Protein AF-A0A3B9LWH2-F1 (afdb_monomer)

Radius of gyration: 33.5 Å; Cα contacts (8 Å, |Δi|>4): 627; chains: 1; bounding box: 85×90×92 Å

pLDDT: mean 72.63, std 21.01, range [27.62, 97.88]

Structure (mmCIF, N/CA/C/O backbone):
data_AF-A0A3B9LWH2-F1
#
_entry.id   AF-A0A3B9LWH2-F1
#
loop_
_atom_site.group_PDB
_atom_site.id
_atom_site.type_symbol
_atom_site.label_atom_id
_atom_site.label_alt_id
_atom_site.label_comp_id
_atom_site.label_asym_id
_atom_site.label_entity_id
_atom_site.label_seq_id
_atom_site.pdbx_PDB_ins_code
_atom_site.Cartn_x
_atom_site.Cartn_y
_atom_site.Cartn_z
_atom_site.occupancy
_atom_site.B_iso_or_equiv
_atom_site.auth_seq_id
_atom_site.auth_comp_id
_atom_site.auth_asym_id
_atom_site.auth_atom_id
_atom_site.pdbx_PDB_model_num
ATOM 1 N N . MET A 1 1 ? 19.614 -30.291 -39.403 1.00 37.16 1 MET A N 1
ATOM 2 C CA . MET A 1 1 ? 19.627 -30.746 -37.996 1.00 37.16 1 MET A CA 1
ATOM 3 C C . MET A 1 1 ? 21.071 -30.720 -37.526 1.00 37.16 1 MET A C 1
ATOM 5 O O . MET A 1 1 ? 21.801 -31.650 -37.833 1.00 37.16 1 MET A O 1
ATOM 9 N N . SER A 1 2 ? 21.523 -29.615 -36.926 1.00 29.53 2 SER A N 1
ATOM 10 C CA . SER A 1 2 ? 22.905 -29.495 -36.449 1.00 29.53 2 SER A CA 1
ATOM 11 C C . SER A 1 2 ? 22.961 -29.692 -34.939 1.00 29.53 2 SER A C 1
ATOM 13 O O . SER A 1 2 ? 22.124 -29.209 -34.177 1.00 29.53 2 SER A O 1
ATOM 15 N N . THR A 1 3 ? 23.980 -30.428 -34.528 1.00 34.34 3 THR A N 1
ATOM 16 C CA . THR A 1 3 ? 24.285 -30.949 -33.192 1.00 34.34 3 THR A CA 1
ATOM 17 C C . THR A 1 3 ? 24.645 -29.859 -32.162 1.00 34.34 3 THR A C 1
ATOM 19 O O . THR A 1 3 ? 25.220 -30.153 -31.122 1.00 34.34 3 THR A O 1
ATOM 22 N N . PHE A 1 4 ? 24.281 -28.597 -32.424 1.00 30.56 4 PHE A N 1
ATOM 23 C CA . PHE A 1 4 ? 24.486 -27.438 -31.544 1.00 30.56 4 PHE A CA 1
ATOM 24 C C . PHE A 1 4 ? 23.255 -27.090 -30.683 1.00 30.56 4 PHE A C 1
ATOM 26 O O . PHE A 1 4 ? 23.332 -26.218 -29.822 1.00 30.56 4 PHE A O 1
ATOM 33 N N . GLY A 1 5 ? 22.120 -27.773 -30.878 1.00 33.31 5 GLY A N 1
ATOM 34 C CA . GLY A 1 5 ? 20.886 -27.517 -30.122 1.00 33.31 5 GLY A CA 1
ATOM 35 C C . GLY A 1 5 ? 20.869 -28.085 -28.697 1.00 33.31 5 GLY A C 1
ATOM 36 O O . GLY A 1 5 ? 20.148 -27.577 -27.847 1.00 33.31 5 GLY A O 1
ATOM 37 N N . THR A 1 6 ? 21.662 -29.115 -28.402 1.00 41.06 6 THR A N 1
ATOM 38 C CA . THR A 1 6 ? 21.512 -29.895 -27.158 1.00 41.06 6 THR A CA 1
ATOM 39 C C . THR A 1 6 ? 22.380 -29.390 -26.003 1.00 41.06 6 THR A C 1
ATOM 41 O O . THR A 1 6 ? 21.984 -29.517 -24.848 1.00 41.06 6 THR A O 1
ATOM 44 N N . PHE A 1 7 ? 23.530 -28.769 -26.288 1.00 33.81 7 PHE A N 1
ATOM 45 C CA . PHE A 1 7 ? 24.451 -28.280 -25.249 1.00 33.81 7 PHE A CA 1
ATOM 46 C C . PHE A 1 7 ? 23.973 -26.968 -24.598 1.00 33.81 7 PHE A C 1
ATOM 48 O O . PHE A 1 7 ? 24.204 -26.735 -23.414 1.00 33.81 7 PHE A O 1
ATOM 55 N N . ASN A 1 8 ? 23.222 -26.148 -25.340 1.00 44.62 8 ASN A N 1
ATOM 56 C CA . ASN A 1 8 ? 22.684 -24.878 -24.843 1.00 44.62 8 ASN A CA 1
ATOM 57 C C . ASN A 1 8 ? 21.467 -25.057 -23.920 1.00 44.62 8 ASN A C 1
ATOM 59 O O . ASN A 1 8 ? 21.278 -24.270 -22.996 1.00 44.62 8 ASN A O 1
ATOM 63 N N . VAL A 1 9 ? 20.681 -26.126 -24.094 1.00 41.97 9 VAL A N 1
ATOM 64 C CA . VAL A 1 9 ? 19.521 -26.429 -23.231 1.00 41.97 9 VAL A CA 1
ATOM 65 C C . VAL A 1 9 ? 19.955 -26.836 -21.818 1.00 41.97 9 VAL A C 1
ATOM 67 O O . VAL A 1 9 ? 19.269 -26.513 -20.852 1.00 41.97 9 VAL A O 1
ATOM 70 N N . ALA A 1 10 ? 21.117 -27.479 -21.667 1.00 41.09 10 ALA A N 1
ATOM 71 C CA . ALA A 1 10 ? 21.633 -27.886 -20.359 1.00 41.09 10 ALA A CA 1
ATOM 72 C C . ALA A 1 10 ? 22.087 -26.688 -19.502 1.00 41.09 10 ALA A C 1
ATOM 74 O O . ALA A 1 10 ? 21.821 -26.652 -18.303 1.00 41.09 10 ALA A O 1
ATOM 75 N N . MET A 1 11 ? 22.704 -25.673 -20.120 1.00 43.03 11 MET A N 1
ATOM 76 C CA . MET A 1 11 ? 23.138 -24.454 -19.424 1.00 43.03 11 MET A CA 1
ATOM 77 C C . MET A 1 11 ? 21.952 -23.537 -19.068 1.00 43.03 11 MET A C 1
ATOM 79 O O . MET A 1 11 ? 21.918 -22.943 -17.995 1.00 43.03 11 MET A O 1
ATOM 83 N N . LEU A 1 12 ? 20.936 -23.475 -19.936 1.00 43.25 12 LEU A N 1
ATOM 84 C CA . LEU A 1 12 ? 19.680 -22.749 -19.692 1.00 43.25 12 LEU A CA 1
ATOM 85 C C . LEU A 1 12 ? 18.803 -23.451 -18.637 1.00 43.25 12 LEU A C 1
ATOM 87 O O . LEU A 1 12 ? 18.150 -22.791 -17.828 1.00 43.25 12 LEU A O 1
ATOM 91 N N . GLY A 1 13 ? 18.862 -24.785 -18.582 1.00 45.34 13 GLY A N 1
ATOM 92 C CA . GLY A 1 13 ? 18.272 -25.601 -17.522 1.00 45.34 13 GLY A CA 1
ATOM 93 C C . GLY A 1 13 ? 18.944 -25.412 -16.158 1.00 45.34 13 GLY A C 1
ATOM 94 O O . GLY A 1 13 ? 18.245 -25.426 -15.147 1.00 45.34 13 GLY A O 1
ATOM 95 N N . ALA A 1 14 ? 20.256 -25.146 -16.113 1.00 44.44 14 ALA A N 1
ATOM 96 C CA . ALA A 1 14 ? 20.978 -24.850 -14.869 1.00 44.44 14 ALA A CA 1
ATOM 97 C C . ALA A 1 14 ? 20.517 -23.538 -14.196 1.00 44.44 14 ALA A C 1
ATOM 99 O O . ALA A 1 14 ? 20.626 -23.403 -12.980 1.00 44.44 14 ALA A O 1
ATOM 100 N N . HIS A 1 15 ? 19.937 -22.612 -14.970 1.00 44.38 15 HIS A N 1
ATOM 101 C CA . HIS A 1 15 ? 19.285 -21.390 -14.480 1.00 44.38 15 HIS A CA 1
ATOM 102 C C . HIS A 1 15 ? 17.743 -21.464 -14.493 1.00 44.38 15 HIS A C 1
ATOM 104 O O . HIS A 1 15 ? 17.078 -20.468 -14.217 1.00 44.38 15 HIS A O 1
ATOM 110 N N . GLY A 1 16 ? 17.155 -22.628 -14.804 1.00 42.03 16 GLY A N 1
ATOM 111 C CA . GLY A 1 16 ? 15.707 -22.864 -14.743 1.00 42.03 16 GLY A CA 1
ATOM 112 C C . GLY A 1 16 ? 14.866 -22.201 -15.844 1.00 42.03 16 GLY A C 1
ATOM 113 O O . GLY A 1 16 ? 13.645 -22.116 -15.703 1.00 42.03 16 GLY A O 1
ATOM 114 N N . LEU A 1 17 ? 15.472 -21.733 -16.939 1.00 47.44 17 LEU A N 1
ATOM 115 C CA . LEU A 1 17 ? 14.773 -21.000 -17.999 1.00 47.44 17 LEU A CA 1
ATOM 116 C C . LEU A 1 17 ? 14.362 -21.944 -19.137 1.00 47.44 17 LEU A C 1
ATOM 118 O O . LEU A 1 17 ? 15.201 -22.509 -19.835 1.00 47.44 17 LEU A O 1
ATOM 122 N N . THR A 1 18 ? 13.052 -22.117 -19.336 1.00 48.69 18 THR A N 1
ATOM 123 C CA . THR A 1 18 ? 12.501 -22.941 -20.428 1.00 48.69 18 THR A CA 1
ATOM 124 C C . THR A 1 18 ? 12.281 -22.117 -21.703 1.00 48.69 18 THR A C 1
ATOM 126 O O . THR A 1 18 ? 12.095 -20.905 -21.630 1.00 48.69 18 THR A O 1
ATOM 129 N N . ASP A 1 19 ? 12.207 -22.762 -22.875 1.00 42.81 19 ASP A N 1
ATOM 130 C CA . ASP A 1 19 ? 11.840 -22.098 -24.147 1.00 42.81 19 ASP A CA 1
ATOM 131 C C . ASP A 1 19 ? 10.484 -21.368 -24.043 1.00 42.81 19 ASP A C 1
ATOM 133 O O . ASP A 1 19 ? 10.299 -20.283 -24.588 1.00 42.81 19 ASP A O 1
ATOM 137 N N . ARG A 1 20 ? 9.550 -21.907 -23.245 1.00 44.53 20 ARG A N 1
ATOM 138 C CA . ARG A 1 20 ? 8.275 -21.251 -22.918 1.00 44.53 20 ARG A CA 1
ATOM 139 C C . ARG A 1 20 ? 8.479 -19.968 -22.106 1.00 44.53 20 ARG A C 1
ATOM 141 O O . ARG A 1 20 ? 7.858 -18.965 -22.430 1.00 44.53 20 ARG A O 1
ATOM 148 N N . THR A 1 21 ? 9.363 -19.988 -21.105 1.00 51.03 21 THR A N 1
ATOM 149 C CA . THR A 1 21 ? 9.740 -18.812 -20.295 1.00 51.03 21 THR A CA 1
ATOM 150 C C . THR A 1 21 ? 10.372 -17.721 -21.160 1.00 51.03 21 THR A C 1
ATOM 152 O O . THR A 1 21 ? 10.048 -16.546 -21.018 1.00 51.03 21 THR A O 1
ATOM 155 N N . ILE A 1 22 ? 11.227 -18.114 -22.106 1.00 46.28 22 ILE A N 1
ATOM 156 C CA . ILE A 1 22 ? 11.900 -17.196 -23.032 1.00 46.28 22 ILE A CA 1
ATOM 157 C C . ILE A 1 22 ? 10.899 -16.579 -24.022 1.00 46.28 22 ILE A C 1
ATOM 159 O O . ILE A 1 22 ? 10.974 -15.385 -24.295 1.00 46.28 22 ILE A O 1
ATOM 163 N N . ARG A 1 23 ? 9.921 -17.353 -24.516 1.00 40.19 23 ARG A N 1
ATOM 164 C CA . ARG A 1 23 ? 8.866 -16.867 -25.428 1.00 40.19 23 ARG A CA 1
ATOM 165 C C . ARG A 1 23 ? 7.826 -15.966 -24.759 1.00 40.19 23 ARG A C 1
ATOM 167 O O . ARG A 1 23 ? 7.262 -15.117 -25.438 1.00 40.19 23 ARG A O 1
ATOM 174 N N . THR A 1 24 ? 7.573 -16.121 -23.458 1.00 47.06 24 THR A N 1
ATOM 175 C CA . THR A 1 24 ? 6.715 -15.197 -22.688 1.00 47.06 24 THR A CA 1
ATOM 176 C C . THR A 1 24 ? 7.400 -13.868 -22.368 1.00 47.06 24 THR A C 1
ATOM 178 O O . THR A 1 24 ? 6.744 -12.920 -21.947 1.00 47.06 24 THR A O 1
ATOM 181 N N . TRP A 1 25 ? 8.720 -13.771 -22.548 1.00 45.59 25 TRP A N 1
ATOM 182 C CA . TRP A 1 25 ? 9.483 -12.555 -22.287 1.00 45.59 25 TRP A CA 1
ATOM 183 C C . TRP A 1 25 ? 9.644 -11.767 -23.579 1.00 45.59 25 TRP A C 1
ATOM 185 O O . TRP A 1 25 ? 10.534 -12.021 -24.388 1.00 45.59 25 TRP A O 1
ATOM 195 N N . ASN A 1 26 ? 8.737 -10.813 -23.767 1.00 39.03 26 ASN A N 1
ATOM 196 C CA . ASN A 1 26 ? 8.703 -9.918 -24.912 1.00 39.03 26 ASN A CA 1
ATOM 197 C C . ASN A 1 26 ? 10.112 -9.329 -25.215 1.00 39.03 26 ASN A C 1
ATOM 199 O O . ASN A 1 26 ? 10.748 -8.770 -24.314 1.00 39.03 26 ASN A O 1
ATOM 203 N N . PRO A 1 27 ? 10.612 -9.434 -26.465 1.00 38.91 27 PRO A N 1
ATOM 204 C CA . PRO A 1 27 ? 11.928 -8.928 -26.865 1.00 38.91 27 PRO A CA 1
ATOM 205 C C . PRO A 1 27 ? 12.099 -7.408 -26.707 1.00 38.91 27 PRO A C 1
ATOM 207 O O . PRO A 1 27 ? 13.231 -6.932 -26.735 1.00 38.91 27 PRO A O 1
ATOM 210 N N . THR A 1 28 ? 11.015 -6.650 -26.510 1.00 37.50 28 THR A N 1
ATOM 211 C CA . THR A 1 28 ? 11.050 -5.198 -26.291 1.00 37.50 28 THR A CA 1
ATOM 212 C C . THR A 1 28 ? 11.163 -4.793 -24.821 1.00 37.50 28 THR A C 1
ATOM 214 O O . THR A 1 28 ? 11.242 -3.597 -24.552 1.00 37.50 28 THR A O 1
ATOM 217 N N . ILE A 1 29 ? 11.155 -5.733 -23.862 1.00 43.44 29 ILE A N 1
ATOM 218 C CA . ILE A 1 29 ? 11.251 -5.401 -22.430 1.00 43.44 29 ILE A CA 1
ATOM 219 C C . ILE A 1 29 ? 12.677 -4.922 -22.115 1.00 43.44 29 ILE A C 1
ATOM 221 O O . ILE A 1 29 ? 13.620 -5.713 -22.230 1.00 43.44 29 ILE A O 1
ATOM 225 N N . PRO A 1 30 ? 12.863 -3.662 -21.669 1.00 44.97 30 PRO A N 1
ATOM 226 C CA . PRO A 1 30 ? 14.157 -3.182 -21.209 1.00 44.97 30 PRO A CA 1
ATOM 227 C C . PRO A 1 30 ? 14.565 -3.953 -19.950 1.00 44.97 30 PRO A C 1
ATOM 229 O O . PRO A 1 30 ? 13.895 -3.891 -18.913 1.00 44.97 30 PRO A O 1
ATOM 232 N N . ARG A 1 31 ? 15.670 -4.695 -20.061 1.00 59.38 31 ARG A N 1
ATOM 233 C CA . ARG A 1 31 ? 16.285 -5.489 -18.980 1.00 59.38 31 ARG A CA 1
ATOM 234 C C . ARG A 1 31 ? 17.319 -4.684 -18.197 1.00 59.38 31 ARG A C 1
ATOM 236 O O . ARG A 1 31 ? 18.260 -5.239 -17.636 1.00 59.38 31 ARG A O 1
ATOM 243 N N . ASP A 1 32 ? 17.160 -3.370 -18.225 1.00 67.00 32 ASP A N 1
ATOM 244 C CA . ASP A 1 32 ? 18.023 -2.459 -17.504 1.00 67.00 32 ASP A CA 1
ATOM 245 C C . ASP A 1 32 ? 17.796 -2.670 -15.999 1.00 67.00 32 ASP A C 1
ATOM 247 O O . ASP A 1 32 ? 16.646 -2.875 -15.585 1.00 67.00 32 ASP A O 1
ATOM 251 N N . PRO A 1 33 ? 18.862 -2.657 -15.181 1.00 77.88 33 PRO A N 1
ATOM 252 C CA . PRO A 1 33 ? 18.718 -2.742 -13.739 1.00 77.88 33 PRO A CA 1
ATOM 253 C C . PRO A 1 33 ? 17.783 -1.666 -13.194 1.00 77.88 33 PRO A C 1
ATOM 255 O O . PRO A 1 33 ? 17.723 -0.545 -13.709 1.00 77.88 33 PRO A O 1
ATOM 258 N N . ARG A 1 34 ? 17.058 -2.022 -12.135 1.00 86.31 34 ARG A N 1
ATOM 259 C CA . ARG A 1 34 ? 16.031 -1.184 -11.515 1.00 86.31 34 ARG A CA 1
ATOM 260 C C . ARG A 1 34 ? 16.241 -1.151 -10.013 1.00 86.31 34 ARG A C 1
ATOM 262 O O . ARG A 1 34 ? 16.693 -2.140 -9.438 1.00 86.31 34 ARG A O 1
ATOM 269 N N . VAL A 1 35 ? 15.882 -0.037 -9.389 1.00 91.75 35 VAL A N 1
ATOM 270 C CA . VAL A 1 35 ? 15.841 0.054 -7.929 1.00 91.75 35 VAL A CA 1
ATOM 271 C C . VAL A 1 35 ? 14.597 -0.674 -7.432 1.00 91.75 35 VAL A C 1
ATOM 273 O O . VAL A 1 35 ? 13.479 -0.351 -7.830 1.00 91.75 35 VAL A O 1
ATOM 276 N N . MET A 1 36 ? 14.796 -1.669 -6.572 1.00 93.19 36 MET A N 1
ATOM 277 C CA . MET A 1 36 ? 13.715 -2.395 -5.910 1.00 93.19 36 MET A CA 1
ATOM 278 C C . MET A 1 36 ? 13.299 -1.626 -4.657 1.00 93.19 36 MET A C 1
ATOM 280 O O . MET A 1 36 ? 14.102 -1.438 -3.745 1.00 93.19 36 MET A O 1
ATOM 284 N N . VAL A 1 37 ? 12.052 -1.166 -4.624 1.00 95.62 37 VAL A N 1
ATOM 285 C CA . VAL A 1 37 ? 11.498 -0.360 -3.535 1.00 95.62 37 VAL A CA 1
ATOM 286 C C . VAL A 1 37 ? 10.471 -1.204 -2.782 1.00 95.62 37 VAL A C 1
ATOM 288 O O . VAL A 1 37 ? 9.418 -1.518 -3.342 1.00 95.62 37 VAL A O 1
ATOM 291 N N . PRO A 1 38 ? 10.735 -1.602 -1.529 1.00 95.38 38 PRO A N 1
ATOM 292 C CA . PRO A 1 38 ? 9.783 -2.397 -0.774 1.00 95.38 38 PRO A CA 1
ATOM 293 C C . PRO A 1 38 ? 8.540 -1.570 -0.415 1.00 95.38 38 PRO A C 1
ATOM 295 O O . PRO A 1 38 ? 8.644 -0.412 -0.010 1.00 95.38 38 PRO A O 1
ATOM 298 N N . VAL A 1 39 ? 7.368 -2.191 -0.521 1.00 95.56 39 VAL A N 1
ATOM 299 C CA . VAL A 1 39 ? 6.089 -1.670 -0.022 1.00 95.56 39 VAL A CA 1
ATOM 300 C C . VAL A 1 39 ? 5.475 -2.637 0.976 1.00 95.56 39 VAL A C 1
ATOM 302 O O . VAL A 1 39 ? 5.671 -3.853 0.890 1.00 95.56 39 VAL A O 1
ATOM 305 N N . VAL A 1 40 ? 4.710 -2.099 1.925 1.00 94.44 40 VAL A N 1
ATOM 306 C CA . VAL A 1 40 ? 3.925 -2.934 2.834 1.00 94.44 40 VAL A CA 1
ATOM 307 C C . VAL A 1 40 ? 2.662 -3.352 2.101 1.00 94.44 40 VAL A C 1
ATOM 309 O O . VAL A 1 40 ? 1.954 -2.514 1.548 1.00 94.44 40 VAL A O 1
ATOM 312 N N . VAL A 1 41 ? 2.402 -4.656 2.086 1.00 95.19 41 VAL A N 1
ATOM 313 C CA . VAL A 1 41 ? 1.170 -5.231 1.554 1.00 95.19 41 VAL A CA 1
ATOM 314 C C . VAL A 1 41 ? 0.454 -5.883 2.719 1.00 95.19 41 VAL A C 1
ATOM 316 O O . VAL A 1 41 ? 1.015 -6.754 3.380 1.00 95.19 41 VAL A O 1
ATOM 319 N N . ASP A 1 42 ? -0.784 -5.475 2.936 1.00 93.69 42 ASP A N 1
ATOM 320 C CA . ASP A 1 42 ? -1.674 -6.031 3.936 1.00 93.69 42 ASP A CA 1
ATOM 321 C C . ASP A 1 42 ? -2.734 -6.891 3.249 1.00 93.69 42 ASP A C 1
ATOM 323 O O . ASP A 1 42 ? -3.237 -6.568 2.170 1.00 93.69 42 ASP A O 1
ATOM 327 N N . ALA A 1 43 ? -3.075 -8.016 3.877 1.00 92.69 43 ALA A N 1
ATOM 328 C CA . ALA A 1 43 ? -4.101 -8.928 3.390 1.00 92.69 43 ALA A CA 1
ATOM 329 C C . ALA A 1 43 ? -5.170 -9.136 4.461 1.00 92.69 43 ALA A C 1
ATOM 331 O O . ALA A 1 43 ? -4.960 -9.839 5.451 1.00 92.69 43 ALA A O 1
ATOM 332 N N . LEU A 1 44 ? -6.352 -8.577 4.229 1.00 92.56 44 LEU A N 1
ATOM 333 C CA . LEU A 1 44 ? -7.535 -8.876 5.021 1.00 92.56 44 LEU A CA 1
ATOM 334 C C . LEU A 1 44 ? -8.211 -10.132 4.459 1.00 92.56 44 LEU A C 1
ATOM 336 O O . LEU A 1 44 ? -8.691 -10.148 3.326 1.00 92.56 44 LEU A O 1
ATOM 340 N N . VAL A 1 45 ? -8.275 -11.190 5.266 1.00 91.19 45 VAL A N 1
ATOM 341 C CA . VAL A 1 45 ? -8.825 -12.487 4.846 1.00 91.19 45 VAL A CA 1
ATOM 342 C C . VAL A 1 45 ? -10.215 -12.690 5.436 1.00 91.19 45 VAL A C 1
ATOM 344 O O . VAL A 1 45 ? -10.366 -12.987 6.623 1.00 91.19 45 VAL A O 1
ATOM 347 N N . VAL A 1 46 ? -11.237 -12.584 4.591 1.00 91.75 46 VAL A N 1
ATOM 348 C CA . VAL A 1 46 ? -12.641 -12.761 4.971 1.00 91.75 46 VAL A CA 1
ATOM 349 C C . VAL A 1 46 ? -13.049 -14.200 4.672 1.00 91.75 46 VAL A C 1
ATOM 351 O O . VAL A 1 46 ? -13.127 -14.605 3.520 1.00 91.75 46 VAL A O 1
ATOM 354 N N . ARG A 1 47 ? -13.301 -15.006 5.706 1.00 89.00 47 ARG A N 1
ATOM 355 C CA . ARG A 1 47 ? -13.693 -16.426 5.546 1.00 89.00 47 ARG A CA 1
ATOM 356 C C . ARG A 1 47 ? -15.198 -16.642 5.599 1.00 89.00 47 ARG A C 1
ATOM 358 O O . ARG A 1 47 ? -15.708 -17.588 5.012 1.00 89.00 47 ARG A O 1
ATOM 365 N N . GLN A 1 48 ? -15.899 -15.768 6.311 1.00 85.62 48 GLN A N 1
ATOM 366 C CA . GLN A 1 48 ? -17.344 -15.808 6.480 1.00 85.62 48 GLN A CA 1
ATOM 367 C C . GLN A 1 48 ? -17.913 -14.423 6.187 1.00 85.62 48 GLN A C 1
ATOM 369 O O . GLN A 1 48 ? -17.342 -13.412 6.598 1.00 85.62 48 GLN A O 1
ATOM 374 N N . ALA A 1 49 ? -19.025 -14.391 5.458 1.00 82.06 49 ALA A N 1
ATOM 375 C CA . ALA A 1 49 ? -19.791 -13.171 5.240 1.00 82.06 49 ALA A CA 1
ATOM 376 C C . ALA A 1 49 ? -20.592 -12.799 6.502 1.00 82.06 49 ALA A C 1
ATOM 378 O O . ALA A 1 49 ? -20.734 -13.606 7.420 1.00 82.06 49 ALA A O 1
ATOM 379 N N . GLY A 1 50 ? -21.150 -11.586 6.528 1.00 81.88 50 GLY A N 1
ATOM 380 C CA . GLY A 1 50 ? -22.084 -11.154 7.578 1.00 81.88 50 GLY A CA 1
ATOM 381 C C . GLY A 1 50 ? -21.495 -10.240 8.655 1.00 81.88 50 GLY A C 1
ATOM 382 O O . GLY A 1 50 ? -22.247 -9.685 9.452 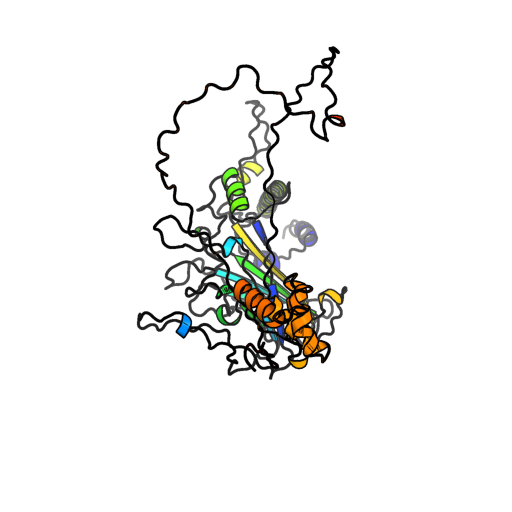1.00 81.88 50 GLY A O 1
ATOM 383 N N . ALA A 1 51 ? -20.177 -10.022 8.667 1.00 83.56 51 ALA A N 1
ATOM 384 C CA . ALA A 1 51 ? -19.579 -8.988 9.510 1.00 83.56 51 ALA A CA 1
ATOM 385 C C . ALA A 1 51 ? -20.013 -7.586 9.047 1.00 83.56 51 ALA A C 1
ATOM 387 O O . ALA A 1 51 ? -20.156 -7.334 7.846 1.00 83.56 51 ALA A O 1
ATOM 388 N N . LYS A 1 52 ? -20.194 -6.670 10.004 1.00 86.94 52 LYS A N 1
ATOM 389 C CA . LYS A 1 52 ? -20.441 -5.250 9.728 1.00 86.94 52 LYS A CA 1
ATOM 390 C C . LYS A 1 52 ? -19.109 -4.547 9.474 1.00 86.94 52 LYS A C 1
ATOM 392 O O . LYS A 1 52 ? -18.141 -4.791 10.188 1.00 86.94 52 LYS A O 1
ATOM 397 N N . TRP A 1 53 ? -19.078 -3.665 8.482 1.00 87.75 53 TRP A N 1
ATOM 398 C CA . TRP A 1 53 ? -17.874 -2.945 8.068 1.00 87.75 53 TRP A CA 1
ATOM 399 C C . TRP A 1 53 ? -18.140 -1.447 8.081 1.00 87.75 53 TRP A C 1
ATOM 401 O O . TRP A 1 53 ? -19.243 -1.029 7.735 1.00 87.75 53 TRP A O 1
ATOM 411 N N . ALA A 1 54 ? -17.145 -0.652 8.466 1.00 89.19 54 ALA A N 1
ATOM 412 C CA . ALA A 1 54 ? -17.230 0.799 8.364 1.00 89.19 54 ALA A CA 1
ATOM 413 C C . ALA A 1 54 ? -17.266 1.223 6.891 1.00 89.19 54 ALA A C 1
ATOM 415 O O . ALA A 1 54 ? -16.556 0.644 6.063 1.00 89.19 54 ALA A O 1
ATOM 416 N N . ASP A 1 55 ? -18.093 2.214 6.571 1.00 90.81 55 ASP A N 1
ATOM 417 C CA . ASP A 1 55 ? -18.075 2.852 5.262 1.00 90.81 55 ASP A CA 1
ATOM 418 C C . ASP A 1 55 ? -16.879 3.800 5.186 1.00 90.81 55 ASP A C 1
ATOM 420 O O . ASP A 1 55 ? -16.779 4.753 5.958 1.00 90.81 55 ASP A O 1
ATOM 424 N N . THR A 1 56 ? -15.943 3.488 4.291 1.00 90.38 56 THR A N 1
ATOM 425 C CA . THR A 1 56 ? -14.713 4.269 4.088 1.00 90.38 56 THR A CA 1
ATOM 426 C C . THR A 1 56 ? -14.628 4.868 2.690 1.00 90.38 56 THR A C 1
ATOM 428 O O . THR A 1 56 ? -13.617 5.476 2.348 1.00 90.38 56 THR A O 1
ATOM 431 N N . LEU A 1 57 ? -15.679 4.707 1.878 1.00 90.00 57 LEU A N 1
ATOM 432 C CA . LEU A 1 57 ? -15.670 5.143 0.491 1.00 90.00 57 LEU A CA 1
ATOM 433 C C . LEU A 1 57 ? -15.940 6.647 0.384 1.00 90.00 57 LEU A C 1
ATOM 435 O O . LEU A 1 57 ? -17.036 7.127 0.671 1.00 90.00 57 LEU A O 1
ATOM 439 N N . MET A 1 58 ? -14.961 7.380 -0.132 1.00 87.25 58 MET A N 1
ATOM 440 C CA . MET A 1 58 ? -15.131 8.744 -0.607 1.00 87.25 58 MET A CA 1
ATOM 441 C C . MET A 1 58 ? -15.856 8.729 -1.955 1.00 87.25 58 MET A C 1
ATOM 443 O O . MET A 1 58 ? -15.413 8.115 -2.930 1.00 87.25 58 MET A O 1
ATOM 447 N N . LYS A 1 59 ? -16.983 9.434 -2.027 1.00 84.81 59 LYS A N 1
ATOM 448 C CA . LYS A 1 59 ? -17.763 9.586 -3.256 1.00 84.81 59 LYS A CA 1
ATOM 449 C C . LYS A 1 59 ? -17.006 10.447 -4.264 1.00 84.81 59 LYS A C 1
ATOM 451 O O . LYS A 1 59 ? -16.321 11.403 -3.907 1.00 84.81 59 LYS A O 1
ATOM 456 N N . ARG A 1 60 ? -17.169 10.129 -5.548 1.00 77.81 60 ARG A N 1
ATOM 457 C CA . ARG A 1 60 ? -16.638 10.961 -6.634 1.00 77.81 60 ARG A CA 1
ATOM 458 C C . ARG A 1 60 ? -17.392 12.283 -6.712 1.00 77.81 60 ARG A C 1
ATOM 460 O O . ARG A 1 60 ? -18.585 12.345 -6.411 1.00 77.81 60 ARG A O 1
ATOM 467 N N . THR A 1 61 ? -16.703 13.319 -7.172 1.00 74.19 61 THR A N 1
ATOM 468 C CA . THR A 1 61 ? -17.341 14.589 -7.509 1.00 74.19 61 THR A CA 1
ATOM 469 C C . THR A 1 61 ? -18.341 14.402 -8.660 1.00 74.19 61 THR A C 1
ATOM 471 O O . THR A 1 61 ? -18.084 13.618 -9.581 1.00 74.19 61 THR A O 1
ATOM 474 N N . PRO A 1 62 ? -19.491 15.100 -8.637 1.00 72.62 62 PRO A N 1
ATOM 475 C CA . PRO A 1 62 ? -20.426 15.111 -9.755 1.00 72.62 62 PRO A CA 1
ATOM 476 C C . PRO A 1 62 ? -19.758 15.615 -11.039 1.00 72.62 62 PRO A C 1
ATOM 478 O O . PRO A 1 62 ? -18.954 16.546 -11.020 1.00 72.62 62 PRO A O 1
ATOM 481 N N . SER A 1 63 ? -20.140 15.048 -12.183 1.00 70.06 63 SER A N 1
ATOM 482 C CA . SER A 1 63 ? -19.626 15.457 -13.496 1.00 70.06 63 SER A CA 1
ATOM 483 C C . SER A 1 63 ? -20.131 16.830 -13.966 1.00 70.06 63 SER A C 1
ATOM 485 O O . SER A 1 63 ? -19.705 17.296 -15.019 1.00 70.06 63 SER A O 1
ATOM 487 N N . THR A 1 64 ? -21.040 17.474 -13.222 1.00 71.75 64 THR A N 1
ATOM 488 C CA . THR A 1 64 ? -21.651 18.773 -13.562 1.00 71.75 64 THR A CA 1
ATOM 489 C C . THR A 1 64 ? -20.700 19.961 -13.406 1.00 71.75 64 THR A C 1
ATOM 491 O O . THR A 1 64 ? -21.005 21.039 -13.905 1.00 71.75 64 THR A O 1
ATOM 494 N N . GLY A 1 65 ? -19.528 19.766 -12.786 1.00 67.19 65 GLY A N 1
ATOM 495 C CA . GLY A 1 65 ? -18.505 20.808 -12.626 1.00 67.19 65 GLY A CA 1
ATOM 496 C C . GLY A 1 65 ? -18.729 21.739 -11.432 1.00 67.19 65 GLY A C 1
ATOM 497 O O . GLY A 1 65 ? -17.942 22.663 -11.233 1.00 67.19 65 GLY A O 1
ATOM 498 N N . ASP A 1 66 ? -19.762 21.487 -10.629 1.00 76.81 66 ASP A N 1
ATOM 499 C CA . ASP A 1 66 ? -20.038 22.245 -9.413 1.00 76.81 66 ASP A CA 1
ATOM 500 C C . ASP A 1 66 ? -18.975 21.976 -8.339 1.00 76.81 66 ASP A C 1
ATOM 502 O O . ASP A 1 66 ? -18.526 20.843 -8.140 1.00 76.81 66 ASP A O 1
ATOM 506 N N . LEU A 1 67 ? -18.586 23.026 -7.613 1.00 78.12 67 LEU A N 1
ATOM 507 C CA . LEU A 1 67 ? -17.709 22.894 -6.453 1.00 78.12 67 LEU A CA 1
ATOM 508 C C . LEU A 1 67 ? -18.477 22.217 -5.314 1.00 78.12 67 LEU A C 1
ATOM 510 O O . LEU A 1 67 ? -19.430 22.782 -4.777 1.00 78.12 67 LEU A O 1
ATOM 514 N N . VAL A 1 68 ? -18.034 21.022 -4.924 1.00 81.69 68 VAL A N 1
ATOM 515 C CA . VAL A 1 68 ? -18.602 20.270 -3.799 1.00 81.69 68 VAL A CA 1
ATOM 516 C C . VAL A 1 68 ? -17.629 20.309 -2.619 1.00 81.69 68 VAL A C 1
ATOM 518 O O . VAL A 1 68 ? -16.453 19.982 -2.800 1.00 81.69 68 VAL A O 1
ATOM 521 N N . PRO A 1 69 ? -18.075 20.684 -1.405 1.00 83.50 69 PRO A N 1
ATOM 522 C CA . PRO A 1 69 ? -17.244 20.584 -0.212 1.00 83.50 69 PRO A CA 1
ATOM 523 C C . PRO A 1 69 ? -16.770 19.142 0.009 1.00 83.50 69 PRO A C 1
ATOM 525 O O . PRO A 1 69 ? -17.577 18.216 0.036 1.00 83.50 69 PRO A O 1
ATOM 528 N N . ALA A 1 70 ? -15.468 18.941 0.239 1.00 79.31 70 ALA A N 1
ATOM 529 C CA . ALA A 1 70 ? -14.886 17.603 0.402 1.00 79.31 70 ALA A CA 1
ATOM 530 C C . ALA A 1 70 ? -15.567 16.774 1.509 1.00 79.31 70 ALA A C 1
ATOM 532 O O . ALA A 1 70 ? -15.761 15.572 1.354 1.00 79.31 70 ALA A O 1
ATOM 533 N N . LYS A 1 71 ? -16.010 17.425 2.594 1.00 82.81 71 LYS A N 1
ATOM 534 C CA . LYS A 1 71 ? -16.750 16.781 3.692 1.00 82.81 71 LYS A CA 1
ATOM 535 C C . LYS A 1 71 ? -18.044 16.084 3.251 1.00 82.81 71 LYS A C 1
ATOM 537 O O . LYS A 1 71 ? -18.449 15.127 3.896 1.00 82.81 71 LYS A O 1
ATOM 542 N N . ASP A 1 72 ? -18.673 16.548 2.173 1.00 85.75 72 ASP A N 1
ATOM 543 C CA . ASP A 1 72 ? -19.939 16.000 1.678 1.00 85.75 72 ASP A CA 1
ATOM 544 C C . ASP A 1 72 ? -19.698 14.773 0.778 1.00 85.75 72 ASP A C 1
ATOM 546 O O . ASP A 1 72 ? -20.617 13.998 0.503 1.00 85.75 72 ASP A O 1
ATOM 550 N N . LEU A 1 73 ? -18.447 14.577 0.341 1.00 86.69 73 LEU A N 1
ATOM 551 C CA . LEU A 1 73 ? -17.989 13.390 -0.378 1.00 86.69 73 LEU A CA 1
ATOM 552 C C . LEU A 1 73 ? -17.572 12.264 0.573 1.00 86.69 73 LEU A C 1
ATOM 554 O O . LEU A 1 73 ? -17.548 11.104 0.164 1.00 86.69 73 LEU A O 1
ATOM 558 N N . LEU A 1 74 ? -17.246 12.591 1.823 1.00 87.75 74 LEU A N 1
ATOM 559 C CA . LEU A 1 74 ? -16.863 11.614 2.833 1.00 87.75 74 LEU A CA 1
ATOM 560 C C . LEU A 1 74 ? -18.102 10.936 3.445 1.00 87.75 74 LEU A C 1
ATOM 562 O O . LEU A 1 74 ? -19.161 11.560 3.579 1.00 87.75 74 LEU A O 1
ATOM 566 N N . PRO A 1 75 ? -17.992 9.658 3.840 1.00 88.38 75 PRO A N 1
ATOM 567 C CA . PRO A 1 75 ? -19.051 8.993 4.580 1.00 88.38 75 PRO A CA 1
ATOM 568 C C . PRO A 1 75 ? -19.234 9.652 5.954 1.00 88.38 75 PRO A C 1
ATOM 570 O O . PRO A 1 75 ? -18.317 10.264 6.509 1.00 88.38 75 PRO A O 1
ATOM 573 N N . LYS A 1 76 ? -20.436 9.524 6.531 1.00 88.88 76 LYS A N 1
ATOM 574 C CA . LYS A 1 76 ? -20.677 10.011 7.896 1.00 88.88 76 LYS A CA 1
ATOM 575 C C . LYS A 1 76 ? -19.752 9.267 8.868 1.00 88.88 76 LYS A C 1
ATOM 577 O O . LYS A 1 76 ? -19.558 8.061 8.693 1.00 88.88 76 LYS A O 1
ATOM 582 N N . PRO A 1 77 ? -19.236 9.931 9.919 1.00 85.62 77 PRO A N 1
ATOM 583 C CA . PRO A 1 77 ? -18.472 9.249 10.952 1.00 85.62 77 PRO A CA 1
ATOM 584 C C . PRO A 1 77 ? -19.231 8.027 11.459 1.00 85.62 77 PRO A C 1
ATOM 586 O O . PRO A 1 77 ? -20.430 8.110 11.731 1.00 85.62 77 PRO A O 1
ATOM 589 N N . PHE A 1 78 ? -18.528 6.897 11.557 1.00 82.56 78 PHE A N 1
ATOM 590 C CA . PHE A 1 78 ? -19.070 5.642 12.087 1.00 82.56 78 PHE A CA 1
ATOM 591 C C . PHE A 1 78 ? -20.218 5.033 11.275 1.00 82.56 78 PHE A C 1
ATOM 593 O O . PHE A 1 78 ? -20.884 4.108 11.747 1.00 82.56 78 PHE A O 1
ATOM 600 N N . ALA A 1 79 ? -20.437 5.516 10.050 1.00 89.75 79 ALA A N 1
ATOM 601 C CA . ALA A 1 79 ? -21.345 4.878 9.119 1.00 89.75 79 ALA A CA 1
ATOM 602 C C . ALA A 1 79 ? -20.887 3.446 8.841 1.00 89.75 79 ALA A C 1
ATOM 604 O O . ALA A 1 79 ? -19.695 3.150 8.729 1.00 89.75 79 ALA A O 1
ATOM 605 N N . LEU A 1 80 ? -21.863 2.554 8.732 1.00 90.38 80 LEU A N 1
ATOM 606 C CA . LEU A 1 80 ? -21.638 1.191 8.291 1.00 90.38 80 LEU A CA 1
ATOM 607 C C . LEU A 1 80 ? -21.917 1.100 6.799 1.00 90.38 80 LEU A C 1
ATOM 609 O O . LEU A 1 80 ? -22.833 1.749 6.295 1.00 90.38 80 LEU A O 1
ATOM 613 N N . ARG A 1 81 ? -21.162 0.246 6.117 1.00 89.75 81 ARG A N 1
ATOM 614 C CA . ARG A 1 81 ? -21.462 -0.146 4.743 1.00 89.75 81 ARG A CA 1
ATOM 615 C C . ARG A 1 81 ? -22.812 -0.848 4.696 1.00 89.75 81 ARG A C 1
ATOM 617 O O . ARG A 1 81 ? -23.123 -1.660 5.568 1.00 89.75 81 ARG A O 1
ATOM 624 N N . GLU A 1 82 ? -23.565 -0.574 3.638 1.00 85.88 82 GLU A N 1
ATOM 625 C CA . GLU A 1 82 ? -24.815 -1.280 3.347 1.00 85.88 82 GLU A CA 1
ATOM 626 C C . GLU A 1 82 ? -24.544 -2.753 3.006 1.00 85.88 82 GLU A C 1
ATOM 628 O O . GLU A 1 82 ? -25.233 -3.650 3.491 1.00 85.88 82 GLU A O 1
ATOM 633 N N . GLU A 1 83 ? -23.487 -3.009 2.229 1.00 86.44 83 GLU A N 1
ATOM 634 C CA . GLU A 1 83 ? -23.088 -4.349 1.804 1.00 86.44 83 GLU A CA 1
ATOM 635 C C . GLU A 1 83 ? -21.933 -4.905 2.646 1.00 86.44 83 GLU A C 1
ATOM 637 O O . GLU A 1 83 ? -20.899 -4.258 2.861 1.00 86.44 83 GLU A O 1
ATOM 642 N N . THR A 1 84 ? -22.081 -6.157 3.082 1.00 89.12 84 THR A N 1
ATOM 643 C CA . THR A 1 84 ? -21.015 -6.899 3.766 1.00 89.12 84 THR A CA 1
ATOM 644 C C . THR A 1 84 ? -19.942 -7.356 2.781 1.00 89.12 84 THR A C 1
ATOM 646 O O . THR A 1 84 ? -20.253 -7.698 1.642 1.00 89.12 84 THR A O 1
ATOM 649 N N . ARG A 1 85 ? -18.687 -7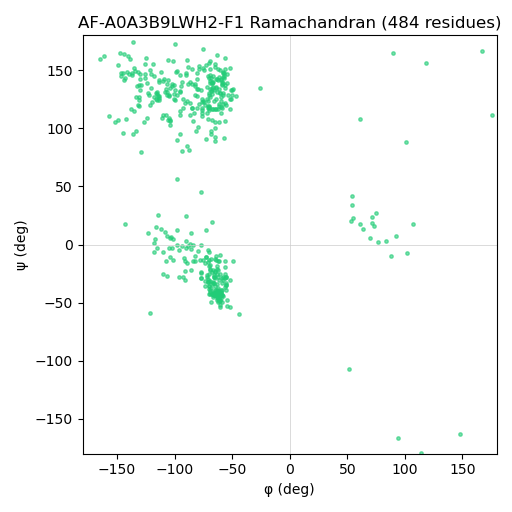.470 3.232 1.00 91.06 85 ARG A N 1
ATOM 650 C CA . ARG A 1 85 ? -17.616 -8.056 2.412 1.00 91.06 85 ARG A CA 1
ATOM 651 C C . ARG A 1 85 ? -17.871 -9.541 2.135 1.00 91.06 85 ARG A C 1
ATOM 653 O O . ARG A 1 85 ? -18.182 -10.306 3.051 1.00 91.06 85 ARG A O 1
ATOM 660 N N . ALA A 1 86 ? -17.719 -9.933 0.873 1.00 93.75 86 ALA A N 1
ATOM 661 C CA . ALA A 1 86 ? -17.776 -11.323 0.446 1.00 93.75 86 ALA A CA 1
ATOM 662 C C . ALA A 1 86 ? -16.541 -12.100 0.945 1.00 93.75 86 ALA A C 1
ATOM 664 O O . ALA A 1 86 ? -15.493 -11.500 1.193 1.00 93.75 86 ALA A O 1
ATOM 665 N N . PRO A 1 87 ? -16.624 -13.435 1.084 1.00 93.62 87 PRO A N 1
ATOM 666 C CA . PRO A 1 87 ? -15.453 -14.238 1.401 1.00 93.62 87 PRO A CA 1
ATOM 667 C C . PRO A 1 87 ? -14.362 -14.097 0.330 1.00 93.62 87 PRO A C 1
ATOM 669 O O . PRO A 1 87 ? -14.663 -13.996 -0.859 1.00 93.62 87 PRO A O 1
ATOM 672 N N . GLY A 1 88 ? -13.103 -14.082 0.753 1.00 94.75 88 GLY A N 1
ATOM 673 C CA . GLY A 1 88 ? -11.935 -13.945 -0.110 1.00 94.75 88 GLY A CA 1
ATOM 674 C C . GLY A 1 88 ? -10.796 -13.198 0.580 1.00 94.75 88 GLY A C 1
ATOM 675 O O . GLY A 1 88 ? -10.769 -13.056 1.807 1.00 94.75 88 GLY A O 1
ATOM 676 N N . VAL A 1 89 ? -9.846 -12.714 -0.217 1.00 95.38 89 VAL A N 1
ATOM 677 C CA . VAL A 1 89 ? -8.699 -11.928 0.247 1.00 95.38 89 VAL A CA 1
ATOM 678 C C . VAL A 1 89 ? -8.767 -10.526 -0.339 1.00 95.38 89 VAL A C 1
ATOM 680 O O . VAL A 1 89 ? -8.833 -10.345 -1.551 1.00 95.38 89 VAL A O 1
ATOM 683 N N . TYR A 1 90 ? -8.720 -9.536 0.543 1.00 96.06 90 TYR A N 1
ATOM 684 C CA . TYR A 1 90 ? -8.654 -8.120 0.218 1.00 96.06 90 TYR A CA 1
ATOM 685 C C . TYR A 1 90 ? -7.219 -7.654 0.460 1.00 96.06 90 TYR A C 1
ATOM 687 O O . TYR A 1 90 ? -6.784 -7.552 1.606 1.00 96.06 90 TYR A O 1
ATOM 695 N N . LEU A 1 91 ? -6.478 -7.424 -0.618 1.00 97.38 91 LEU A N 1
ATOM 696 C CA . LEU A 1 91 ? -5.131 -6.870 -0.583 1.00 97.38 91 LEU A CA 1
ATOM 697 C C . LEU A 1 91 ? -5.193 -5.349 -0.629 1.00 97.38 91 LEU A C 1
ATOM 699 O O . LEU A 1 91 ? -5.928 -4.781 -1.435 1.00 97.38 91 LEU A O 1
ATOM 703 N N . HIS A 1 92 ? -4.369 -4.702 0.175 1.00 97.06 92 HIS A N 1
ATOM 704 C CA . HIS A 1 92 ? -4.079 -3.275 0.087 1.00 97.06 92 HIS A CA 1
ATOM 705 C C . HIS A 1 92 ? -2.582 -3.090 0.268 1.00 97.06 92 HIS A C 1
ATOM 707 O O . HIS A 1 92 ? -1.946 -3.869 0.976 1.00 97.06 92 HIS A O 1
ATOM 713 N N . TRP A 1 93 ? -1.998 -2.109 -0.403 1.00 96.94 93 TRP A N 1
ATOM 714 C CA . TRP A 1 93 ? -0.587 -1.808 -0.221 1.00 96.94 93 TRP A CA 1
ATOM 715 C C . TRP A 1 93 ? -0.366 -0.323 -0.025 1.00 96.94 93 TRP A C 1
ATOM 717 O O . TRP A 1 93 ? -0.945 0.519 -0.715 1.00 96.94 93 TRP A O 1
ATOM 727 N N . SER A 1 94 ? 0.494 -0.008 0.937 1.00 94.19 94 SER A N 1
ATOM 728 C CA . SER A 1 94 ? 0.847 1.365 1.245 1.00 94.19 94 SER A CA 1
ATOM 729 C C . SER A 1 94 ? 1.964 1.842 0.327 1.00 94.19 94 SER A C 1
ATOM 731 O O . SER A 1 94 ? 2.924 1.132 0.017 1.00 94.19 94 SER A O 1
ATOM 733 N N . LEU A 1 95 ? 1.820 3.078 -0.135 1.00 93.81 95 LEU A N 1
ATOM 734 C CA . LEU A 1 95 ? 2.866 3.744 -0.891 1.00 93.81 95 LEU A CA 1
ATOM 735 C C . LEU A 1 95 ? 4.034 4.089 0.046 1.00 93.81 95 LEU A C 1
ATOM 737 O O . LEU A 1 95 ? 3.789 4.450 1.199 1.00 93.81 95 LEU A O 1
ATOM 741 N N . PRO A 1 96 ? 5.290 4.039 -0.431 1.00 93.62 96 PRO A N 1
ATOM 742 C CA . PRO A 1 96 ? 6.426 4.532 0.334 1.00 93.62 96 PRO A CA 1
ATOM 743 C C . PRO A 1 96 ? 6.238 6.006 0.698 1.00 93.62 96 PRO A C 1
ATOM 745 O O . PRO A 1 96 ? 5.728 6.775 -0.119 1.00 93.62 96 PRO A O 1
ATOM 748 N N . ASP A 1 97 ? 6.758 6.425 1.853 1.00 90.75 97 ASP A N 1
ATOM 749 C CA . ASP A 1 97 ? 6.716 7.825 2.312 1.00 90.75 97 ASP A CA 1
ATOM 750 C C . ASP A 1 97 ? 7.252 8.810 1.257 1.00 90.75 97 ASP A C 1
ATOM 752 O O . ASP A 1 97 ? 6.810 9.951 1.131 1.00 90.75 97 ASP A O 1
ATOM 756 N N . ALA A 1 98 ? 8.199 8.357 0.435 1.00 90.94 98 ALA A N 1
ATOM 757 C CA . ALA A 1 98 ? 8.725 9.113 -0.693 1.00 90.94 98 ALA A CA 1
ATOM 758 C C . ALA A 1 98 ? 7.643 9.592 -1.676 1.00 90.94 98 ALA A C 1
ATOM 760 O O . ALA A 1 98 ? 7.766 10.684 -2.223 1.00 90.94 98 ALA A O 1
ATOM 761 N N . LEU A 1 99 ? 6.593 8.794 -1.880 1.00 91.94 99 LEU A N 1
ATOM 762 C CA . LEU A 1 99 ? 5.516 9.046 -2.837 1.00 91.94 99 LEU A CA 1
ATOM 763 C C . LEU A 1 99 ? 4.265 9.672 -2.199 1.00 91.94 99 LEU A C 1
ATOM 765 O O . LEU A 1 99 ? 3.291 9.951 -2.896 1.00 91.94 99 LEU A O 1
ATOM 769 N N . THR A 1 100 ? 4.275 9.905 -0.887 1.00 90.75 100 THR A N 1
ATOM 770 C CA . THR A 1 100 ? 3.174 10.557 -0.156 1.00 90.75 100 THR A CA 1
ATOM 771 C C . THR A 1 100 ? 3.544 11.956 0.344 1.00 90.75 100 THR A C 1
ATOM 773 O O . THR A 1 100 ? 2.680 12.695 0.815 1.00 90.75 100 THR A O 1
ATOM 776 N N . ARG A 1 101 ? 4.808 12.372 0.190 1.00 87.12 101 ARG A N 1
ATOM 777 C CA . ARG A 1 101 ? 5.284 13.718 0.538 1.00 87.12 101 ARG A CA 1
ATOM 778 C C . ARG A 1 101 ? 4.999 14.723 -0.577 1.00 87.12 101 ARG A C 1
ATOM 780 O O . ARG A 1 101 ? 5.590 14.655 -1.651 1.00 87.12 101 ARG A O 1
ATOM 787 N N . GLY A 1 102 ? 4.113 15.679 -0.299 1.00 83.06 102 GLY A N 1
ATOM 788 C CA . GLY A 1 102 ? 3.891 16.839 -1.162 1.00 83.06 102 GLY A CA 1
ATOM 789 C C . GLY A 1 102 ? 4.968 17.912 -0.984 1.00 83.06 102 GLY A C 1
ATOM 790 O O . GLY A 1 102 ? 5.531 18.068 0.100 1.00 83.06 102 GLY A O 1
ATOM 791 N N . THR A 1 103 ? 5.239 18.674 -2.040 1.00 82.31 103 THR A N 1
ATOM 792 C CA . THR A 1 103 ? 6.117 19.849 -2.009 1.00 82.31 103 THR A CA 1
ATOM 793 C C . THR A 1 103 ? 5.326 21.099 -2.367 1.00 82.31 103 THR A C 1
ATOM 795 O O . THR A 1 103 ? 4.415 21.064 -3.192 1.00 82.31 103 THR A O 1
ATOM 798 N N . GLN A 1 104 ? 5.659 22.226 -1.744 1.00 83.25 104 GLN A N 1
ATOM 799 C CA . GLN A 1 104 ? 5.041 23.509 -2.052 1.00 83.25 104 GLN A CA 1
ATOM 800 C C . GLN A 1 104 ? 6.115 24.594 -2.074 1.00 83.25 104 GLN A C 1
ATOM 802 O O . GLN A 1 104 ? 6.757 24.863 -1.061 1.00 83.25 104 GLN A O 1
ATOM 807 N N . ALA A 1 105 ? 6.317 25.212 -3.237 1.00 80.50 105 ALA A N 1
ATOM 808 C CA . ALA A 1 105 ? 7.134 26.416 -3.341 1.00 80.50 105 ALA A CA 1
ATOM 809 C C . ALA A 1 105 ? 6.329 27.643 -2.876 1.00 80.50 105 ALA A C 1
ATOM 811 O O . ALA A 1 105 ? 5.099 27.658 -2.962 1.00 80.50 105 ALA A O 1
ATOM 812 N N . ALA A 1 106 ? 7.015 28.685 -2.400 1.00 78.44 106 ALA A N 1
ATOM 813 C CA . ALA A 1 106 ? 6.366 29.917 -1.954 1.00 78.44 106 ALA A CA 1
ATOM 814 C C . ALA A 1 106 ? 5.490 30.517 -3.072 1.00 78.44 106 ALA A C 1
ATOM 816 O O . ALA A 1 106 ? 5.975 30.792 -4.168 1.00 78.44 106 ALA A O 1
ATOM 817 N N . GLY A 1 107 ? 4.194 30.695 -2.800 1.00 75.69 107 GLY A N 1
ATOM 818 C CA . GLY A 1 107 ? 3.219 31.216 -3.768 1.00 75.69 107 GLY A CA 1
ATOM 819 C C . GLY A 1 107 ? 2.744 30.218 -4.835 1.00 75.69 107 GLY A C 1
ATOM 820 O O . GLY A 1 107 ? 1.936 30.596 -5.680 1.00 75.69 107 GLY A O 1
ATOM 821 N N . ALA A 1 108 ? 3.199 28.961 -4.802 1.00 78.50 108 ALA A N 1
ATOM 822 C CA . ALA A 1 108 ? 2.756 27.905 -5.711 1.00 78.50 108 ALA A CA 1
ATOM 823 C C . ALA A 1 108 ? 1.744 26.960 -5.044 1.00 78.50 108 ALA A C 1
ATOM 825 O O . ALA A 1 108 ? 1.681 26.830 -3.817 1.00 78.50 108 ALA A O 1
ATOM 826 N N . GLN A 1 109 ? 0.955 26.269 -5.867 1.00 77.56 109 GLN A N 1
ATOM 827 C CA . GLN A 1 109 ? 0.097 25.182 -5.406 1.00 77.56 109 GLN A CA 1
ATOM 828 C C . GLN A 1 109 ? 0.956 23.987 -4.969 1.00 77.56 109 GLN A C 1
ATOM 830 O O . GLN A 1 109 ? 1.992 23.706 -5.575 1.00 77.56 109 GLN A O 1
ATOM 835 N N . ALA A 1 110 ? 0.531 23.293 -3.913 1.00 82.00 110 ALA A N 1
ATOM 836 C CA . ALA A 1 110 ? 1.187 22.067 -3.480 1.00 82.00 110 ALA A CA 1
ATOM 837 C C . ALA A 1 110 ? 1.121 21.004 -4.591 1.00 82.00 110 ALA A C 1
ATOM 839 O O . ALA A 1 110 ? 0.067 20.789 -5.192 1.00 82.00 110 ALA A O 1
ATOM 840 N N . SER A 1 111 ? 2.249 20.350 -4.852 1.00 84.00 111 SER A N 1
ATOM 841 C CA . SER A 1 111 ? 2.394 19.276 -5.831 1.00 84.00 111 SER A CA 1
ATOM 842 C C . SER A 1 111 ? 2.693 17.961 -5.121 1.00 84.00 111 SER A C 1
ATOM 844 O O . SER A 1 111 ? 3.465 17.927 -4.161 1.00 84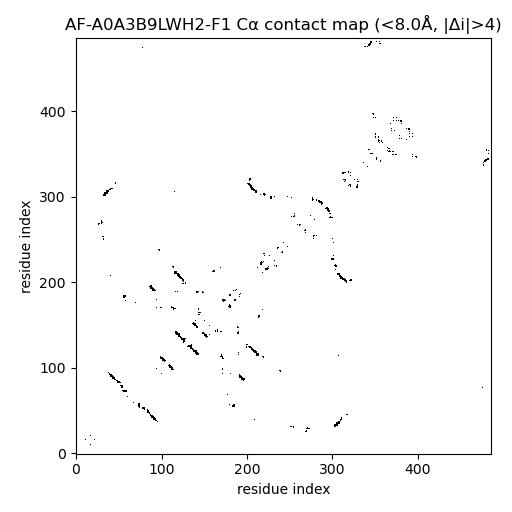.00 111 SER A O 1
ATOM 846 N N . SER A 1 112 ? 2.094 16.873 -5.596 1.00 88.00 112 SER A N 1
ATOM 847 C CA . SER A 1 112 ? 2.342 15.520 -5.097 1.00 88.00 112 SER A CA 1
ATOM 848 C C . SER A 1 112 ? 3.025 14.682 -6.175 1.00 88.00 112 SER A C 1
ATOM 850 O O . SER A 1 112 ? 2.673 14.807 -7.352 1.00 88.00 112 SER A O 1
ATOM 852 N N . PRO A 1 113 ? 3.983 13.818 -5.801 1.00 90.81 113 PRO A N 1
ATOM 853 C CA . PRO A 1 113 ? 4.662 12.953 -6.753 1.00 90.81 113 PRO A CA 1
ATOM 854 C C . PRO A 1 113 ? 3.694 11.941 -7.374 1.00 90.81 113 PRO A C 1
ATOM 856 O O . PRO A 1 113 ? 2.694 11.543 -6.768 1.00 90.81 113 PRO A O 1
ATOM 859 N N . ALA A 1 114 ? 4.018 11.518 -8.595 1.00 91.69 114 ALA A N 1
ATOM 860 C CA . ALA A 1 114 ? 3.285 10.468 -9.279 1.00 91.69 114 ALA A CA 1
ATOM 861 C C . ALA A 1 114 ? 3.528 9.108 -8.605 1.00 91.69 114 ALA A C 1
ATOM 863 O O . ALA A 1 114 ? 4.642 8.787 -8.181 1.00 91.69 114 ALA A O 1
ATOM 864 N N . VAL A 1 115 ? 2.488 8.284 -8.553 1.00 93.62 115 VAL A N 1
ATOM 865 C CA . VAL A 1 115 ? 2.556 6.897 -8.076 1.00 93.62 115 VAL A CA 1
ATOM 866 C C . VAL A 1 115 ? 2.479 5.938 -9.267 1.00 93.62 115 VAL A C 1
ATOM 868 O O . VAL A 1 115 ? 1.980 6.339 -10.322 1.00 93.62 115 VAL A O 1
ATOM 871 N N . PRO A 1 116 ? 2.936 4.680 -9.127 1.00 92.62 116 PRO A N 1
ATOM 872 C CA . PRO A 1 116 ? 2.855 3.711 -10.214 1.00 92.62 116 PRO A CA 1
ATOM 873 C C . PRO A 1 116 ? 1.427 3.521 -10.730 1.00 92.62 116 PRO A C 1
ATOM 875 O O . PRO A 1 116 ? 0.480 3.346 -9.955 1.00 92.62 116 PRO A O 1
ATOM 878 N N . ASP A 1 117 ? 1.287 3.505 -12.052 1.00 90.69 117 ASP A N 1
ATOM 879 C CA . ASP A 1 117 ? 0.022 3.329 -12.761 1.00 90.69 117 ASP A CA 1
ATOM 880 C C . ASP A 1 117 ? -0.175 1.911 -13.316 1.00 90.69 117 ASP A C 1
ATOM 882 O O . ASP A 1 117 ? -1.224 1.596 -13.888 1.00 90.69 117 ASP A O 1
ATOM 886 N N . ARG A 1 118 ? 0.821 1.039 -13.143 1.00 91.31 118 ARG A N 1
ATOM 887 C CA . ARG A 1 118 ? 0.737 -0.385 -13.453 1.00 91.31 118 ARG A CA 1
ATOM 888 C C . ARG A 1 118 ? 1.053 -1.201 -12.220 1.00 91.31 118 ARG A C 1
ATOM 890 O O . ARG A 1 118 ? 2.079 -0.978 -11.584 1.00 91.31 118 ARG A O 1
ATOM 897 N N . TRP A 1 119 ? 0.193 -2.169 -11.924 1.00 95.12 119 TRP A N 1
ATOM 898 C CA . TRP A 1 119 ? 0.408 -3.117 -10.836 1.00 95.12 119 TRP A CA 1
ATOM 899 C C . TRP A 1 119 ? 0.195 -4.545 -11.317 1.00 95.12 119 TRP A C 1
ATOM 901 O O . TRP A 1 119 ? -0.864 -4.884 -11.833 1.00 95.12 119 TRP A O 1
ATOM 911 N N . LEU A 1 120 ? 1.200 -5.388 -11.122 1.00 95.75 120 LEU A N 1
ATOM 912 C CA . LEU A 1 120 ? 1.135 -6.831 -11.279 1.00 95.75 120 LEU A CA 1
ATOM 913 C C . LEU A 1 120 ? 0.792 -7.440 -9.926 1.00 95.75 120 LEU A C 1
ATOM 915 O O . LEU A 1 120 ? 1.520 -7.242 -8.956 1.00 95.75 120 LEU A O 1
ATOM 919 N N . ILE A 1 121 ? -0.266 -8.237 -9.883 1.00 97.88 121 ILE A N 1
ATOM 920 C CA . ILE A 1 121 ? -0.606 -9.074 -8.739 1.00 97.88 121 ILE A CA 1
ATOM 921 C C . ILE A 1 121 ? -0.449 -10.514 -9.182 1.00 97.88 121 ILE A C 1
ATOM 923 O O . ILE A 1 121 ? -1.035 -10.932 -10.174 1.00 97.88 121 ILE A O 1
ATOM 927 N N . THR A 1 122 ? 0.328 -11.294 -8.444 1.00 96.81 122 THR A N 1
ATOM 928 C CA . THR A 1 122 ? 0.438 -12.733 -8.675 1.00 96.81 122 THR A CA 1
ATOM 929 C C . THR A 1 122 ? 0.053 -13.480 -7.418 1.00 96.81 122 THR A C 1
ATOM 931 O O . THR A 1 122 ? 0.571 -13.206 -6.338 1.00 96.81 122 THR A O 1
ATOM 934 N N . ARG A 1 123 ? -0.859 -14.437 -7.561 1.00 96.25 123 ARG A N 1
ATOM 935 C CA . ARG A 1 123 ? -1.230 -15.374 -6.512 1.00 96.25 123 ARG A CA 1
ATOM 936 C C . ARG A 1 123 ? -0.533 -16.699 -6.743 1.00 96.25 123 ARG A C 1
ATOM 938 O O . ARG A 1 123 ? -0.665 -17.307 -7.804 1.00 96.25 123 ARG A O 1
ATOM 945 N N . LEU A 1 124 ? 0.119 -17.193 -5.702 1.00 93.88 124 LEU A N 1
ATOM 946 C CA . LEU A 1 124 ? 0.639 -18.547 -5.603 1.00 93.88 124 LEU A CA 1
ATOM 947 C C . LEU A 1 124 ? -0.259 -19.354 -4.666 1.00 93.88 124 LEU A C 1
ATOM 949 O O . LEU A 1 124 ? -0.511 -18.959 -3.531 1.00 93.88 124 LEU A O 1
ATOM 953 N N . SER A 1 125 ? -0.717 -20.509 -5.129 1.00 92.56 125 SER A N 1
ATOM 954 C CA . SER A 1 125 ? -1.579 -21.419 -4.365 1.00 92.56 125 SER A CA 1
ATOM 955 C C . SER A 1 125 ? -1.166 -22.870 -4.614 1.00 92.56 125 SER A C 1
ATOM 957 O O . SER A 1 125 ? -0.438 -23.136 -5.573 1.00 92.56 125 SER A O 1
ATOM 959 N N . PRO A 1 126 ? -1.556 -23.839 -3.772 1.00 90.06 126 PRO A N 1
ATOM 960 C CA . PRO A 1 126 ? -1.341 -25.249 -4.085 1.00 90.06 126 PRO A CA 1
ATOM 961 C C . PRO A 1 126 ? -2.030 -25.632 -5.399 1.00 90.06 126 PRO A C 1
ATOM 963 O O . PRO A 1 126 ? -3.165 -25.235 -5.655 1.00 90.06 126 PRO A O 1
ATOM 966 N N . SER A 1 127 ? -1.351 -26.403 -6.249 1.00 87.25 127 SER A N 1
ATOM 967 C CA . SER A 1 127 ? -1.957 -26.880 -7.492 1.00 87.25 127 SER A CA 1
ATOM 968 C C . SER A 1 127 ? -3.084 -27.873 -7.201 1.00 87.25 127 SER A C 1
ATOM 970 O O . SER A 1 127 ? -2.905 -28.835 -6.455 1.00 87.25 127 SER A O 1
ATOM 972 N N . ALA A 1 128 ? -4.231 -27.677 -7.855 1.00 82.69 128 ALA A N 1
ATOM 973 C CA . ALA A 1 128 ? -5.375 -28.580 -7.750 1.00 82.69 128 ALA A CA 1
ATOM 974 C C . ALA A 1 128 ? -5.114 -29.971 -8.361 1.00 82.69 128 ALA A C 1
ATOM 976 O O . ALA A 1 128 ? -5.801 -30.927 -8.008 1.00 82.69 128 ALA A O 1
ATOM 977 N N . THR A 1 129 ? -4.147 -30.085 -9.280 1.00 83.31 129 THR A N 1
ATOM 978 C CA . THR A 1 129 ? -3.859 -31.313 -10.043 1.00 83.31 129 THR A CA 1
ATOM 979 C C . THR A 1 129 ? -2.547 -31.979 -9.646 1.00 83.31 129 THR A C 1
ATOM 981 O O . THR A 1 129 ? -2.382 -33.177 -9.857 1.00 83.31 129 THR A O 1
ATOM 984 N N . THR A 1 130 ? -1.580 -31.228 -9.112 1.00 84.38 130 THR A N 1
ATOM 985 C CA . THR A 1 130 ? -0.239 -31.749 -8.812 1.00 84.38 130 THR A CA 1
ATOM 986 C C . THR A 1 130 ? 0.202 -31.314 -7.413 1.00 84.38 130 THR A C 1
ATOM 988 O O . THR A 1 130 ? 0.738 -30.218 -7.268 1.00 84.38 130 THR A O 1
ATOM 991 N N . PRO A 1 131 ? 0.045 -32.167 -6.383 1.00 75.31 131 PRO A N 1
ATOM 992 C CA . PRO A 1 131 ? 0.245 -31.784 -4.980 1.00 75.31 131 PRO A CA 1
ATOM 993 C C . PRO A 1 131 ? 1.623 -31.198 -4.631 1.00 75.31 131 PRO A C 1
ATOM 995 O O . PRO A 1 131 ? 1.741 -30.431 -3.683 1.00 75.31 131 PRO A O 1
ATOM 998 N N . SER A 1 132 ? 2.670 -31.532 -5.394 1.00 80.62 132 SER A N 1
ATOM 999 C CA . SER A 1 132 ? 4.036 -31.024 -5.197 1.00 80.62 132 SER A CA 1
ATOM 1000 C C . SER A 1 132 ? 4.326 -29.693 -5.903 1.00 80.62 132 SER A C 1
ATOM 1002 O O . SER A 1 132 ? 5.448 -29.193 -5.831 1.00 80.62 132 SER A O 1
ATOM 1004 N N . ARG A 1 133 ? 3.350 -29.114 -6.611 1.00 83.81 133 ARG A N 1
ATOM 1005 C CA . ARG A 1 133 ? 3.514 -27.874 -7.380 1.00 83.81 133 ARG A CA 1
ATOM 1006 C C . ARG A 1 133 ? 2.601 -26.771 -6.867 1.00 83.81 133 ARG A C 1
ATOM 1008 O O . ARG A 1 133 ? 1.533 -27.018 -6.309 1.00 83.81 133 ARG A O 1
ATOM 1015 N N . ARG A 1 134 ? 3.012 -25.530 -7.124 1.00 86.88 134 ARG A N 1
ATOM 1016 C CA . ARG A 1 134 ? 2.167 -24.349 -6.938 1.00 86.88 134 ARG A CA 1
ATOM 1017 C C . ARG A 1 134 ? 1.485 -23.997 -8.258 1.00 86.88 134 ARG A C 1
ATOM 1019 O O . ARG A 1 134 ? 2.124 -24.033 -9.306 1.00 86.88 134 ARG A O 1
ATOM 1026 N N . ALA A 1 135 ? 0.199 -23.682 -8.197 1.00 89.81 135 ALA A N 1
ATOM 1027 C CA . ALA A 1 135 ? -0.497 -22.957 -9.246 1.00 89.81 135 ALA A CA 1
ATOM 1028 C C . ALA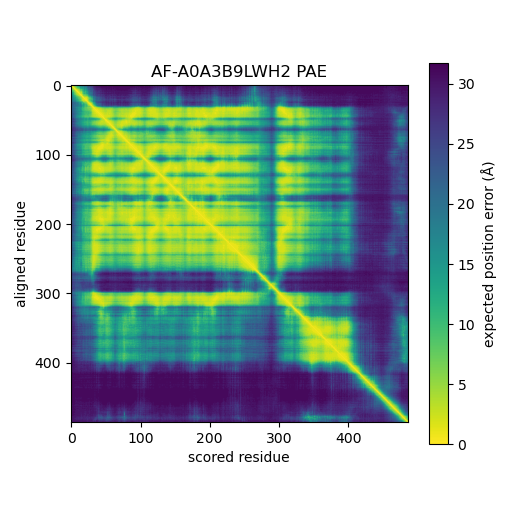 A 1 135 ? -0.210 -21.458 -9.092 1.00 89.81 135 ALA A C 1
ATOM 1030 O O . ALA A 1 135 ? -0.129 -20.947 -7.970 1.00 89.81 135 ALA A O 1
ATOM 1031 N N . MET A 1 136 ? -0.063 -20.774 -10.222 1.00 90.94 136 MET A N 1
ATOM 1032 C CA . MET A 1 136 ? 0.134 -19.332 -10.299 1.00 90.94 136 MET A CA 1
ATOM 1033 C C . MET A 1 136 ? -1.004 -18.728 -11.115 1.00 90.94 136 MET A C 1
ATOM 1035 O O . MET A 1 136 ? -1.367 -19.275 -12.154 1.00 90.94 136 MET A O 1
ATOM 1039 N N . ARG A 1 137 ? -1.571 -17.630 -10.617 1.00 93.06 137 ARG A N 1
ATOM 1040 C CA . ARG A 1 137 ? -2.526 -16.789 -11.340 1.00 93.06 137 ARG A CA 1
ATOM 1041 C C . ARG A 1 137 ? -2.058 -15.345 -11.255 1.00 93.06 137 ARG A C 1
ATOM 1043 O O . ARG A 1 137 ? -1.590 -14.935 -10.194 1.00 93.06 137 ARG A O 1
ATOM 1050 N N . GLY A 1 138 ? -2.124 -14.609 -12.358 1.00 94.44 138 GLY A N 1
ATOM 1051 C CA . GLY A 1 138 ? -1.627 -13.241 -12.444 1.00 94.44 138 GLY A CA 1
ATOM 1052 C C . GLY A 1 138 ? -2.692 -12.275 -12.939 1.00 94.44 138 GLY A C 1
ATOM 1053 O O . GLY A 1 138 ? -3.510 -12.632 -13.782 1.00 94.44 138 GLY A O 1
ATOM 1054 N N . TRP A 1 139 ? -2.637 -11.042 -12.449 1.00 96.31 139 TRP A N 1
ATOM 1055 C CA . TRP A 1 139 ? -3.469 -9.938 -12.899 1.00 96.31 139 TRP A CA 1
ATOM 1056 C C . TRP A 1 139 ? -2.643 -8.677 -13.085 1.00 96.31 139 TRP A C 1
ATOM 1058 O O . TRP A 1 139 ? -1.650 -8.464 -12.389 1.00 96.31 139 TRP A O 1
ATOM 1068 N N . ILE A 1 140 ? -3.104 -7.824 -13.989 1.00 94.44 140 ILE A N 1
ATOM 1069 C CA . ILE A 1 140 ? -2.579 -6.486 -14.211 1.00 94.44 140 ILE A CA 1
ATOM 1070 C C . ILE A 1 140 ? -3.672 -5.476 -13.880 1.00 94.44 140 ILE A C 1
ATOM 1072 O O . ILE A 1 140 ? -4.799 -5.586 -14.366 1.00 94.44 140 ILE A O 1
ATOM 1076 N N . LEU A 1 141 ? -3.330 -4.475 -13.074 1.00 93.56 141 LEU A N 1
ATOM 1077 C CA . LEU A 1 141 ? -4.153 -3.295 -12.846 1.00 93.56 141 LEU A CA 1
ATOM 1078 C C . LEU A 1 141 ? -3.555 -2.118 -13.602 1.00 93.56 141 LEU A C 1
ATOM 1080 O O . LEU A 1 141 ? -2.375 -1.795 -13.443 1.00 93.56 141 LEU A O 1
ATOM 1084 N N . GLN A 1 142 ? -4.398 -1.452 -14.379 1.00 91.25 142 GLN A N 1
ATOM 1085 C CA . GLN A 1 142 ? -4.106 -0.145 -14.953 1.00 91.25 142 GLN A CA 1
ATOM 1086 C C . GLN A 1 142 ? -4.673 0.909 -14.009 1.00 91.25 142 GLN A C 1
ATOM 1088 O O . GLN A 1 142 ? -5.775 1.415 -14.190 1.00 91.25 142 GLN A O 1
ATOM 1093 N N . ALA A 1 143 ? -3.929 1.197 -12.942 1.00 89.50 143 ALA A N 1
ATOM 1094 C CA . ALA A 1 143 ? -4.404 1.977 -11.806 1.00 89.50 143 ALA A CA 1
ATOM 1095 C C . ALA A 1 143 ? -4.758 3.427 -12.150 1.00 89.50 143 ALA A C 1
ATOM 1097 O O . ALA A 1 143 ? -5.324 4.110 -11.302 1.00 89.50 143 ALA A O 1
ATOM 1098 N N . HIS A 1 144 ? -4.430 3.916 -13.346 1.00 84.69 144 HIS A N 1
ATOM 1099 C CA . HIS A 1 144 ? -4.747 5.274 -13.774 1.00 84.69 144 HIS A CA 1
ATOM 1100 C C . HIS A 1 144 ? -6.096 5.398 -14.491 1.00 84.69 144 HIS A C 1
ATOM 1102 O O . HIS A 1 144 ? -6.693 6.469 -14.423 1.00 84.69 144 HIS A O 1
ATOM 1108 N N . ASP A 1 145 ? -6.628 4.316 -15.069 1.00 84.56 145 ASP A N 1
ATOM 1109 C CA . ASP A 1 145 ? -7.913 4.306 -15.784 1.00 84.56 145 ASP A CA 1
ATOM 1110 C C . ASP A 1 145 ? -9.045 4.899 -14.937 1.00 84.56 145 ASP A C 1
ATOM 1112 O O . ASP A 1 145 ? -9.016 4.824 -13.710 1.00 84.56 145 ASP A O 1
ATOM 1116 N N . ASP A 1 146 ? -10.076 5.479 -15.554 1.00 79.50 146 ASP A N 1
ATOM 1117 C CA . ASP A 1 146 ? -11.177 6.077 -14.786 1.00 79.50 146 ASP A CA 1
ATOM 1118 C C . ASP A 1 146 ? -11.928 5.024 -13.948 1.00 79.50 146 ASP A C 1
ATOM 1120 O O . ASP A 1 146 ? -12.219 5.244 -12.771 1.00 79.50 146 ASP A O 1
ATOM 1124 N N . ASN A 1 147 ? -12.153 3.831 -14.502 1.00 83.88 147 ASN A N 1
ATOM 1125 C CA . ASN A 1 147 ? -12.734 2.693 -13.790 1.00 83.88 147 ASN A CA 1
ATOM 1126 C C . ASN A 1 147 ? -11.870 1.432 -13.971 1.00 83.88 147 ASN A C 1
ATOM 1128 O O . ASN A 1 147 ? -12.194 0.585 -14.808 1.00 83.88 147 ASN A O 1
ATOM 1132 N N . PRO A 1 148 ? -10.767 1.306 -13.218 1.00 88.12 148 PRO A N 1
ATOM 1133 C CA . PRO A 1 148 ? -9.810 0.234 -13.423 1.00 88.12 148 PRO A CA 1
ATOM 1134 C C . PRO A 1 148 ? -10.427 -1.114 -13.054 1.00 88.12 148 PRO A C 1
ATOM 1136 O O . PRO A 1 148 ? -11.072 -1.260 -12.013 1.00 88.12 148 PRO A O 1
ATOM 1139 N N . GLN A 1 149 ? -10.222 -2.107 -13.916 1.00 92.12 149 GLN A N 1
ATOM 1140 C CA . GLN A 1 149 ? -10.652 -3.487 -13.701 1.00 92.12 149 GLN A CA 1
ATOM 1141 C C . GLN A 1 149 ? -9.436 -4.415 -13.727 1.00 92.12 149 GLN A C 1
ATOM 1143 O O . GLN A 1 149 ? -8.494 -4.145 -14.476 1.00 92.12 149 GLN A O 1
ATOM 1148 N N . PRO A 1 150 ? -9.431 -5.511 -12.948 1.00 94.25 150 PRO A N 1
ATOM 1149 C CA . PRO A 1 150 ? -8.362 -6.490 -13.029 1.00 94.25 150 PRO A CA 1
ATOM 1150 C C . PRO A 1 150 ? -8.348 -7.190 -14.386 1.00 94.25 150 PRO A C 1
ATOM 1152 O O . PRO A 1 150 ? -9.338 -7.801 -14.788 1.00 94.25 150 PRO A O 1
ATOM 1155 N N . LEU A 1 151 ? -7.214 -7.121 -15.076 1.00 92.81 151 LEU A N 1
ATOM 1156 C CA . LEU A 1 151 ? -6.993 -7.783 -16.359 1.00 92.81 151 LEU A CA 1
ATOM 1157 C C . LEU A 1 151 ? -6.194 -9.060 -16.131 1.00 92.81 151 LEU A C 1
ATOM 1159 O O . LEU A 1 151 ? -5.237 -9.052 -15.362 1.00 92.81 151 LEU A O 1
ATOM 1163 N N . ASP A 1 152 ? -6.571 -10.156 -16.786 1.00 91.56 152 ASP A N 1
ATOM 1164 C CA . ASP A 1 152 ? -5.828 -11.412 -16.676 1.00 91.56 152 ASP A CA 1
ATOM 1165 C C . ASP A 1 152 ? -4.459 -11.277 -17.357 1.00 91.56 152 ASP A C 1
ATOM 1167 O O . ASP A 1 152 ? -4.381 -10.884 -18.528 1.00 91.56 152 ASP A O 1
ATOM 1171 N N . LEU A 1 153 ? -3.393 -11.611 -16.624 1.00 88.00 153 LEU A N 1
ATOM 1172 C CA . LEU A 1 153 ? -2.013 -11.507 -17.096 1.00 88.00 153 LEU A CA 1
ATOM 1173 C C . LEU A 1 153 ? -1.784 -12.285 -18.397 1.00 88.00 153 LEU A C 1
ATOM 1175 O O . LEU A 1 153 ? -1.048 -11.804 -19.255 1.00 88.00 153 LEU A O 1
ATOM 1179 N N . ASP A 1 154 ? -2.421 -13.447 -18.565 1.00 82.75 154 ASP A N 1
ATOM 1180 C CA . ASP A 1 154 ? -2.213 -14.307 -19.738 1.00 82.75 154 ASP A CA 1
ATOM 1181 C C . ASP A 1 154 ? -2.749 -13.678 -21.033 1.00 82.75 154 ASP A C 1
ATOM 1183 O O . ASP A 1 154 ? -2.312 -14.020 -22.134 1.00 82.75 154 ASP A O 1
ATOM 1187 N N . THR A 1 155 ? -3.706 -12.758 -20.905 1.00 86.00 155 THR A N 1
ATOM 1188 C CA . THR A 1 155 ? -4.367 -12.089 -22.036 1.00 86.00 155 THR A CA 1
ATOM 1189 C C . THR A 1 155 ? -3.890 -10.660 -22.251 1.00 86.00 155 THR A C 1
ATOM 1191 O O . THR A 1 155 ? -4.233 -10.036 -23.255 1.00 86.00 155 THR A O 1
ATOM 1194 N N . TRP A 1 156 ? -3.126 -10.122 -21.304 1.00 85.44 156 TRP A N 1
ATOM 1195 C CA . TRP A 1 156 ? -2.777 -8.716 -21.291 1.00 85.44 156 TRP A CA 1
ATOM 1196 C C . TRP A 1 156 ? -1.529 -8.424 -22.127 1.00 85.44 156 TRP A C 1
ATOM 1198 O O . TRP A 1 156 ? -0.525 -9.134 -22.087 1.00 85.44 156 TRP A O 1
ATOM 1208 N N . THR A 1 157 ? -1.583 -7.309 -22.848 1.00 82.44 157 THR A N 1
ATOM 1209 C CA . THR A 1 157 ? -0.454 -6.726 -23.574 1.00 82.44 157 THR A CA 1
ATOM 1210 C C . THR A 1 157 ? -0.355 -5.251 -23.224 1.00 82.44 157 THR A C 1
ATOM 1212 O O . THR A 1 157 ? -1.368 -4.553 -23.263 1.00 82.44 157 THR A O 1
ATOM 1215 N N . GLU A 1 158 ? 0.850 -4.770 -22.914 1.00 80.81 158 GLU A N 1
ATOM 1216 C CA . GLU A 1 158 ? 1.069 -3.362 -22.567 1.00 80.81 158 GLU A CA 1
ATOM 1217 C C . GLU A 1 158 ? 0.676 -2.449 -23.744 1.00 80.81 158 GLU A C 1
ATOM 1219 O O . GLU A 1 158 ? 1.257 -2.581 -24.826 1.00 80.81 158 GLU A O 1
ATOM 1224 N N . PRO A 1 159 ? -0.277 -1.515 -23.555 1.00 75.75 159 PRO A N 1
ATOM 1225 C CA . PRO A 1 159 ? -0.703 -0.597 -24.612 1.00 75.75 159 PRO A CA 1
ATOM 1226 C C . PRO A 1 159 ? 0.369 0.438 -24.985 1.00 75.75 159 PRO A C 1
ATOM 1228 O O . PRO A 1 159 ? 0.325 0.987 -26.083 1.00 75.75 159 PRO A O 1
ATOM 1231 N N . GLY A 1 160 ? 1.328 0.719 -24.093 1.00 64.50 160 GLY A N 1
ATOM 1232 C CA . GLY A 1 160 ? 2.451 1.630 -24.351 1.00 64.50 160 GLY A CA 1
ATOM 1233 C C . GLY A 1 160 ? 2.075 3.112 -24.456 1.00 64.50 160 GLY A C 1
ATOM 1234 O O . GLY A 1 160 ? 2.932 3.932 -24.771 1.00 64.50 160 GLY A O 1
ATOM 1235 N N . VAL A 1 161 ? 0.814 3.462 -24.193 1.00 63.75 161 VAL A N 1
ATOM 1236 C CA . VAL A 1 161 ? 0.309 4.838 -24.160 1.00 63.75 161 VAL A CA 1
ATOM 1237 C C . VAL A 1 161 ? -0.471 5.086 -22.865 1.00 63.75 161 VAL A C 1
ATOM 1239 O O . VAL A 1 161 ? -1.127 4.160 -22.372 1.00 63.75 161 VAL A O 1
ATOM 1242 N N . PRO A 1 162 ? -0.429 6.310 -22.306 1.00 62.94 162 PRO A N 1
ATOM 1243 C CA . PRO A 1 162 ? -1.292 6.685 -21.193 1.00 62.94 162 PRO A CA 1
ATOM 1244 C C . PRO A 1 162 ? -2.778 6.530 -21.562 1.00 62.94 162 PRO A C 1
ATOM 1246 O O . PRO A 1 162 ? -3.141 6.747 -22.725 1.00 62.94 162 PRO A O 1
ATOM 1249 N N . PRO A 1 163 ? -3.659 6.196 -20.604 1.00 65.25 163 PRO A N 1
ATOM 1250 C CA . PRO A 1 163 ? -5.082 6.063 -20.887 1.00 65.25 163 PRO A CA 1
ATOM 1251 C C . PRO A 1 163 ? -5.700 7.400 -21.326 1.00 65.25 163 PRO A C 1
ATOM 1253 O O . PRO A 1 163 ? -5.358 8.472 -20.818 1.00 65.25 163 PRO A O 1
ATOM 1256 N N . ALA A 1 164 ? -6.630 7.347 -22.282 1.00 59.09 164 ALA A N 1
ATOM 1257 C CA . ALA A 1 164 ? -7.281 8.538 -22.819 1.00 59.09 164 ALA A CA 1
ATOM 1258 C C . ALA A 1 164 ? -8.181 9.223 -21.770 1.00 59.09 164 ALA A C 1
ATOM 1260 O O . ALA A 1 164 ? -8.932 8.563 -21.058 1.00 59.09 164 ALA A O 1
ATOM 1261 N N . GLY A 1 165 ? -8.155 10.561 -21.722 1.00 61.59 165 GLY A N 1
ATOM 1262 C CA . GLY A 1 165 ? -9.082 11.363 -20.909 1.00 61.59 165 GLY A CA 1
ATOM 1263 C C . GLY A 1 165 ? -8.606 11.729 -19.499 1.00 61.59 165 GLY A C 1
ATOM 1264 O O . GLY A 1 165 ? -9.380 12.315 -18.742 1.00 61.59 165 GLY A O 1
ATOM 1265 N N . ILE A 1 166 ? -7.350 11.442 -19.141 1.00 64.75 166 ILE A N 1
ATOM 1266 C CA . ILE A 1 166 ? -6.828 11.713 -17.797 1.00 64.75 166 ILE A CA 1
ATOM 1267 C C . ILE A 1 166 ? -6.090 13.062 -17.728 1.00 64.75 166 ILE A C 1
ATOM 1269 O O . ILE A 1 166 ? -5.264 13.379 -18.579 1.00 64.75 166 ILE A O 1
ATOM 1273 N N . LYS A 1 167 ? -6.414 13.879 -16.712 1.00 62.31 167 LYS A N 1
ATOM 1274 C CA . LYS A 1 167 ? -5.993 15.293 -16.589 1.00 62.31 167 LYS A CA 1
ATOM 1275 C C . LYS A 1 167 ? -4.662 15.524 -15.845 1.00 62.31 167 LYS A C 1
ATOM 1277 O O . LYS A 1 167 ? -4.272 16.672 -15.665 1.00 62.31 167 LYS A O 1
ATOM 1282 N N . GLY A 1 168 ? -3.963 14.471 -15.424 1.00 76.56 168 GLY A N 1
ATOM 1283 C CA . GLY A 1 168 ? -2.682 14.545 -14.707 1.00 76.56 168 GLY A CA 1
ATOM 1284 C C . GLY A 1 168 ? -2.305 13.190 -14.100 1.00 76.56 168 GLY A C 1
ATOM 1285 O O . GLY A 1 168 ? -3.171 12.324 -14.064 1.00 76.56 168 GLY A O 1
ATOM 1286 N N . PRO A 1 169 ? -1.059 12.981 -13.639 1.00 84.12 169 PRO A N 1
ATOM 1287 C CA . PRO A 1 169 ? -0.610 11.694 -13.105 1.00 84.12 169 PRO A CA 1
ATOM 1288 C C . PRO A 1 169 ? -1.398 11.265 -11.861 1.00 84.12 169 PRO A C 1
ATOM 1290 O O . PRO A 1 169 ? -1.854 12.103 -11.080 1.00 84.12 169 PRO A O 1
ATOM 1293 N N . LEU A 1 170 ? -1.520 9.951 -11.645 1.00 88.44 170 LEU A N 1
ATOM 1294 C CA . LEU A 1 170 ? -2.061 9.411 -10.397 1.00 88.44 170 LEU A CA 1
ATOM 1295 C C . LEU A 1 170 ? -1.120 9.782 -9.249 1.00 88.44 170 LEU A C 1
ATOM 1297 O O . LEU A 1 170 ? 0.091 9.613 -9.372 1.00 88.44 170 LEU A O 1
ATOM 1301 N N . ASN A 1 171 ? -1.662 10.240 -8.125 1.00 91.06 171 ASN A N 1
ATOM 1302 C CA . ASN A 1 171 ? -0.893 10.539 -6.919 1.00 91.06 171 ASN A CA 1
ATOM 1303 C C . ASN A 1 171 ? -1.610 10.005 -5.668 1.00 91.06 171 ASN A C 1
ATOM 1305 O O . ASN A 1 171 ? -2.741 9.520 -5.744 1.00 91.06 171 ASN A O 1
ATOM 1309 N N . ALA A 1 172 ? -0.956 10.105 -4.510 1.00 90.44 172 ALA A N 1
ATOM 1310 C CA . ALA A 1 172 ? -1.477 9.599 -3.239 1.00 90.44 172 ALA A CA 1
ATOM 1311 C C . ALA A 1 172 ? -2.757 10.302 -2.735 1.00 90.44 172 ALA A C 1
ATOM 1313 O O . ALA A 1 172 ? -3.398 9.797 -1.816 1.00 90.44 172 ALA A O 1
ATOM 1314 N N . LEU A 1 173 ? -3.137 11.444 -3.321 1.00 87.44 173 LEU A N 1
ATOM 1315 C CA . LEU A 1 173 ? -4.314 12.217 -2.915 1.00 87.44 173 LEU A CA 1
ATOM 1316 C C . LEU A 1 173 ? -5.582 11.826 -3.678 1.00 87.44 173 LEU A C 1
ATOM 1318 O O . LEU A 1 173 ? -6.677 12.229 -3.286 1.00 87.44 173 LEU A O 1
ATOM 1322 N N . GLY A 1 174 ? -5.455 11.084 -4.783 1.00 83.62 174 GLY A N 1
ATOM 1323 C CA . GLY A 1 174 ? -6.580 10.697 -5.634 1.00 83.62 174 GLY A CA 1
ATOM 1324 C C . GLY A 1 174 ? -7.443 11.894 -6.038 1.00 83.62 174 GLY A C 1
ATOM 1325 O O . GLY A 1 174 ? -7.031 12.724 -6.845 1.00 83.62 174 GLY A O 1
ATOM 1326 N N . TYR A 1 175 ? -8.642 11.988 -5.457 1.00 75.25 175 TYR A N 1
ATOM 1327 C CA . TYR A 1 175 ? -9.603 13.074 -5.697 1.00 75.25 175 TYR A CA 1
ATOM 1328 C C . TYR A 1 175 ? -9.387 14.329 -4.827 1.00 75.25 175 TYR A C 1
ATOM 1330 O O . TYR A 1 175 ? -10.235 15.219 -4.826 1.00 75.25 175 TYR A O 1
ATOM 1338 N N . GLY A 1 176 ? -8.266 14.418 -4.107 1.00 77.75 176 GLY A N 1
ATOM 1339 C CA . GLY A 1 176 ? -7.891 15.571 -3.283 1.00 77.75 176 GLY A CA 1
ATOM 1340 C C . GLY A 1 176 ? -8.007 15.351 -1.773 1.00 77.75 176 GLY A C 1
ATOM 1341 O O . GLY A 1 176 ? -8.028 16.330 -1.032 1.00 77.75 176 GLY A O 1
ATOM 1342 N N . ASP A 1 177 ? -8.074 14.100 -1.313 1.00 81.56 177 ASP A N 1
ATOM 1343 C CA . ASP A 1 177 ? -8.092 13.761 0.112 1.00 81.56 177 ASP A CA 1
ATOM 1344 C C . ASP A 1 177 ? -6.756 13.146 0.558 1.00 81.56 177 ASP A C 1
ATOM 1346 O O . ASP A 1 177 ? -6.225 12.244 -0.088 1.00 81.56 177 ASP A O 1
ATOM 1350 N N . LEU A 1 178 ? -6.224 13.608 1.694 1.00 82.94 178 LEU A N 1
ATOM 1351 C CA . LEU A 1 178 ? -4.942 13.139 2.240 1.00 82.94 178 LEU A CA 1
ATOM 1352 C C . LEU A 1 178 ? -4.992 11.668 2.672 1.00 82.94 178 LEU A C 1
ATOM 1354 O O . LEU A 1 178 ? -3.959 11.001 2.699 1.00 82.94 178 LEU A O 1
ATOM 1358 N N . SER A 1 179 ? -6.177 11.162 3.020 1.00 86.44 179 SER A N 1
ATOM 1359 C CA . SER A 1 179 ? -6.361 9.779 3.460 1.00 86.44 179 SER A CA 1
ATOM 1360 C C . SER A 1 179 ? -6.741 8.819 2.331 1.00 86.44 179 SER A C 1
ATOM 1362 O O . SER A 1 179 ? -6.830 7.612 2.562 1.00 86.44 179 SER A O 1
ATOM 1364 N N . TRP A 1 180 ? -6.897 9.320 1.098 1.00 90.31 180 TRP A N 1
ATOM 1365 C CA . TRP A 1 180 ? -7.378 8.548 -0.046 1.00 90.31 180 TRP A CA 1
ATOM 1366 C C . TRP A 1 180 ? -6.598 7.244 -0.246 1.00 90.31 180 TRP A C 1
ATOM 1368 O O . TRP A 1 180 ? -7.202 6.171 -0.238 1.00 90.31 180 TRP A O 1
ATOM 1378 N N . ALA A 1 181 ? -5.265 7.320 -0.342 1.00 92.44 181 ALA A N 1
ATOM 1379 C CA . ALA A 1 181 ? -4.405 6.155 -0.563 1.00 92.44 181 ALA A CA 1
ATOM 1380 C C . ALA A 1 181 ? -4.451 5.117 0.578 1.00 92.44 181 ALA A C 1
ATOM 1382 O O . ALA A 1 181 ? -4.105 3.954 0.367 1.00 92.44 181 ALA A O 1
ATOM 1383 N N . GLY A 1 182 ? -4.867 5.526 1.781 1.00 90.81 182 GLY A N 1
ATOM 1384 C CA . GLY A 1 182 ? -4.883 4.688 2.979 1.00 90.81 182 GLY A CA 1
ATOM 1385 C C . GLY A 1 182 ? -6.098 3.769 3.103 1.00 90.81 182 GLY A C 1
ATOM 1386 O O . GLY A 1 182 ? -6.064 2.840 3.905 1.00 90.81 182 GLY A O 1
ATOM 1387 N N . PHE A 1 183 ? -7.159 3.990 2.323 1.00 91.38 183 PHE A N 1
ATOM 1388 C CA . PHE A 1 183 ? -8.389 3.203 2.418 1.00 91.38 183 PHE A CA 1
ATOM 1389 C C . PHE A 1 183 ? -8.563 2.260 1.224 1.00 91.38 183 PHE A C 1
ATOM 1391 O O . PHE A 1 183 ? -8.496 2.674 0.064 1.00 91.38 183 PHE A O 1
ATOM 1398 N N . PHE A 1 184 ? -8.866 0.989 1.515 1.00 93.62 184 PHE A N 1
ATOM 1399 C CA . PHE A 1 184 ? -9.149 -0.030 0.497 1.00 93.62 184 PHE A CA 1
ATOM 1400 C C . PHE A 1 184 ? -10.266 0.421 -0.456 1.00 93.62 184 PHE A C 1
ATOM 1402 O O . PHE A 1 184 ? -10.114 0.337 -1.671 1.00 93.62 184 PHE A O 1
ATOM 1409 N N . ASP A 1 185 ? -11.381 0.921 0.089 1.00 91.88 185 ASP A N 1
ATOM 1410 C CA . ASP A 1 185 ? -12.570 1.252 -0.706 1.00 91.88 185 ASP A CA 1
ATOM 1411 C C . ASP A 1 185 ? -12.305 2.415 -1.679 1.00 91.88 185 ASP A C 1
ATOM 1413 O O . ASP A 1 185 ? -12.809 2.415 -2.799 1.00 91.88 185 ASP A O 1
ATOM 1417 N N . ASN A 1 186 ? -11.448 3.363 -1.293 1.00 91.56 186 ASN A N 1
ATOM 1418 C CA . ASN A 1 186 ? -11.054 4.506 -2.122 1.00 91.56 186 ASN A CA 1
ATOM 1419 C C . ASN A 1 186 ? -10.150 4.121 -3.295 1.00 91.56 186 ASN A C 1
ATOM 1421 O O . ASN A 1 186 ? -10.144 4.785 -4.334 1.00 91.56 186 ASN A O 1
ATOM 1425 N N . THR A 1 187 ? -9.368 3.059 -3.113 1.00 93.50 187 THR A N 1
ATOM 1426 C CA . THR A 1 187 ? -8.267 2.680 -4.000 1.00 93.50 187 THR A CA 1
ATOM 1427 C C . THR A 1 187 ? -8.491 1.339 -4.683 1.00 93.50 187 THR A C 1
ATOM 1429 O O . THR A 1 187 ? -7.550 0.772 -5.244 1.00 93.50 187 THR A O 1
ATOM 1432 N N . GLN A 1 188 ? -9.722 0.824 -4.663 1.00 93.56 188 GLN A N 1
ATOM 1433 C CA . GLN A 1 188 ? -10.060 -0.448 -5.285 1.00 93.56 188 GLN A CA 1
ATOM 1434 C C . GLN A 1 188 ? -9.620 -0.466 -6.758 1.00 93.56 188 GLN A C 1
ATOM 1436 O O . GLN A 1 188 ? -9.902 0.452 -7.528 1.00 93.56 188 GLN A O 1
ATOM 1441 N N . ASN A 1 189 ? -8.888 -1.519 -7.126 1.00 94.50 189 ASN A N 1
ATOM 1442 C CA . ASN A 1 189 ? -8.232 -1.723 -8.419 1.00 94.50 189 ASN A CA 1
ATOM 1443 C C . ASN A 1 189 ? -7.175 -0.660 -8.794 1.00 94.50 189 ASN A C 1
ATOM 1445 O O . ASN A 1 189 ? -6.784 -0.562 -9.957 1.00 94.50 189 ASN A O 1
ATOM 1449 N N . ARG A 1 190 ? -6.677 0.112 -7.820 1.00 93.44 190 ARG A N 1
ATOM 1450 C CA . ARG A 1 190 ? -5.553 1.053 -7.972 1.00 93.44 190 ARG A CA 1
ATOM 1451 C C . ARG A 1 190 ? -4.405 0.732 -7.019 1.00 93.44 190 ARG A C 1
ATOM 1453 O O . ARG A 1 190 ? -3.307 0.453 -7.479 1.00 93.44 190 ARG A O 1
ATOM 1460 N N . LEU A 1 191 ? -4.686 0.748 -5.714 1.00 96.00 191 LEU A N 1
ATOM 1461 C CA . LEU A 1 191 ? -3.769 0.362 -4.625 1.00 96.00 191 LEU A CA 1
ATOM 1462 C C . LEU A 1 191 ? -4.357 -0.757 -3.744 1.00 96.00 191 LEU A C 1
ATOM 1464 O O . LEU A 1 191 ? -3.852 -1.073 -2.668 1.00 96.00 191 LEU A O 1
ATOM 1468 N N . ALA A 1 192 ? -5.464 -1.337 -4.202 1.00 96.81 192 ALA A N 1
ATOM 1469 C CA . ALA A 1 192 ? -6.194 -2.397 -3.540 1.00 96.81 192 ALA A CA 1
ATOM 1470 C C . ALA A 1 192 ? -6.712 -3.409 -4.564 1.00 96.81 192 ALA A C 1
ATOM 1472 O O . ALA A 1 192 ? -7.050 -3.056 -5.695 1.00 96.81 192 ALA A O 1
ATOM 1473 N N . PHE A 1 193 ? -6.805 -4.671 -4.161 1.00 97.69 193 PHE A N 1
ATOM 1474 C CA . PHE A 1 193 ? -7.250 -5.774 -5.008 1.00 97.69 193 PHE A CA 1
ATOM 1475 C C . PHE A 1 193 ? -8.070 -6.781 -4.200 1.00 97.69 193 PHE A C 1
ATOM 1477 O O . PHE A 1 193 ? -7.742 -7.078 -3.055 1.00 97.69 193 PHE A O 1
ATOM 1484 N N . TYR A 1 194 ? -9.129 -7.321 -4.797 1.00 97.44 194 TYR A N 1
ATOM 1485 C CA . TYR A 1 194 ? -9.940 -8.378 -4.196 1.00 97.44 194 TYR A CA 1
ATOM 1486 C C . TYR A 1 194 ? -9.812 -9.668 -5.009 1.00 97.44 194 TYR A C 1
ATOM 1488 O O . TYR A 1 194 ? -10.047 -9.666 -6.216 1.00 97.44 194 TYR A O 1
ATOM 1496 N N . ASP A 1 195 ? -9.485 -10.762 -4.323 1.00 97.06 195 ASP A N 1
ATOM 1497 C CA . ASP A 1 195 ? -9.487 -12.122 -4.857 1.00 97.06 195 ASP A CA 1
ATOM 1498 C C . ASP A 1 195 ? -10.572 -12.956 -4.162 1.00 97.06 195 ASP A C 1
ATOM 1500 O O . ASP A 1 195 ? -10.575 -13.091 -2.935 1.00 97.06 195 ASP A O 1
ATOM 1504 N N . ASP A 1 196 ? -11.483 -13.541 -4.942 1.00 95.38 196 ASP A N 1
ATOM 1505 C CA . ASP A 1 196 ? -12.583 -14.361 -4.427 1.00 95.38 196 ASP A CA 1
ATOM 1506 C C . ASP A 1 196 ? -12.169 -15.788 -4.029 1.00 95.38 196 ASP A C 1
ATOM 1508 O O . ASP A 1 196 ? -12.930 -16.480 -3.350 1.00 95.38 196 ASP A O 1
ATOM 1512 N N . LEU A 1 197 ? -10.968 -16.226 -4.430 1.00 94.62 197 LEU A N 1
ATOM 1513 C CA . LEU A 1 197 ? -10.399 -17.547 -4.168 1.00 94.62 197 LEU A CA 1
ATOM 1514 C C . LEU A 1 197 ? -11.283 -18.740 -4.579 1.00 94.62 197 LEU A C 1
ATOM 1516 O O . LEU A 1 197 ? -11.051 -19.859 -4.112 1.00 94.62 197 LEU A O 1
ATOM 1520 N N . LYS A 1 198 ? -12.269 -18.566 -5.470 1.00 92.44 198 LYS A N 1
ATOM 1521 C CA . LYS A 1 198 ? -13.188 -19.660 -5.857 1.00 92.44 198 LYS A CA 1
ATOM 1522 C C . LYS A 1 198 ? -12.481 -20.828 -6.543 1.00 92.44 198 LYS A C 1
ATOM 1524 O O . LYS A 1 198 ? -12.961 -21.959 -6.500 1.00 92.44 198 LYS A O 1
ATOM 1529 N N . ASP A 1 199 ? -11.344 -20.562 -7.173 1.00 91.50 199 ASP A N 1
ATOM 1530 C CA . ASP A 1 199 ? -10.495 -21.547 -7.838 1.00 91.50 199 ASP A CA 1
ATOM 1531 C C . ASP A 1 199 ? -9.453 -22.196 -6.904 1.00 91.50 199 ASP A C 1
ATOM 1533 O O . ASP A 1 199 ? -8.729 -23.102 -7.324 1.00 91.50 199 ASP A O 1
ATOM 1537 N N . VAL A 1 200 ? -9.405 -21.805 -5.624 1.00 91.62 200 VAL A N 1
ATOM 1538 C CA . VAL A 1 200 ? -8.494 -22.356 -4.611 1.00 91.62 200 VAL A CA 1
ATOM 1539 C C . VAL A 1 200 ? -9.276 -23.158 -3.572 1.00 91.62 200 VAL A C 1
ATOM 1541 O O . VAL A 1 200 ? -9.966 -22.612 -2.716 1.00 91.62 200 VAL A O 1
ATOM 1544 N N . LYS A 1 201 ? -9.117 -24.488 -3.599 1.00 88.00 201 LYS A N 1
ATOM 1545 C CA . LYS A 1 201 ? -9.799 -25.387 -2.651 1.00 88.00 201 LYS A CA 1
ATOM 1546 C C . LYS A 1 201 ? -9.295 -25.231 -1.215 1.00 88.00 201 LYS A C 1
ATOM 1548 O O . LYS A 1 201 ? -10.101 -25.151 -0.295 1.00 88.00 201 LYS A O 1
ATOM 1553 N N . ALA A 1 202 ? -7.974 -25.264 -1.025 1.00 88.56 202 ALA A N 1
ATOM 1554 C CA . ALA A 1 202 ? -7.344 -25.177 0.288 1.00 88.56 202 ALA A CA 1
ATOM 1555 C C . ALA A 1 202 ? -5.840 -24.876 0.202 1.00 88.56 202 ALA A C 1
ATOM 1557 O O . ALA A 1 202 ? -5.182 -25.199 -0.790 1.00 88.56 202 ALA A O 1
ATOM 1558 N N . GLY A 1 203 ? -5.295 -24.368 1.307 1.00 78.19 203 GLY A N 1
ATOM 1559 C CA . GLY A 1 203 ? -3.868 -24.343 1.620 1.00 78.19 203 GLY A CA 1
ATOM 1560 C C . GLY A 1 203 ? -3.267 -22.940 1.664 1.00 78.19 203 GLY A C 1
ATOM 1561 O O . GLY A 1 203 ? -3.988 -21.956 1.506 1.00 78.19 203 GLY A O 1
ATOM 1562 N N . PRO A 1 204 ? -1.953 -22.828 1.933 1.00 89.00 204 PRO A N 1
ATOM 1563 C CA . PRO A 1 204 ? -1.336 -21.527 2.089 1.00 89.00 204 PRO A CA 1
ATOM 1564 C C . PRO A 1 204 ? -1.284 -20.813 0.737 1.00 89.00 204 PRO A C 1
ATOM 1566 O O . PRO A 1 204 ? -0.624 -21.271 -0.203 1.00 89.00 204 PRO A O 1
ATOM 1569 N N . VAL A 1 205 ? -1.967 -19.681 0.670 1.00 92.25 205 VAL A N 1
ATOM 1570 C CA . VAL A 1 205 ? -1.933 -18.727 -0.430 1.00 92.25 205 VAL A CA 1
ATOM 1571 C C . VAL A 1 205 ? -0.832 -17.704 -0.158 1.00 92.25 205 VAL A C 1
ATOM 1573 O O . VAL A 1 205 ? -0.535 -17.361 0.988 1.00 92.25 205 VAL A O 1
ATOM 1576 N N . ALA A 1 206 ? -0.191 -17.234 -1.216 1.00 93.56 206 ALA A N 1
ATOM 1577 C CA . ALA A 1 206 ? 0.729 -16.112 -1.164 1.00 93.56 206 ALA A CA 1
ATOM 1578 C C . ALA A 1 206 ? 0.447 -15.161 -2.324 1.00 93.56 206 ALA A C 1
ATOM 1580 O O . ALA A 1 206 ? 0.046 -15.605 -3.399 1.00 93.56 206 ALA A O 1
ATOM 1581 N N . TYR A 1 207 ? 0.696 -13.878 -2.105 1.00 96.81 207 TYR A N 1
ATOM 1582 C CA . TYR A 1 207 ? 0.580 -12.838 -3.112 1.00 96.81 207 TYR A CA 1
ATOM 1583 C C . TYR A 1 207 ? 1.896 -12.086 -3.237 1.00 96.81 207 TYR A C 1
ATOM 1585 O O . TYR A 1 207 ? 2.535 -11.782 -2.233 1.00 96.81 207 TYR A O 1
ATOM 1593 N N . LEU A 1 208 ? 2.274 -11.773 -4.469 1.00 97.31 208 LEU A N 1
ATOM 1594 C CA . LEU A 1 208 ? 3.320 -10.814 -4.801 1.00 97.31 208 LEU A CA 1
ATOM 1595 C C . LEU A 1 208 ? 2.670 -9.689 -5.601 1.00 97.31 208 LEU A C 1
ATOM 1597 O O . LEU A 1 208 ? 2.000 -9.950 -6.602 1.00 97.31 208 LEU A O 1
ATOM 1601 N N . VAL A 1 209 ? 2.884 -8.464 -5.144 1.00 97.88 209 VAL A N 1
ATOM 1602 C CA . VAL A 1 209 ? 2.423 -7.230 -5.768 1.00 97.88 209 VAL A CA 1
ATOM 1603 C C . VAL A 1 209 ? 3.651 -6.468 -6.249 1.00 97.88 209 VAL A C 1
ATOM 1605 O O . VAL A 1 209 ? 4.570 -6.245 -5.463 1.00 97.88 209 VAL A O 1
ATOM 1608 N N . CYS A 1 210 ? 3.670 -6.074 -7.520 1.00 96.50 210 CYS A N 1
ATOM 1609 C CA . CYS A 1 210 ? 4.744 -5.283 -8.115 1.00 96.50 210 CYS A CA 1
ATOM 1610 C C . CYS A 1 210 ? 4.168 -4.092 -8.886 1.00 96.50 210 CYS A C 1
ATOM 1612 O O . CYS A 1 210 ? 3.338 -4.292 -9.765 1.00 96.50 210 CYS A O 1
ATOM 1614 N N . GLY A 1 211 ? 4.626 -2.877 -8.602 1.00 94.00 211 GLY A N 1
ATOM 1615 C CA . GLY A 1 211 ? 4.221 -1.643 -9.268 1.00 94.00 211 GLY A CA 1
ATOM 1616 C C . GLY A 1 211 ? 5.328 -1.057 -10.141 1.00 94.00 211 GLY A C 1
ATOM 1617 O O . GLY A 1 211 ? 6.496 -1.067 -9.747 1.00 94.00 211 GLY A O 1
ATOM 1618 N N . TRP A 1 212 ? 4.971 -0.525 -11.310 1.00 91.50 212 TRP A N 1
ATOM 1619 C CA . TRP A 1 212 ? 5.871 0.257 -12.164 1.00 91.50 212 TRP A CA 1
ATOM 1620 C C . TRP A 1 212 ? 5.136 1.402 -12.860 1.00 91.50 212 TRP A C 1
ATOM 1622 O O . TRP A 1 212 ? 3.906 1.434 -12.934 1.00 91.50 212 TRP A O 1
ATOM 1632 N N . TYR A 1 213 ? 5.923 2.339 -13.378 1.00 88.38 213 TYR A N 1
ATOM 1633 C CA . TYR A 1 213 ? 5.447 3.454 -14.182 1.00 88.38 213 TYR A CA 1
ATOM 1634 C C . TYR A 1 213 ? 5.419 3.038 -15.654 1.00 88.38 213 TYR A C 1
ATOM 1636 O O . TYR A 1 213 ? 6.441 2.610 -16.197 1.00 88.38 213 TYR A O 1
ATOM 1644 N N . SER A 1 214 ? 4.264 3.149 -16.310 1.00 84.44 214 SER A N 1
ATOM 1645 C CA . SER A 1 214 ? 4.174 2.964 -17.764 1.00 84.44 214 SER A CA 1
ATOM 1646 C C . SER A 1 214 ? 4.910 4.079 -18.511 1.00 84.44 214 SER A C 1
ATOM 1648 O O . SER A 1 214 ? 5.518 3.830 -19.552 1.00 84.44 214 SER A O 1
ATOM 1650 N N . GLU A 1 215 ? 4.912 5.285 -17.936 1.00 83.38 215 GLU A N 1
ATOM 1651 C CA . GLU A 1 215 ? 5.586 6.474 -18.443 1.00 83.38 215 GLU A CA 1
ATOM 1652 C C . GLU A 1 215 ? 6.863 6.760 -17.626 1.00 83.38 215 GLU A C 1
ATOM 1654 O O . GLU A 1 215 ? 6.783 7.207 -16.479 1.00 83.38 215 GLU A O 1
ATOM 1659 N N . PRO A 1 216 ? 8.065 6.551 -18.193 1.00 80.94 216 PRO A N 1
ATOM 1660 C CA . PRO A 1 216 ? 9.318 6.722 -17.460 1.00 80.94 216 PRO A CA 1
ATOM 1661 C C . PRO A 1 216 ? 9.581 8.144 -16.954 1.00 80.94 216 PRO A C 1
ATOM 1663 O O . PRO A 1 216 ? 10.395 8.315 -16.054 1.00 80.94 216 PRO A O 1
ATOM 1666 N N . SER A 1 217 ? 8.956 9.174 -17.536 1.00 83.25 217 SER A N 1
ATOM 1667 C CA . SER A 1 217 ? 9.083 10.547 -17.021 1.00 83.25 217 SER A CA 1
ATOM 1668 C C . SER A 1 217 ? 8.348 10.778 -15.693 1.00 83.25 217 SER A C 1
ATOM 1670 O O . SER A 1 217 ? 8.635 11.761 -15.015 1.00 83.25 217 SER A O 1
ATOM 1672 N N . GLN A 1 218 ? 7.442 9.875 -15.301 1.00 87.06 218 GLN A N 1
ATOM 1673 C CA . GLN A 1 218 ? 6.745 9.913 -14.011 1.00 87.06 218 GLN A CA 1
ATOM 1674 C C . GLN A 1 218 ? 7.498 9.167 -12.899 1.00 87.06 218 GLN A C 1
ATOM 1676 O O . GLN A 1 218 ? 7.201 9.372 -11.722 1.00 87.06 218 GLN A O 1
ATOM 1681 N N . ASP A 1 219 ? 8.474 8.326 -13.254 1.00 89.94 219 ASP A N 1
ATOM 1682 C CA . ASP A 1 219 ? 9.310 7.621 -12.285 1.00 89.94 219 ASP A CA 1
ATOM 1683 C C . ASP A 1 219 ? 10.246 8.619 -11.573 1.00 89.94 219 ASP A C 1
ATOM 1685 O O . ASP A 1 219 ? 10.935 9.397 -12.243 1.00 89.94 219 ASP A O 1
ATOM 1689 N N . PRO A 1 220 ? 10.328 8.617 -10.229 1.00 91.31 220 PRO A N 1
ATOM 1690 C CA . PRO A 1 220 ? 11.198 9.530 -9.489 1.00 91.31 220 PRO A CA 1
ATOM 1691 C C . PRO A 1 220 ? 12.698 9.344 -9.768 1.00 91.31 220 PRO A C 1
ATOM 1693 O O . PRO A 1 220 ? 13.462 10.264 -9.469 1.00 91.31 220 PRO A O 1
ATOM 1696 N N . LEU A 1 221 ? 13.109 8.193 -10.316 1.00 90.69 221 LEU A N 1
ATOM 1697 C CA . LEU A 1 221 ? 14.470 7.892 -10.784 1.00 90.69 221 LEU A CA 1
ATOM 1698 C C . LEU A 1 221 ? 14.589 7.931 -12.316 1.00 90.69 221 LEU A C 1
ATOM 1700 O O . LEU A 1 221 ? 15.635 7.595 -12.873 1.00 90.69 221 LEU A O 1
ATOM 1704 N N . GLY A 1 222 ? 13.516 8.326 -13.001 1.00 84.81 222 GLY A N 1
ATOM 1705 C CA . GLY A 1 222 ? 13.452 8.425 -14.448 1.00 84.81 222 GLY A CA 1
ATOM 1706 C C . GLY A 1 222 ? 14.417 9.465 -15.025 1.00 84.81 222 GLY A C 1
ATOM 1707 O O . GLY A 1 222 ? 14.877 10.376 -14.329 1.00 84.81 222 GLY A O 1
ATOM 1708 N N . PRO A 1 223 ? 14.692 9.411 -16.339 1.00 75.12 223 PRO A N 1
ATOM 1709 C CA . PRO A 1 223 ? 15.653 10.307 -16.983 1.00 75.12 223 PRO A CA 1
ATOM 1710 C C . PRO A 1 223 ? 15.188 11.764 -17.077 1.00 75.12 223 PRO A C 1
ATOM 1712 O O . PRO A 1 223 ? 15.960 12.607 -17.517 1.00 75.12 223 PRO A O 1
ATOM 1715 N N . ALA A 1 224 ? 13.939 12.061 -16.707 1.00 78.12 224 ALA A N 1
ATOM 1716 C CA . ALA A 1 224 ? 13.462 13.431 -16.541 1.00 78.12 224 ALA A CA 1
ATOM 1717 C C . ALA A 1 224 ? 13.945 14.064 -15.222 1.00 78.12 224 ALA A C 1
ATOM 1719 O O . ALA A 1 224 ? 14.013 15.284 -15.137 1.00 78.12 224 ALA A O 1
ATOM 1720 N N . ALA A 1 225 ? 14.257 13.246 -14.211 1.00 78.62 225 ALA A N 1
ATOM 1721 C CA . ALA A 1 225 ? 14.642 13.696 -12.875 1.00 78.62 225 ALA A CA 1
ATOM 1722 C C . ALA A 1 225 ? 16.142 13.531 -12.588 1.00 78.62 225 ALA A C 1
ATOM 1724 O O . ALA A 1 225 ? 16.677 14.256 -11.755 1.00 78.62 225 ALA A O 1
ATOM 1725 N N . VAL A 1 226 ? 16.807 12.565 -13.235 1.00 85.25 226 VAL A N 1
ATOM 1726 C CA . VAL A 1 226 ? 18.193 12.189 -12.927 1.00 85.25 226 VAL A CA 1
ATOM 1727 C C . VAL A 1 226 ? 19.041 12.109 -14.196 1.00 85.25 226 VAL A C 1
ATOM 1729 O O . VAL A 1 226 ? 18.793 11.277 -15.074 1.00 85.25 226 VAL A O 1
ATOM 1732 N N . HIS A 1 227 ? 20.095 12.923 -14.259 1.00 85.31 227 HIS A N 1
ATOM 1733 C CA . HIS A 1 227 ? 20.994 13.042 -15.412 1.00 85.31 227 HIS A CA 1
ATOM 1734 C C . HIS A 1 227 ? 22.448 12.652 -15.118 1.00 85.31 227 HIS A C 1
ATOM 1736 O O . HIS A 1 227 ? 23.262 12.575 -16.041 1.00 85.31 227 HIS A O 1
ATOM 1742 N N . SER A 1 228 ? 22.792 12.383 -13.858 1.00 83.31 228 SER A N 1
ATOM 1743 C CA . SER A 1 228 ? 24.126 11.929 -13.459 1.00 83.31 228 SER A CA 1
ATOM 1744 C C . SER A 1 228 ? 24.080 10.981 -12.260 1.00 83.31 228 SER A C 1
ATOM 1746 O O . SER A 1 228 ? 23.092 10.922 -11.532 1.00 83.31 228 SER A O 1
ATOM 1748 N N . LEU A 1 229 ? 25.183 10.267 -12.004 1.00 84.25 229 LEU A N 1
ATOM 1749 C CA . LEU A 1 229 ? 25.310 9.415 -10.815 1.00 84.25 229 LEU A CA 1
ATOM 1750 C C . LEU A 1 229 ? 25.259 10.231 -9.506 1.00 84.25 229 LEU A C 1
ATOM 1752 O O . LEU A 1 229 ? 24.720 9.762 -8.509 1.00 84.25 229 LEU A O 1
ATOM 1756 N N . ALA A 1 230 ? 25.783 11.461 -9.505 1.00 87.19 230 ALA A N 1
ATOM 1757 C CA . ALA A 1 230 ? 25.698 12.344 -8.341 1.00 87.19 230 ALA A CA 1
ATOM 1758 C C . ALA A 1 230 ? 24.245 12.763 -8.063 1.00 87.19 230 ALA A C 1
ATOM 1760 O O . ALA A 1 230 ? 23.794 12.707 -6.921 1.00 87.19 230 ALA A O 1
ATOM 1761 N N . GLU A 1 231 ? 23.496 13.108 -9.114 1.00 89.69 231 GLU A N 1
ATOM 1762 C CA . GLU A 1 231 ? 22.061 13.393 -9.012 1.00 89.69 231 GLU A CA 1
ATOM 1763 C C . GLU A 1 231 ? 21.260 12.161 -8.598 1.00 89.69 231 GLU A C 1
ATOM 1765 O O . GLU A 1 231 ? 20.318 12.290 -7.827 1.00 89.69 231 GLU A O 1
ATOM 1770 N N . PHE A 1 232 ? 21.649 10.962 -9.042 1.00 90.94 232 PHE A N 1
ATOM 1771 C CA . PHE A 1 232 ? 21.012 9.718 -8.614 1.00 90.94 232 PHE A CA 1
ATOM 1772 C C . PHE A 1 232 ? 21.107 9.547 -7.095 1.00 90.94 232 PHE A C 1
ATOM 1774 O O . PHE A 1 232 ? 20.094 9.314 -6.439 1.00 90.94 232 PHE A O 1
ATOM 1781 N N . TYR A 1 233 ? 22.299 9.718 -6.516 1.00 90.62 233 TYR A N 1
ATOM 1782 C CA . TYR A 1 233 ? 22.473 9.623 -5.065 1.00 90.62 233 TYR A CA 1
ATOM 1783 C C . TYR A 1 233 ? 21.739 10.733 -4.309 1.00 90.62 233 TYR A C 1
ATOM 1785 O O . TYR A 1 233 ? 21.089 10.445 -3.304 1.00 90.62 233 TYR A O 1
ATOM 1793 N N . ALA A 1 234 ? 21.787 11.974 -4.806 1.00 91.81 234 ALA A N 1
ATOM 1794 C CA . ALA A 1 234 ? 21.025 13.078 -4.224 1.00 91.81 234 ALA A CA 1
ATOM 1795 C C . ALA A 1 234 ? 19.520 12.770 -4.233 1.00 91.81 234 ALA A C 1
ATOM 1797 O O . ALA A 1 234 ? 18.841 12.924 -3.219 1.00 91.81 234 ALA A O 1
ATOM 1798 N N . ARG A 1 235 ? 19.013 12.229 -5.346 1.00 92.12 235 ARG A N 1
ATOM 1799 C CA . ARG A 1 235 ? 17.610 11.851 -5.494 1.00 92.12 235 ARG A CA 1
ATOM 1800 C C . ARG A 1 235 ? 17.216 10.700 -4.573 1.00 92.12 235 ARG A C 1
ATOM 1802 O O . ARG A 1 235 ? 16.167 10.765 -3.942 1.00 92.12 235 ARG A O 1
ATOM 1809 N N . MET A 1 236 ? 18.052 9.673 -4.439 1.00 93.25 236 MET A N 1
ATOM 1810 C CA . MET A 1 236 ? 17.840 8.584 -3.477 1.00 93.25 236 MET A CA 1
ATOM 1811 C C . MET A 1 236 ? 17.761 9.121 -2.043 1.00 93.25 236 MET A C 1
ATOM 1813 O O . MET A 1 236 ? 16.841 8.767 -1.307 1.00 93.25 236 MET A O 1
ATOM 1817 N N . GLN A 1 237 ? 18.647 10.052 -1.675 1.00 92.69 237 GLN A N 1
ATOM 1818 C CA . GLN A 1 237 ? 18.624 10.705 -0.367 1.00 92.69 237 GLN A CA 1
ATOM 1819 C C . GLN A 1 237 ? 17.341 11.521 -0.147 1.00 92.69 237 GLN A C 1
ATOM 1821 O O . GLN A 1 237 ? 16.724 11.406 0.912 1.00 92.69 237 GLN A O 1
ATOM 1826 N N . GLU A 1 238 ? 16.897 12.300 -1.138 1.00 91.69 238 GLU A N 1
ATOM 1827 C CA . GLU A 1 238 ? 15.625 13.032 -1.077 1.00 91.69 238 GLU A CA 1
ATOM 1828 C C . GLU A 1 238 ? 14.439 12.091 -0.858 1.00 91.69 238 GLU A C 1
ATOM 1830 O O . GLU A 1 238 ? 13.578 12.360 -0.018 1.00 91.69 238 GLU A O 1
ATOM 1835 N N . LEU A 1 239 ? 14.408 10.963 -1.576 1.00 92.25 239 LEU A N 1
ATOM 1836 C CA . LEU A 1 239 ? 13.383 9.925 -1.451 1.00 92.25 239 LEU A CA 1
ATOM 1837 C C . LEU A 1 239 ? 13.487 9.154 -0.122 1.00 92.25 239 LEU A C 1
ATOM 1839 O O . LEU A 1 239 ? 12.535 8.478 0.258 1.00 92.25 239 LEU A O 1
ATOM 1843 N N . GLY A 1 240 ? 14.591 9.292 0.618 1.00 92.88 240 GLY A N 1
ATOM 1844 C CA . GLY A 1 240 ? 14.865 8.515 1.828 1.00 92.88 240 GLY A CA 1
ATOM 1845 C C . GLY A 1 240 ? 15.194 7.051 1.527 1.00 92.88 240 GLY A C 1
ATOM 1846 O O . GLY A 1 240 ? 14.983 6.182 2.369 1.00 92.88 240 GLY A O 1
ATOM 1847 N N . TRP A 1 241 ? 15.660 6.765 0.312 1.00 93.75 241 TRP A N 1
ATOM 1848 C CA . TRP A 1 241 ? 16.057 5.437 -0.137 1.00 93.75 241 TRP A CA 1
ATOM 1849 C C . TRP A 1 241 ? 17.574 5.285 -0.049 1.00 93.75 241 TRP A C 1
ATOM 1851 O O . TRP A 1 241 ? 18.328 6.238 -0.241 1.00 93.75 241 TRP A O 1
ATOM 1861 N N . ALA A 1 242 ? 18.028 4.064 0.208 1.00 90.88 242 ALA A N 1
ATOM 1862 C CA . ALA A 1 242 ? 19.441 3.726 0.263 1.00 90.88 242 ALA A CA 1
ATOM 1863 C C . ALA A 1 242 ? 19.682 2.399 -0.456 1.00 90.88 242 ALA A C 1
ATOM 1865 O O . ALA A 1 242 ? 18.822 1.518 -0.446 1.00 90.88 242 ALA A O 1
ATOM 1866 N N . LEU A 1 243 ? 20.859 2.272 -1.063 1.00 88.69 243 LEU A N 1
ATOM 1867 C CA . LEU A 1 243 ? 21.357 1.013 -1.603 1.00 88.69 243 LEU A CA 1
ATOM 1868 C C . LEU A 1 243 ? 22.509 0.522 -0.721 1.00 88.69 243 LEU A C 1
ATOM 1870 O O . LEU A 1 243 ? 23.299 1.351 -0.265 1.00 88.69 243 LEU A O 1
ATOM 1874 N N . PRO A 1 244 ? 22.618 -0.793 -0.484 1.00 88.62 244 PRO A N 1
ATOM 1875 C CA . PRO A 1 244 ? 23.825 -1.394 0.062 1.00 88.62 244 PRO A CA 1
ATOM 1876 C C . PRO A 1 244 ? 25.066 -1.089 -0.789 1.00 88.62 244 PRO A C 1
ATOM 1878 O O . PRO A 1 244 ? 24.987 -0.943 -2.013 1.00 88.62 244 PRO A O 1
ATOM 1881 N N . ASP A 1 245 ? 26.228 -1.042 -0.139 1.00 81.50 245 ASP A N 1
ATOM 1882 C CA . ASP A 1 245 ? 27.508 -0.876 -0.826 1.00 81.50 245 ASP A CA 1
ATOM 1883 C C . ASP A 1 245 ? 27.755 -2.041 -1.802 1.00 81.50 245 ASP A C 1
ATOM 1885 O O . ASP A 1 245 ? 27.642 -3.211 -1.437 1.00 81.50 245 ASP A O 1
ATOM 1889 N N . GLY A 1 246 ? 28.121 -1.722 -3.046 1.00 80.31 246 GLY A N 1
ATOM 1890 C CA . GLY A 1 246 ? 28.433 -2.707 -4.091 1.00 80.31 246 GLY A CA 1
ATOM 1891 C C . GLY A 1 246 ? 27.240 -3.201 -4.921 1.00 80.31 246 GLY A C 1
ATOM 1892 O O . GLY A 1 246 ? 27.460 -3.811 -5.969 1.00 80.31 246 GLY A O 1
ATOM 1893 N N . ASP A 1 247 ? 25.995 -2.885 -4.544 1.00 84.06 247 ASP A N 1
ATOM 1894 C CA . ASP A 1 247 ? 24.801 -3.301 -5.303 1.00 84.06 247 ASP A CA 1
ATOM 1895 C C . ASP A 1 247 ? 24.784 -2.720 -6.724 1.00 84.06 247 ASP A C 1
ATOM 1897 O O . ASP A 1 247 ? 24.388 -3.397 -7.673 1.00 84.06 247 ASP A O 1
ATOM 1901 N N . LEU A 1 248 ? 25.247 -1.477 -6.899 1.00 81.88 248 LEU A N 1
ATOM 1902 C CA . LEU A 1 248 ? 25.337 -0.845 -8.219 1.00 81.88 248 LEU A CA 1
ATOM 1903 C C . LEU A 1 248 ? 26.361 -1.540 -9.119 1.00 81.88 248 LEU A C 1
ATOM 1905 O O . LEU A 1 248 ? 26.053 -1.818 -10.277 1.00 81.88 248 LEU A O 1
ATOM 1909 N N . ASP A 1 249 ? 27.532 -1.885 -8.583 1.00 78.06 249 ASP A N 1
ATOM 1910 C CA . ASP A 1 249 ? 28.568 -2.609 -9.325 1.00 78.06 249 ASP A CA 1
ATOM 1911 C C . ASP A 1 249 ? 28.087 -4.020 -9.685 1.00 78.06 249 ASP A C 1
ATOM 1913 O O . ASP A 1 249 ? 28.267 -4.493 -10.811 1.00 78.06 249 ASP A O 1
ATOM 1917 N N . GLN A 1 250 ? 27.420 -4.703 -8.750 1.00 79.19 250 GLN A N 1
ATOM 1918 C CA . GLN A 1 250 ? 26.831 -6.017 -8.994 1.00 79.19 250 GLN A CA 1
ATOM 1919 C C . GLN A 1 250 ? 25.739 -5.951 -10.066 1.00 79.19 250 GLN A C 1
ATOM 1921 O O . GLN A 1 250 ? 25.727 -6.778 -10.981 1.00 79.19 250 GLN A O 1
ATOM 1926 N N . ALA A 1 251 ? 24.843 -4.967 -9.986 1.00 78.56 251 ALA A N 1
ATOM 1927 C CA . ALA A 1 251 ? 23.784 -4.747 -10.963 1.00 78.56 251 ALA A CA 1
ATOM 1928 C C . ALA A 1 251 ? 24.354 -4.436 -12.354 1.00 78.56 251 ALA A C 1
ATOM 1930 O O . ALA A 1 251 ? 23.885 -4.979 -13.358 1.00 78.56 251 ALA A O 1
ATOM 1931 N N . GLN A 1 252 ? 25.405 -3.619 -12.413 1.00 72.75 252 GLN A N 1
ATOM 1932 C CA . GLN A 1 252 ? 26.113 -3.291 -13.644 1.00 72.75 252 GLN A CA 1
ATOM 1933 C C . GLN A 1 252 ? 26.767 -4.532 -14.269 1.00 72.75 252 GLN A C 1
ATOM 1935 O O . GLN A 1 252 ? 26.576 -4.801 -15.458 1.00 72.75 252 GLN A O 1
ATOM 1940 N N . ASN A 1 253 ? 27.474 -5.335 -13.470 1.00 71.38 253 ASN A N 1
ATOM 1941 C CA . ASN A 1 253 ? 28.086 -6.589 -13.914 1.00 71.38 253 ASN A CA 1
ATOM 1942 C C . ASN A 1 253 ? 27.036 -7.603 -14.393 1.00 71.38 253 ASN A C 1
ATOM 1944 O O . ASN A 1 253 ? 27.210 -8.246 -15.430 1.00 71.38 253 ASN A O 1
ATOM 1948 N N . ALA A 1 254 ? 25.917 -7.727 -13.675 1.00 71.88 254 ALA A N 1
ATOM 1949 C CA . ALA A 1 254 ? 24.813 -8.602 -14.057 1.00 71.88 254 ALA A CA 1
ATOM 1950 C C . ALA A 1 254 ? 24.192 -8.184 -15.400 1.00 71.88 254 ALA A C 1
ATOM 1952 O O . ALA A 1 254 ? 23.960 -9.036 -16.261 1.00 71.88 254 ALA A O 1
ATOM 1953 N N . ALA A 1 255 ? 23.986 -6.881 -15.617 1.00 69.75 255 ALA A N 1
ATOM 1954 C CA . ALA A 1 255 ? 23.486 -6.354 -16.884 1.00 69.75 255 ALA A CA 1
ATOM 1955 C C . ALA A 1 255 ? 24.454 -6.629 -18.045 1.00 69.75 255 ALA A C 1
ATOM 1957 O O . ALA A 1 255 ? 24.029 -7.095 -19.105 1.00 69.75 255 ALA A O 1
ATOM 1958 N N . ALA A 1 256 ? 25.757 -6.408 -17.844 1.00 67.56 256 ALA A N 1
ATOM 1959 C CA . ALA A 1 256 ? 26.780 -6.699 -18.847 1.00 67.56 256 ALA A CA 1
ATOM 1960 C C . ALA A 1 256 ? 26.810 -8.195 -19.214 1.00 67.56 256 ALA A C 1
ATOM 1962 O O . ALA A 1 256 ? 26.750 -8.545 -20.396 1.00 67.56 256 ALA A O 1
ATOM 1963 N N . ASN A 1 257 ? 26.805 -9.082 -18.213 1.00 64.19 257 ASN A N 1
ATOM 1964 C CA . ASN A 1 257 ? 26.765 -10.533 -18.410 1.00 64.19 257 ASN A CA 1
ATOM 1965 C C . ASN A 1 257 ? 25.507 -10.975 -19.164 1.00 64.19 257 ASN A C 1
ATOM 1967 O O . ASN A 1 257 ? 25.583 -11.807 -20.071 1.00 64.19 257 ASN A O 1
ATOM 1971 N N . HIS A 1 258 ? 24.356 -10.385 -18.840 1.00 64.31 258 HIS A N 1
ATOM 1972 C CA . HIS A 1 258 ? 23.112 -10.657 -19.546 1.00 64.31 258 HIS A CA 1
ATOM 1973 C C . HIS A 1 258 ? 23.205 -10.263 -21.030 1.00 64.31 258 HIS A C 1
ATOM 1975 O O . HIS A 1 258 ? 22.788 -11.024 -21.904 1.00 64.31 258 HIS A O 1
ATOM 1981 N N . VAL A 1 259 ? 23.763 -9.088 -21.343 1.00 63.53 259 VAL A N 1
ATOM 1982 C CA . VAL A 1 259 ? 23.957 -8.635 -22.732 1.00 63.53 259 VAL A CA 1
ATOM 1983 C C . VAL A 1 259 ? 24.868 -9.591 -23.506 1.00 63.53 259 VAL A C 1
ATOM 1985 O O . VAL A 1 259 ? 24.553 -9.935 -24.647 1.00 63.53 259 VAL A O 1
ATOM 1988 N N . VAL A 1 260 ? 25.966 -10.051 -22.896 1.00 59.41 260 VAL A N 1
ATOM 1989 C CA . VAL A 1 260 ? 26.880 -11.037 -23.499 1.00 59.41 260 VAL A CA 1
ATOM 1990 C C . VAL A 1 260 ? 26.158 -12.359 -23.771 1.00 59.41 260 VAL A C 1
ATOM 1992 O O . VAL A 1 260 ? 26.208 -12.859 -24.896 1.00 59.41 260 VAL A O 1
ATOM 1995 N N . ALA A 1 261 ? 25.432 -12.890 -22.783 1.00 58.59 261 ALA A N 1
ATOM 1996 C CA . ALA A 1 261 ? 24.685 -14.139 -22.916 1.00 58.59 261 ALA A CA 1
ATOM 1997 C C . ALA A 1 261 ? 23.607 -14.057 -24.008 1.00 58.59 261 ALA A C 1
ATOM 1999 O O . ALA A 1 261 ? 23.508 -14.954 -24.842 1.00 58.59 261 ALA A O 1
ATOM 2000 N N . ALA A 1 262 ? 22.844 -12.960 -24.056 1.00 59.56 262 ALA A N 1
ATOM 2001 C CA . ALA A 1 262 ? 21.808 -12.750 -25.064 1.00 59.56 262 ALA A CA 1
ATOM 2002 C C . ALA A 1 262 ? 22.385 -12.677 -26.489 1.00 59.56 262 ALA A C 1
ATOM 2004 O O . ALA A 1 262 ? 21.849 -13.306 -27.403 1.00 59.56 262 ALA A O 1
ATOM 2005 N N . LYS A 1 263 ? 23.512 -11.975 -26.677 1.00 61.31 263 LYS A N 1
ATOM 2006 C CA . LYS A 1 263 ? 24.219 -11.930 -27.969 1.00 61.31 263 LYS A CA 1
ATOM 2007 C C . LYS A 1 263 ? 24.735 -13.310 -28.383 1.00 61.31 263 LYS A C 1
ATOM 2009 O O . LYS A 1 263 ? 24.610 -13.668 -29.551 1.00 61.31 263 LYS A O 1
ATOM 2014 N N . ALA A 1 264 ? 25.261 -14.098 -27.443 1.00 55.06 264 ALA A N 1
ATOM 2015 C CA . ALA A 1 264 ? 25.778 -15.441 -27.715 1.00 55.06 264 ALA A CA 1
ATOM 2016 C C . ALA A 1 264 ? 24.702 -16.413 -28.238 1.00 55.06 264 ALA A C 1
ATOM 2018 O O . ALA A 1 264 ? 25.020 -17.324 -29.000 1.00 55.06 264 ALA A O 1
ATOM 2019 N N . VAL A 1 265 ? 23.431 -16.200 -27.881 1.00 55.09 265 VAL A N 1
ATOM 2020 C CA . VAL A 1 265 ? 22.288 -16.989 -28.381 1.00 55.09 265 VAL A CA 1
ATOM 2021 C C . VAL A 1 265 ? 21.539 -16.316 -29.542 1.00 55.09 265 VAL A C 1
ATOM 2023 O O . VAL A 1 265 ? 20.446 -16.747 -29.903 1.00 55.09 265 VAL A O 1
ATOM 2026 N N . GLY A 1 266 ? 22.114 -15.267 -30.143 1.00 54.28 266 GLY A N 1
ATOM 2027 C CA . GLY A 1 266 ? 21.555 -14.586 -31.315 1.00 54.28 266 GLY A CA 1
ATOM 2028 C C . GLY A 1 266 ? 20.306 -13.744 -31.036 1.00 54.28 266 GLY A C 1
ATOM 2029 O O . GLY A 1 266 ? 19.569 -13.429 -31.970 1.00 54.28 266 GLY A O 1
ATOM 2030 N N . LEU A 1 267 ? 20.043 -13.382 -29.775 1.00 55.41 267 LEU A N 1
ATOM 2031 C CA . LEU A 1 267 ? 18.896 -12.551 -29.419 1.00 55.41 267 LEU A CA 1
ATOM 2032 C C . LEU A 1 267 ? 19.211 -11.061 -29.630 1.00 55.41 267 LEU A C 1
ATOM 2034 O O . LEU A 1 267 ? 20.270 -10.588 -29.203 1.00 55.41 267 LEU A O 1
ATOM 2038 N N . PRO A 1 268 ? 18.284 -10.284 -30.223 1.00 53.19 268 PRO A N 1
ATOM 2039 C CA . PRO A 1 268 ? 18.417 -8.838 -30.274 1.00 53.19 268 PRO A CA 1
ATOM 2040 C C . PRO A 1 268 ? 18.304 -8.276 -28.851 1.00 53.19 268 PRO A C 1
ATOM 2042 O O . PRO A 1 268 ? 17.277 -8.403 -28.187 1.00 53.19 268 PRO A O 1
ATOM 2045 N N . VAL A 1 269 ? 19.375 -7.654 -28.367 1.00 53.72 269 VAL A N 1
ATOM 2046 C CA . VAL A 1 269 ? 19.366 -6.862 -27.132 1.00 53.72 269 VAL A CA 1
ATOM 2047 C C . VAL A 1 269 ? 19.219 -5.397 -27.508 1.00 53.72 269 VAL A C 1
ATOM 2049 O O . VAL A 1 269 ? 20.202 -4.696 -27.730 1.00 53.72 269 VAL A O 1
ATOM 2052 N N . SER A 1 270 ? 17.973 -4.933 -27.593 1.00 47.25 270 SER A N 1
ATOM 2053 C CA . SER A 1 270 ? 17.658 -3.509 -27.547 1.00 47.25 270 SER A CA 1
ATOM 2054 C C . SER A 1 270 ? 17.450 -3.121 -26.089 1.00 47.25 270 SER A C 1
ATOM 2056 O O . SER A 1 270 ? 16.335 -3.118 -25.573 1.00 47.25 270 SER A O 1
ATOM 2058 N N . THR A 1 271 ? 18.526 -2.816 -25.378 1.00 46.53 271 THR A N 1
ATOM 2059 C CA . THR A 1 271 ? 18.391 -1.995 -24.177 1.00 46.53 271 THR A CA 1
ATOM 2060 C C . THR A 1 271 ? 17.995 -0.599 -24.649 1.00 46.53 271 THR A C 1
ATOM 2062 O O . THR A 1 271 ? 18.850 0.175 -25.076 1.00 46.53 271 THR A O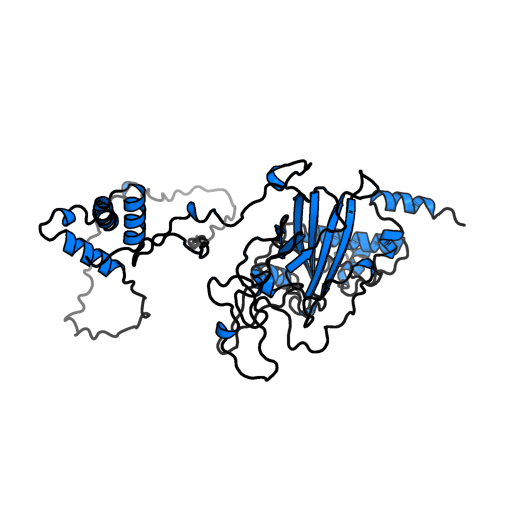 1
ATOM 2065 N N . LEU A 1 272 ? 16.694 -0.299 -24.662 1.00 41.09 272 LEU A N 1
ATOM 2066 C CA . LEU A 1 272 ? 16.150 0.970 -25.163 1.00 41.09 272 LEU A CA 1
ATOM 2067 C C . LEU A 1 272 ? 16.752 2.197 -24.452 1.00 41.09 272 LEU A C 1
ATOM 2069 O O . LEU A 1 272 ? 16.676 3.296 -24.995 1.00 41.09 272 LEU A O 1
ATOM 2073 N N . ARG A 1 273 ? 17.355 2.0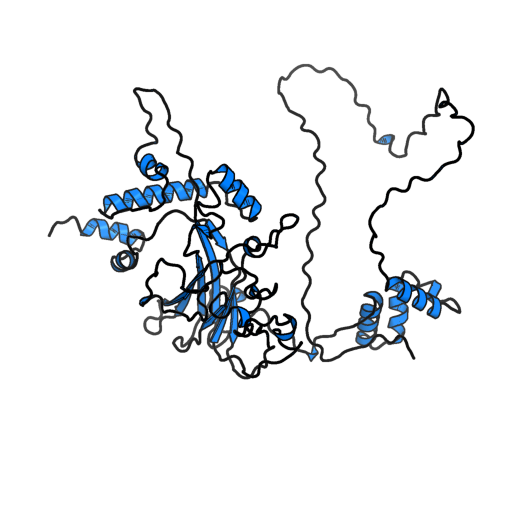23 -23.264 1.00 44.09 273 ARG A N 1
ATOM 2074 C CA . ARG A 1 273 ? 17.976 3.096 -22.473 1.00 44.09 273 ARG A CA 1
ATOM 2075 C C . ARG A 1 273 ? 19.256 2.688 -21.743 1.00 44.09 273 ARG A C 1
ATOM 2077 O O . ARG A 1 273 ? 19.698 3.419 -20.859 1.00 44.09 273 ARG A O 1
ATOM 2084 N N . ALA A 1 274 ? 19.912 1.583 -22.118 1.00 40.19 274 ALA A N 1
ATOM 2085 C CA . ALA A 1 274 ? 21.288 1.418 -21.666 1.00 40.19 274 ALA A CA 1
ATOM 2086 C C . ALA A 1 274 ? 22.116 2.483 -22.370 1.00 40.19 274 ALA A C 1
ATOM 2088 O O . ALA A 1 274 ? 22.378 2.427 -23.574 1.00 40.19 274 ALA A O 1
ATOM 2089 N N . HIS A 1 275 ? 22.493 3.471 -21.574 1.00 43.47 275 HIS A N 1
ATOM 2090 C CA . HIS A 1 275 ? 23.601 4.370 -21.795 1.00 43.47 275 HIS A CA 1
ATOM 2091 C C . HIS A 1 275 ? 24.655 3.683 -22.695 1.00 43.47 275 HIS A C 1
ATOM 2093 O O . HIS A 1 275 ? 25.007 2.525 -22.428 1.00 43.47 275 HIS A O 1
ATOM 2099 N N . PRO A 1 276 ? 25.211 4.352 -23.729 1.00 44.38 276 PRO A N 1
ATOM 2100 C CA . PRO A 1 276 ? 26.286 3.801 -24.573 1.00 44.38 276 PRO A CA 1
ATOM 2101 C C . PRO A 1 276 ? 27.465 3.214 -23.771 1.00 44.38 276 PRO A C 1
ATOM 2103 O O . PRO A 1 276 ? 28.262 2.455 -24.309 1.00 44.38 276 PRO A O 1
ATOM 2106 N N . ALA A 1 277 ? 27.522 3.524 -22.474 1.00 44.22 277 ALA A N 1
ATOM 2107 C CA . ALA A 1 277 ? 28.267 2.884 -21.411 1.00 44.22 277 ALA A CA 1
ATOM 2108 C C . ALA A 1 277 ? 28.227 1.342 -21.388 1.00 44.22 277 ALA A C 1
ATOM 2110 O O . ALA A 1 277 ? 29.276 0.730 -21.528 1.00 44.22 277 ALA A O 1
ATOM 2111 N N . ILE A 1 278 ? 27.061 0.693 -21.263 1.00 44.69 278 ILE A N 1
ATOM 2112 C CA . ILE A 1 278 ? 26.991 -0.777 -21.084 1.00 44.69 278 ILE A CA 1
ATOM 2113 C C . ILE A 1 278 ? 27.405 -1.505 -22.374 1.00 44.69 278 ILE A C 1
ATOM 2115 O O . ILE A 1 278 ? 28.097 -2.521 -22.332 1.00 44.69 278 ILE A O 1
ATOM 2119 N N . ASN A 1 279 ? 27.066 -0.946 -23.541 1.00 40.50 279 ASN A N 1
ATOM 2120 C CA . ASN A 1 279 ? 27.549 -1.462 -24.825 1.00 40.50 279 ASN A CA 1
ATOM 2121 C C . ASN A 1 279 ? 29.054 -1.206 -25.040 1.00 40.50 279 ASN A C 1
ATOM 2123 O O . ASN A 1 279 ? 29.712 -2.042 -25.656 1.00 40.50 279 ASN A O 1
ATOM 2127 N N . ARG A 1 280 ? 29.614 -0.106 -24.508 1.00 44.44 280 ARG A N 1
ATOM 2128 C CA . ARG A 1 280 ? 31.068 0.151 -24.468 1.00 44.44 280 ARG A CA 1
ATOM 2129 C C . ARG A 1 280 ? 31.807 -0.736 -23.464 1.00 44.44 280 ARG A C 1
ATOM 2131 O O . ARG A 1 280 ? 32.973 -1.020 -23.679 1.00 44.44 280 ARG A O 1
ATOM 2138 N N . MET A 1 281 ? 31.155 -1.223 -22.413 1.00 45.88 281 MET A N 1
ATOM 2139 C CA . MET A 1 281 ? 31.788 -2.058 -21.381 1.00 45.88 281 MET A CA 1
ATOM 2140 C C . MET A 1 281 ? 32.098 -3.480 -21.836 1.00 45.88 281 MET A C 1
ATOM 2142 O O . MET A 1 281 ? 33.124 -4.024 -21.446 1.00 45.88 281 MET A O 1
ATOM 2146 N N . VAL A 1 282 ? 31.294 -4.046 -22.742 1.00 44.78 282 VAL A N 1
ATOM 2147 C CA . VAL A 1 282 ? 31.675 -5.286 -23.448 1.00 44.78 282 VAL A CA 1
ATOM 2148 C C . VAL A 1 282 ? 32.947 -5.070 -24.298 1.00 44.78 282 VAL A C 1
ATOM 2150 O O . VAL A 1 282 ? 33.584 -6.038 -24.698 1.00 44.78 282 VAL A O 1
ATOM 2153 N N . ALA A 1 283 ? 33.348 -3.812 -24.535 1.00 42.09 283 ALA A N 1
ATOM 2154 C CA . ALA A 1 283 ? 34.573 -3.441 -25.238 1.00 42.09 283 ALA A CA 1
ATOM 2155 C C . ALA A 1 283 ? 35.704 -2.867 -24.349 1.00 42.09 283 ALA A C 1
ATOM 2157 O O . ALA A 1 283 ? 36.828 -2.804 -24.837 1.00 42.09 283 ALA A O 1
ATOM 2158 N N . THR A 1 284 ? 35.488 -2.465 -23.084 1.00 38.66 284 THR A N 1
ATOM 2159 C CA . THR A 1 284 ? 36.555 -1.851 -22.258 1.00 38.66 284 THR A CA 1
ATOM 2160 C C . THR A 1 284 ? 36.375 -2.093 -20.748 1.00 38.66 284 THR A C 1
ATOM 2162 O O . THR A 1 284 ? 35.534 -1.459 -20.115 1.00 38.66 284 THR A O 1
ATOM 2165 N N . SER A 1 285 ? 37.158 -2.981 -20.135 1.00 41.62 285 SER A N 1
ATOM 2166 C CA . SER A 1 285 ? 38.419 -2.637 -19.451 1.00 41.62 285 SER A CA 1
ATOM 2167 C C . SER A 1 285 ? 39.649 -2.901 -20.328 1.00 41.62 285 SER A C 1
ATOM 2169 O O . SER A 1 285 ? 40.553 -3.656 -19.980 1.00 41.62 285 SER A O 1
ATOM 2171 N N . ALA A 1 286 ? 39.681 -2.290 -21.510 1.00 43.59 286 ALA A N 1
ATOM 2172 C CA . ALA A 1 286 ? 40.805 -2.407 -22.417 1.00 43.59 286 ALA A CA 1
ATOM 2173 C C . ALA A 1 286 ? 41.828 -1.341 -22.029 1.00 43.59 286 ALA A C 1
ATOM 2175 O O . ALA A 1 286 ? 41.580 -0.144 -22.168 1.00 43.59 286 ALA A O 1
ATOM 2176 N N . PHE A 1 287 ? 42.968 -1.790 -21.517 1.00 41.62 287 PHE A N 1
ATOM 2177 C CA . PHE A 1 287 ? 44.197 -1.024 -21.632 1.00 41.62 287 PHE A CA 1
ATOM 2178 C C . PHE A 1 287 ? 44.456 -0.815 -23.127 1.00 41.62 287 PHE A C 1
ATOM 2180 O O . PHE A 1 287 ? 44.535 -1.799 -23.864 1.00 41.62 287 PHE A O 1
ATOM 2187 N N . ASP A 1 288 ? 44.540 0.435 -23.579 1.00 43.78 288 ASP A N 1
ATOM 2188 C CA . ASP A 1 288 ? 45.033 0.745 -24.919 1.00 43.78 288 ASP A CA 1
ATOM 2189 C C . ASP A 1 288 ? 46.573 0.792 -24.855 1.00 43.78 288 ASP A C 1
ATOM 2191 O O . ASP A 1 288 ? 47.145 1.731 -24.288 1.00 43.78 288 ASP A O 1
ATOM 2195 N N . PRO A 1 289 ? 47.275 -0.222 -25.397 1.00 38.88 289 PRO A N 1
ATOM 2196 C CA . PRO A 1 289 ? 48.729 -0.288 -25.331 1.00 38.88 289 PRO A CA 1
ATOM 2197 C C . PRO A 1 289 ? 49.424 0.787 -26.177 1.00 38.88 289 PRO A C 1
ATOM 2199 O O . PRO A 1 289 ? 50.628 0.975 -26.016 1.00 38.88 289 PRO A O 1
ATOM 2202 N N . GLN A 1 290 ? 48.709 1.485 -27.067 1.00 47.88 290 GLN A N 1
ATOM 2203 C CA . GLN A 1 290 ? 49.269 2.548 -27.904 1.00 47.88 290 GLN A CA 1
ATOM 2204 C C . GLN A 1 290 ? 49.159 3.930 -27.252 1.00 47.88 290 GLN A C 1
ATOM 2206 O O . GLN A 1 290 ? 50.031 4.770 -27.469 1.00 47.88 290 GLN A O 1
ATOM 2211 N N . SER A 1 291 ? 48.129 4.166 -26.437 1.00 47.59 291 SER A N 1
ATOM 2212 C CA . SER A 1 291 ? 47.920 5.440 -25.736 1.00 47.59 291 SER A CA 1
ATOM 2213 C C . SER A 1 291 ? 48.340 5.418 -24.261 1.00 47.59 291 SER A C 1
ATOM 2215 O O . SER A 1 291 ? 48.424 6.479 -23.646 1.00 47.59 291 SER A O 1
ATOM 2217 N N . LEU A 1 292 ? 48.582 4.232 -23.683 1.00 41.78 292 LEU A N 1
ATOM 2218 C CA . LEU A 1 292 ? 48.846 4.015 -22.252 1.00 41.78 292 LEU A CA 1
ATOM 2219 C C . LEU A 1 292 ? 47.746 4.574 -21.327 1.00 41.78 292 LEU A C 1
ATOM 2221 O O . LEU A 1 292 ? 48.000 4.850 -20.152 1.00 41.78 292 LEU A O 1
ATOM 2225 N N . THR A 1 293 ? 46.520 4.747 -21.829 1.00 34.28 293 THR A N 1
ATOM 2226 C CA . THR A 1 293 ? 45.404 5.296 -21.050 1.00 34.28 293 THR A CA 1
ATOM 2227 C C . THR A 1 293 ? 44.445 4.204 -20.586 1.00 34.28 293 THR A C 1
ATOM 2229 O O . THR A 1 293 ? 44.047 3.319 -21.341 1.00 34.28 293 THR A O 1
ATOM 2232 N N . PHE A 1 294 ? 44.027 4.291 -19.322 1.00 38.72 294 PHE A N 1
ATOM 2233 C CA . PHE A 1 294 ? 42.870 3.558 -18.815 1.00 38.72 294 PHE A CA 1
ATOM 2234 C C . PHE A 1 294 ? 41.612 4.390 -19.086 1.00 38.72 294 PHE A C 1
ATOM 2236 O O . PHE A 1 294 ? 41.510 5.520 -18.610 1.00 38.72 294 PHE A O 1
ATOM 2243 N N . SER A 1 295 ? 40.640 3.849 -19.824 1.00 42.34 295 SER A N 1
ATOM 2244 C CA . SER A 1 295 ? 39.292 4.430 -19.837 1.00 42.34 295 SER A CA 1
ATOM 2245 C C . SER A 1 295 ? 38.578 3.988 -18.564 1.00 42.34 295 SER A C 1
ATOM 224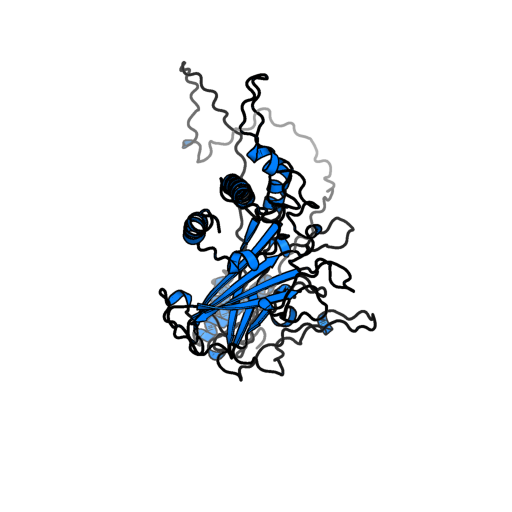7 O O . SER A 1 295 ? 38.424 2.787 -18.338 1.00 42.34 295 SER A O 1
ATOM 2249 N N . SER A 1 296 ? 38.140 4.932 -17.731 1.00 41.22 296 SER A N 1
ATOM 2250 C CA . SER A 1 296 ? 37.264 4.609 -16.606 1.00 41.22 296 SER A CA 1
ATOM 2251 C C . SER A 1 296 ? 35.955 3.997 -17.108 1.00 41.22 296 SER A C 1
ATOM 2253 O O . SER A 1 296 ? 35.492 4.283 -18.220 1.00 41.22 296 SER A O 1
ATOM 2255 N N . ALA A 1 297 ? 35.367 3.134 -16.278 1.00 49.09 297 ALA A N 1
ATOM 2256 C CA . ALA A 1 297 ? 34.003 2.675 -16.461 1.00 49.09 297 ALA A CA 1
ATOM 2257 C C . ALA A 1 297 ? 33.095 3.910 -16.638 1.00 49.09 297 ALA A C 1
ATOM 2259 O O . ALA A 1 297 ? 33.145 4.823 -15.809 1.00 49.09 297 ALA A O 1
ATOM 2260 N N . PRO A 1 298 ? 32.307 3.991 -17.719 1.00 54.19 298 PRO A N 1
ATOM 2261 C CA . PRO A 1 298 ? 31.377 5.096 -17.904 1.00 54.19 298 PRO A CA 1
ATOM 2262 C C . PRO A 1 298 ? 30.383 5.148 -16.735 1.00 54.19 298 PRO A C 1
ATOM 2264 O O . PRO A 1 298 ? 29.906 4.104 -16.286 1.00 54.19 298 PRO A O 1
ATOM 2267 N N . SER A 1 299 ? 30.082 6.356 -16.244 1.00 64.25 299 SER A N 1
ATOM 2268 C CA . SER A 1 299 ? 29.119 6.559 -15.160 1.00 64.25 299 SER A CA 1
ATOM 2269 C C . SER A 1 299 ? 27.758 5.986 -15.555 1.00 64.25 299 SER A C 1
ATOM 2271 O O . SER A 1 299 ? 27.237 6.257 -16.636 1.00 64.25 299 SER A O 1
ATOM 2273 N N . TRP A 1 300 ? 27.192 5.159 -14.683 1.00 73.56 300 TRP A N 1
ATOM 2274 C CA . TRP A 1 300 ? 25.937 4.456 -14.916 1.00 73.56 300 TRP A CA 1
ATOM 2275 C C . TRP A 1 300 ? 25.100 4.452 -13.635 1.00 73.56 300 TRP A C 1
ATOM 2277 O O . TRP A 1 300 ? 25.653 4.413 -12.539 1.00 73.56 300 TRP A O 1
ATOM 2287 N N . TRP A 1 301 ? 23.776 4.506 -13.784 1.00 82.19 301 TRP A N 1
ATOM 2288 C CA . TRP A 1 301 ? 22.807 4.398 -12.695 1.00 82.19 301 TRP A CA 1
ATOM 2289 C C . TRP A 1 301 ? 21.499 3.757 -13.201 1.00 82.19 301 TRP A C 1
ATOM 2291 O O . TRP A 1 301 ? 21.190 3.857 -14.396 1.00 82.19 301 TRP A O 1
ATOM 2301 N N . PRO A 1 302 ? 20.709 3.114 -12.322 1.00 84.38 302 PRO A N 1
ATOM 2302 C CA . PRO A 1 302 ? 19.353 2.674 -12.636 1.00 84.38 302 PRO A CA 1
ATOM 2303 C C . PRO A 1 302 ? 18.430 3.867 -12.913 1.00 84.38 302 PRO A C 1
ATOM 2305 O O . PRO A 1 302 ? 18.408 4.826 -12.147 1.00 84.38 302 PRO A O 1
ATOM 2308 N N . GLN A 1 303 ? 17.630 3.786 -13.978 1.00 81.94 303 GLN A N 1
ATOM 2309 C CA . GLN A 1 303 ? 16.689 4.850 -14.382 1.00 81.94 303 GLN A CA 1
ATOM 2310 C C . GLN A 1 303 ? 15.218 4.489 -14.140 1.00 81.94 303 GLN A C 1
ATOM 2312 O O . GLN A 1 303 ? 14.316 5.112 -14.694 1.00 81.94 303 GLN A O 1
ATOM 2317 N N . MET A 1 304 ? 14.974 3.404 -13.411 1.00 84.12 304 MET A N 1
ATOM 2318 C CA . MET A 1 304 ? 13.639 2.878 -13.164 1.00 84.12 304 MET A CA 1
ATOM 2319 C C . MET A 1 304 ? 13.571 2.301 -11.759 1.00 84.12 304 MET A C 1
ATOM 2321 O O . MET A 1 304 ? 14.539 1.709 -11.268 1.00 84.12 304 MET A O 1
ATOM 2325 N N . SER A 1 305 ? 12.396 2.408 -11.163 1.00 91.06 305 SER A N 1
ATOM 2326 C CA . SER A 1 305 ? 12.033 1.777 -9.906 1.00 91.06 305 SER A CA 1
ATOM 2327 C C . SER A 1 305 ? 10.979 0.687 -10.128 1.00 91.06 305 SER A C 1
ATOM 2329 O O . SER A 1 305 ? 10.163 0.744 -11.050 1.00 91.06 305 SER A O 1
ATOM 2331 N N . ILE A 1 306 ? 11.022 -0.354 -9.299 1.00 93.19 306 ILE A N 1
ATOM 2332 C CA . ILE A 1 306 ? 9.923 -1.308 -9.135 1.00 93.19 306 ILE A CA 1
ATOM 2333 C C . ILE A 1 306 ? 9.533 -1.284 -7.670 1.00 93.19 306 ILE A C 1
ATOM 2335 O O . ILE A 1 306 ? 10.342 -1.618 -6.805 1.00 93.19 306 ILE A O 1
ATOM 2339 N N . LEU A 1 307 ? 8.281 -0.936 -7.403 1.00 95.75 307 LEU A N 1
ATOM 2340 C CA . LEU A 1 307 ? 7.709 -1.094 -6.077 1.00 95.75 307 LEU A CA 1
ATOM 2341 C C . LEU A 1 307 ? 7.301 -2.552 -5.916 1.00 95.75 307 LEU A C 1
ATOM 2343 O O . LEU A 1 307 ? 6.692 -3.105 -6.825 1.00 95.75 307 LEU A O 1
ATOM 2347 N N . HIS A 1 308 ? 7.627 -3.199 -4.804 1.00 96.62 308 HIS A N 1
ATOM 2348 C CA . HIS A 1 308 ? 7.253 -4.595 -4.610 1.00 96.62 308 HIS A CA 1
ATOM 2349 C C . HIS A 1 308 ? 6.954 -4.930 -3.157 1.00 96.62 308 HIS A C 1
ATOM 2351 O O . HIS A 1 308 ? 7.575 -4.419 -2.231 1.00 96.62 308 HIS A O 1
ATOM 2357 N N . GLY A 1 309 ? 6.026 -5.850 -2.958 1.00 96.88 309 GLY A N 1
ATOM 2358 C CA . GLY A 1 309 ? 5.730 -6.393 -1.647 1.00 96.88 309 GLY A CA 1
ATOM 2359 C C . GLY A 1 309 ? 4.991 -7.710 -1.770 1.00 96.88 309 GLY A C 1
ATOM 2360 O O . GLY A 1 309 ? 4.468 -8.062 -2.828 1.00 96.88 309 GLY A O 1
ATOM 2361 N N . SER A 1 310 ? 4.985 -8.485 -0.696 1.00 95.19 310 SER A N 1
ATOM 2362 C CA . SER A 1 310 ? 4.377 -9.809 -0.715 1.00 95.19 310 SER A CA 1
ATOM 2363 C C . SER A 1 310 ? 3.767 -10.158 0.624 1.00 95.19 310 SER A C 1
ATOM 2365 O O . SER A 1 310 ? 4.360 -9.868 1.661 1.00 95.19 310 SER A O 1
ATOM 2367 N N . VAL A 1 311 ? 2.655 -10.882 0.582 1.00 92.00 311 VAL A N 1
ATOM 2368 C CA . VAL A 1 311 ? 2.071 -11.535 1.753 1.00 92.00 311 VAL A CA 1
ATOM 2369 C C . VAL A 1 311 ? 2.134 -13.031 1.529 1.00 92.00 311 VAL A C 1
ATOM 2371 O O . VAL A 1 311 ? 1.735 -13.529 0.477 1.00 92.00 311 VAL A O 1
ATOM 2374 N N . VAL A 1 312 ? 2.657 -13.764 2.504 1.00 90.50 312 VAL A N 1
ATOM 2375 C CA . VAL A 1 312 ? 2.904 -15.203 2.387 1.00 90.50 312 VAL A CA 1
ATOM 2376 C C . VAL A 1 312 ? 2.237 -15.953 3.528 1.00 90.50 312 VAL A C 1
ATOM 2378 O O . VAL A 1 312 ? 2.028 -15.403 4.600 1.00 90.50 312 VAL A O 1
ATOM 2381 N N . GLY A 1 313 ? 1.929 -17.231 3.306 1.00 86.75 313 GLY A N 1
ATOM 2382 C CA . GLY A 1 313 ? 1.430 -18.096 4.375 1.00 86.75 313 GLY A CA 1
ATOM 2383 C C . GLY A 1 313 ? -0.026 -17.839 4.763 1.00 86.75 313 GLY A C 1
ATOM 2384 O O . GLY A 1 313 ? -0.406 -18.132 5.887 1.00 86.75 313 GLY A O 1
ATOM 2385 N N . ILE A 1 314 ? -0.862 -17.337 3.853 1.00 89.44 314 ILE A N 1
ATOM 2386 C CA . ILE A 1 314 ? -2.281 -17.091 4.129 1.00 89.44 314 ILE A CA 1
ATOM 2387 C C . ILE A 1 314 ? -3.052 -18.414 4.114 1.00 89.44 314 ILE A C 1
ATOM 2389 O O . ILE A 1 314 ? -3.213 -19.022 3.059 1.00 89.44 314 ILE A O 1
ATOM 2393 N N . GLY A 1 315 ? -3.577 -18.863 5.253 1.00 88.44 315 GLY A N 1
ATOM 2394 C CA . GLY A 1 315 ? -4.447 -20.045 5.297 1.00 88.44 315 GLY A CA 1
ATOM 2395 C C . GLY A 1 315 ? -5.808 -19.814 4.643 1.00 88.44 315 GLY A C 1
ATOM 2396 O O . GLY A 1 315 ? -6.469 -18.812 4.925 1.00 88.44 315 GLY A O 1
ATOM 2397 N N . TRP A 1 316 ? -6.256 -20.758 3.815 1.00 90.00 316 TRP A N 1
ATOM 2398 C CA . TRP A 1 316 ? -7.597 -20.769 3.225 1.00 90.00 316 TRP A CA 1
ATOM 2399 C C . TRP A 1 316 ? -8.150 -22.202 3.118 1.00 90.00 316 TRP A C 1
ATOM 2401 O O . TRP A 1 316 ? -7.373 -23.114 2.821 1.00 90.00 316 TRP A O 1
ATOM 2411 N N . PRO A 1 317 ? -9.461 -22.444 3.334 1.00 89.31 317 PRO A N 1
ATOM 2412 C CA . PRO A 1 317 ? -10.480 -21.520 3.848 1.00 89.31 317 PRO A CA 1
ATOM 2413 C C . PRO A 1 317 ? -10.441 -21.363 5.374 1.00 89.31 317 PRO A C 1
ATOM 2415 O O . PRO A 1 317 ? -11.158 -20.537 5.921 1.00 89.31 317 PRO A O 1
ATOM 2418 N N . THR A 1 318 ? -9.613 -22.134 6.080 1.00 85.62 318 THR A N 1
ATOM 2419 C CA . THR A 1 318 ? -9.389 -22.000 7.528 1.00 85.62 318 THR A CA 1
ATOM 2420 C C . THR A 1 318 ? -8.099 -21.222 7.798 1.00 85.62 318 THR A C 1
ATOM 2422 O O . THR A 1 318 ? -7.358 -20.892 6.876 1.00 85.62 318 THR A O 1
ATOM 2425 N N . ASN A 1 319 ? -7.819 -20.880 9.054 1.00 78.19 319 ASN A N 1
ATOM 2426 C CA . ASN A 1 319 ? -6.522 -20.322 9.461 1.00 78.19 319 ASN A CA 1
ATOM 2427 C C . ASN A 1 319 ? -5.421 -21.395 9.5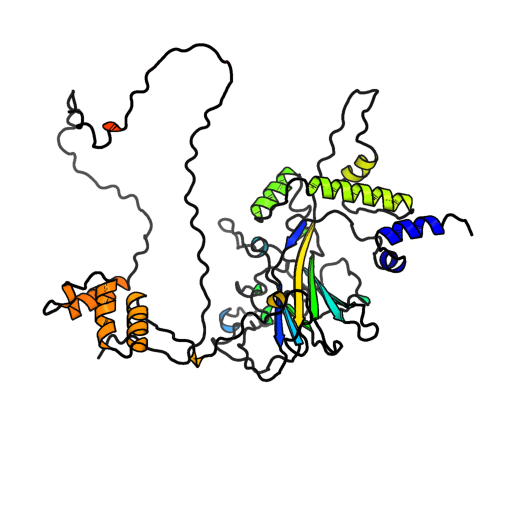79 1.00 78.19 319 ASN A C 1
ATOM 2429 O O . ASN A 1 319 ? -4.290 -21.065 9.918 1.00 78.19 319 ASN A O 1
ATOM 2433 N N . ALA A 1 320 ? -5.733 -22.670 9.320 1.00 70.00 320 ALA A N 1
ATOM 2434 C CA . ALA A 1 320 ? -4.758 -23.741 9.405 1.00 70.00 320 ALA A CA 1
ATOM 2435 C C . ALA A 1 320 ? -3.773 -23.640 8.241 1.00 70.00 320 ALA A C 1
ATOM 2437 O O . ALA A 1 320 ? -4.150 -23.651 7.066 1.00 70.00 320 ALA A O 1
ATOM 2438 N N . THR A 1 321 ? -2.493 -23.583 8.576 1.00 65.81 321 THR A N 1
ATOM 2439 C CA . THR A 1 321 ? -1.436 -23.474 7.585 1.00 65.81 321 THR A CA 1
ATOM 2440 C C . THR A 1 321 ? -0.347 -24.500 7.845 1.00 65.81 321 THR A C 1
ATOM 2442 O O . THR A 1 321 ? 0.327 -24.447 8.868 1.00 65.81 321 THR A O 1
ATOM 2445 N N . ASN A 1 322 ? -0.114 -25.396 6.885 1.00 65.81 322 ASN A N 1
ATOM 2446 C CA . ASN A 1 322 ? 1.042 -26.300 6.890 1.00 65.81 322 ASN A CA 1
ATOM 2447 C C . ASN A 1 322 ? 2.325 -25.555 6.452 1.00 65.81 322 ASN A C 1
ATOM 2449 O O . ASN A 1 322 ? 3.045 -26.030 5.574 1.00 65.81 322 ASN A O 1
ATOM 2453 N N . VAL A 1 323 ? 2.574 -24.344 6.968 1.00 67.06 323 VAL A N 1
ATOM 2454 C CA . VAL A 1 323 ? 3.813 -23.591 6.689 1.00 67.06 323 VAL A CA 1
ATOM 2455 C C . VAL A 1 323 ? 4.886 -23.972 7.696 1.00 67.06 323 VAL A C 1
ATOM 2457 O O . VAL A 1 323 ? 4.595 -24.312 8.838 1.00 67.06 323 VAL A O 1
ATOM 2460 N N . TRP A 1 324 ? 6.141 -23.850 7.272 1.00 61.41 324 TRP A N 1
ATOM 2461 C CA . TRP A 1 324 ? 7.314 -24.135 8.098 1.00 61.41 324 TRP A CA 1
ATOM 2462 C C . TRP A 1 324 ? 7.393 -23.282 9.380 1.00 61.41 324 TRP A C 1
ATOM 2464 O O . TRP A 1 324 ? 7.914 -23.754 10.385 1.00 61.41 324 TRP A O 1
ATOM 2474 N N . ASN A 1 325 ? 6.841 -22.062 9.371 1.00 68.06 325 ASN A N 1
ATOM 2475 C CA . ASN A 1 325 ? 6.744 -21.209 10.556 1.00 68.06 325 ASN A CA 1
ATOM 2476 C C . ASN A 1 325 ? 5.286 -20.753 10.780 1.00 68.06 325 ASN A C 1
ATOM 2478 O O . ASN A 1 325 ? 4.825 -19.860 10.065 1.00 68.06 325 ASN A O 1
ATOM 2482 N N . PRO A 1 326 ? 4.573 -21.320 11.771 1.00 65.31 326 PRO A N 1
ATOM 2483 C CA . PRO A 1 326 ? 3.190 -20.961 12.091 1.00 65.31 326 PRO A CA 1
ATOM 2484 C C . PRO A 1 326 ? 2.997 -19.480 12.434 1.00 65.31 326 PRO A C 1
ATOM 2486 O O . PRO A 1 326 ? 1.968 -18.915 12.085 1.00 65.31 326 PRO A O 1
ATOM 2489 N N . LYS A 1 327 ? 4.008 -18.816 13.019 1.00 69.19 327 LYS A N 1
ATOM 2490 C CA . LYS A 1 327 ? 3.934 -17.387 13.374 1.00 69.19 327 LYS A CA 1
ATOM 2491 C C . LYS A 1 327 ? 3.804 -16.464 12.161 1.00 69.19 327 LYS A C 1
ATOM 2493 O O . LYS A 1 327 ? 3.323 -15.350 12.302 1.00 69.19 327 LYS A O 1
ATOM 2498 N N . LEU A 1 328 ? 4.228 -16.912 10.973 1.00 64.56 328 LEU A N 1
ATOM 2499 C CA . LEU A 1 328 ? 4.039 -16.156 9.725 1.00 64.56 328 LEU A CA 1
ATOM 2500 C C . LEU A 1 328 ? 2.586 -16.186 9.230 1.00 64.56 328 LEU A C 1
ATOM 2502 O O . LEU A 1 328 ? 2.233 -15.414 8.347 1.00 64.56 328 LEU A O 1
ATOM 2506 N N . ALA A 1 329 ? 1.773 -17.100 9.756 1.00 64.75 329 ALA A N 1
ATOM 2507 C CA . ALA A 1 329 ? 0.406 -17.352 9.323 1.00 64.75 329 ALA A CA 1
ATOM 2508 C C . ALA A 1 329 ? -0.643 -17.024 10.395 1.00 64.75 329 ALA A C 1
ATOM 2510 O O . ALA A 1 329 ? -1.844 -17.155 10.141 1.00 64.75 329 ALA A O 1
ATOM 2511 N N . GLU A 1 330 ? -0.206 -16.620 11.591 1.00 69.94 330 GLU A N 1
ATOM 2512 C CA . GLU A 1 330 ? -1.106 -16.192 12.653 1.00 69.94 330 GLU A CA 1
ATOM 2513 C C . GLU A 1 330 ? -1.855 -14.931 12.202 1.00 69.94 330 GLU A C 1
ATOM 2515 O O . GLU A 1 330 ? -1.223 -13.952 11.799 1.00 69.94 330 GLU A O 1
ATOM 2520 N N . PRO A 1 331 ? -3.201 -14.931 12.233 1.00 68.75 331 PRO A N 1
ATOM 2521 C CA . PRO A 1 331 ? -3.965 -13.722 11.981 1.00 68.75 331 PRO A CA 1
ATOM 2522 C C . PRO A 1 331 ? -3.564 -12.653 12.999 1.00 68.75 331 PRO A C 1
ATOM 2524 O O . PRO A 1 331 ? -3.761 -12.828 14.200 1.00 68.75 331 PRO A O 1
ATOM 2527 N N . VAL A 1 332 ? -3.003 -11.549 12.514 1.00 67.06 332 VAL A N 1
ATOM 2528 C CA . VAL A 1 332 ? -2.699 -10.379 13.336 1.00 67.06 332 VAL A CA 1
ATOM 2529 C C . VAL A 1 332 ? -3.804 -9.352 13.115 1.00 67.06 332 VAL A C 1
ATOM 2531 O O . VAL A 1 332 ? -4.070 -8.953 11.982 1.00 67.06 332 VAL A O 1
ATOM 2534 N N . GLY A 1 333 ? -4.446 -8.921 14.199 1.00 61.41 333 GLY A N 1
ATOM 2535 C CA . GLY A 1 333 ? -5.469 -7.877 14.168 1.00 61.41 333 GLY A CA 1
ATOM 2536 C C . GLY A 1 333 ? -6.909 -8.382 14.045 1.00 61.41 333 GLY A C 1
ATOM 2537 O O . GLY A 1 333 ? -7.215 -9.550 14.272 1.00 61.41 333 GLY A O 1
ATOM 2538 N N . GLY A 1 334 ? -7.803 -7.446 13.735 1.00 63.78 334 GLY A N 1
ATOM 2539 C CA . GLY A 1 334 ? -9.253 -7.575 13.889 1.00 63.78 334 GLY A CA 1
ATOM 2540 C C . GLY A 1 334 ? -9.780 -6.524 14.873 1.00 63.78 334 GLY A C 1
ATOM 2541 O O . GLY A 1 334 ? -8.999 -6.005 15.674 1.00 63.78 334 GLY A O 1
ATOM 2542 N N . PRO A 1 335 ? -11.071 -6.153 14.800 1.00 66.12 335 PRO A N 1
ATOM 2543 C CA . PRO A 1 335 ? -11.636 -5.244 15.784 1.00 66.12 335 PRO A CA 1
ATOM 2544 C C . PRO A 1 335 ? -11.496 -5.886 17.174 1.00 66.12 335 PRO A C 1
ATOM 2546 O O . PRO A 1 335 ? -11.905 -7.041 17.334 1.00 66.12 335 PRO A O 1
ATOM 2549 N N . PRO A 1 336 ? -10.912 -5.186 18.164 1.00 70.69 336 PRO A N 1
ATOM 2550 C CA . PRO A 1 336 ? -10.960 -5.660 19.537 1.00 70.69 336 PRO A CA 1
ATOM 2551 C C . PRO A 1 336 ? -12.421 -5.844 19.947 1.00 70.69 336 PRO A C 1
ATOM 2553 O O . PRO A 1 336 ? -13.300 -5.124 19.465 1.00 70.69 336 PRO A O 1
ATOM 2556 N N . ASP A 1 337 ? -12.686 -6.824 20.810 1.00 72.00 337 ASP A N 1
ATOM 2557 C CA . ASP A 1 337 ? -14.030 -7.033 21.339 1.00 72.00 337 ASP A CA 1
ATOM 2558 C C . ASP A 1 337 ? -14.500 -5.718 21.990 1.00 72.00 337 ASP A C 1
ATOM 2560 O O . ASP A 1 337 ? -13.833 -5.250 22.917 1.00 72.00 337 ASP A O 1
ATOM 2564 N N . PRO A 1 338 ? -15.606 -5.099 21.533 1.00 72.00 338 PRO A N 1
ATOM 2565 C CA . PRO A 1 338 ? -16.058 -3.815 22.062 1.00 72.00 338 PRO A CA 1
ATOM 2566 C C . PRO A 1 338 ? -16.261 -3.819 23.579 1.00 72.00 338 PRO A C 1
ATOM 2568 O O . PRO A 1 338 ? -16.090 -2.784 24.216 1.00 72.00 338 PRO A O 1
ATOM 2571 N N . SER A 1 339 ? -16.580 -4.978 24.167 1.00 78.69 339 SER A N 1
ATOM 2572 C CA . SER A 1 339 ? -16.727 -5.136 25.618 1.00 78.69 339 SER A CA 1
ATOM 2573 C C . SER A 1 339 ? -15.403 -5.038 26.386 1.00 78.69 339 SER A C 1
ATOM 2575 O O . SER A 1 339 ? -15.403 -4.777 27.587 1.00 78.69 339 SER A O 1
ATOM 2577 N N . THR A 1 340 ? -14.270 -5.210 25.701 1.00 81.69 340 THR A N 1
ATOM 2578 C CA . THR A 1 340 ? -12.922 -5.127 26.283 1.00 81.69 340 THR A CA 1
ATOM 2579 C C . THR A 1 340 ? -12.315 -3.728 26.186 1.00 81.69 340 THR A C 1
ATOM 2581 O O . THR A 1 340 ? -11.297 -3.454 26.820 1.00 81.69 340 THR A O 1
ATOM 2584 N N . ILE A 1 341 ? -12.929 -2.825 25.414 1.00 82.69 341 ILE A N 1
ATOM 2585 C CA . ILE A 1 341 ? -12.415 -1.474 25.188 1.00 82.69 341 ILE A CA 1
ATOM 2586 C C . ILE A 1 341 ? -13.031 -0.519 26.212 1.00 82.69 341 ILE A C 1
ATOM 2588 O O . ILE A 1 341 ? -14.234 -0.262 26.200 1.00 82.69 341 ILE A O 1
ATOM 2592 N N . LYS A 1 342 ? -12.184 0.074 27.055 1.00 81.62 342 LYS A N 1
ATOM 2593 C CA . LYS A 1 342 ? -12.548 1.197 27.926 1.00 81.62 342 LYS A CA 1
ATOM 2594 C C . LYS A 1 342 ? -11.970 2.480 27.346 1.00 81.62 342 LYS A C 1
ATOM 2596 O O . LYS A 1 342 ? -10.806 2.513 26.958 1.00 81.62 342 LYS A O 1
ATOM 2601 N N . VAL A 1 343 ? -12.768 3.539 27.304 1.00 83.62 343 VAL A N 1
ATOM 2602 C CA . VAL A 1 343 ? -12.321 4.853 26.836 1.00 83.62 343 VAL A CA 1
ATOM 2603 C C . VAL A 1 343 ? -12.810 5.898 27.825 1.00 83.62 343 VAL A C 1
ATOM 2605 O O . VAL A 1 343 ? -14.003 5.960 28.132 1.00 83.62 343 VAL A O 1
ATOM 2608 N N . ALA A 1 344 ? -11.879 6.717 28.298 1.00 84.88 344 ALA A N 1
ATOM 2609 C CA . ALA A 1 344 ? -12.156 7.870 29.136 1.00 84.88 344 ALA A CA 1
ATOM 2610 C C . ALA A 1 344 ? -11.974 9.149 28.320 1.00 84.88 344 ALA A C 1
ATOM 2612 O O . ALA A 1 344 ? -11.033 9.263 27.534 1.00 84.88 344 ALA A O 1
ATOM 2613 N N . ILE A 1 345 ? -12.888 10.096 28.509 1.00 83.38 345 ILE A N 1
ATOM 2614 C CA . ILE A 1 345 ? -12.844 11.410 27.874 1.00 83.38 345 ILE A CA 1
ATOM 2615 C C . ILE A 1 345 ? -12.766 12.439 28.997 1.00 83.38 345 ILE A C 1
ATOM 2617 O O . ILE A 1 345 ? -13.629 12.465 29.874 1.00 83.38 345 ILE A O 1
ATOM 2621 N N . GLY A 1 346 ? -11.724 13.263 28.959 1.00 82.19 346 GLY A N 1
ATOM 2622 C CA . GLY A 1 346 ? -11.496 14.374 29.878 1.00 82.19 346 GLY A CA 1
ATOM 2623 C C . GLY A 1 346 ? -10.980 15.583 29.105 1.00 82.19 346 GLY A C 1
ATOM 2624 O O . GLY A 1 346 ? -10.472 15.435 27.991 1.00 82.19 346 GLY A O 1
ATOM 2625 N N . ASN A 1 347 ? -11.124 16.769 29.687 1.00 85.12 347 ASN A N 1
ATOM 2626 C CA . ASN A 1 347 ? -10.590 18.010 29.134 1.00 85.12 347 ASN A CA 1
ATOM 2627 C C . ASN A 1 347 ? -9.054 18.032 29.236 1.00 85.12 347 ASN A C 1
ATOM 2629 O O . ASN A 1 347 ? -8.368 18.656 28.430 1.00 85.12 347 ASN A O 1
ATOM 2633 N N . THR A 1 348 ? -8.512 17.278 30.197 1.00 86.00 348 THR A N 1
ATOM 2634 C CA . THR A 1 348 ? -7.084 16.975 30.325 1.00 86.00 348 THR A CA 1
ATOM 2635 C C . THR A 1 348 ? -6.829 15.465 30.381 1.00 86.00 348 THR A C 1
ATOM 2637 O O . THR A 1 348 ? -7.713 14.666 30.708 1.00 86.00 348 THR A O 1
ATOM 2640 N N . VAL A 1 349 ? -5.584 15.054 30.100 1.00 85.88 349 VAL A N 1
ATOM 2641 C CA . VAL A 1 349 ? -5.134 13.658 30.294 1.00 85.88 349 VAL A CA 1
ATOM 2642 C C . VAL A 1 349 ? -5.288 13.238 31.759 1.00 85.88 349 VAL A C 1
ATOM 2644 O O . VAL A 1 349 ? -5.617 12.085 32.033 1.00 85.88 349 VAL A O 1
ATOM 2647 N N . THR A 1 350 ? -5.114 14.187 32.682 1.00 88.00 350 THR A N 1
ATOM 2648 C CA . THR A 1 350 ? -5.248 13.974 34.121 1.00 88.00 350 THR A CA 1
ATOM 2649 C C . THR A 1 350 ? -6.642 13.507 34.511 1.00 88.00 350 THR A C 1
ATOM 2651 O O . THR A 1 350 ? -6.771 12.456 35.138 1.00 88.00 350 THR A O 1
ATOM 2654 N N . GLU A 1 351 ? -7.676 14.229 34.073 1.00 87.94 351 GLU A N 1
ATOM 2655 C CA . GLU A 1 351 ? -9.080 13.876 34.322 1.00 87.94 351 GLU A CA 1
ATOM 2656 C C . GLU A 1 351 ? -9.439 12.531 33.686 1.00 87.94 351 GLU A C 1
ATOM 2658 O O . GLU A 1 351 ? -10.039 11.665 34.326 1.00 87.94 351 GLU A O 1
ATOM 2663 N N . ALA A 1 352 ? -9.037 12.324 32.427 1.00 89.75 352 ALA A N 1
ATOM 2664 C CA . ALA A 1 352 ? -9.336 11.090 31.710 1.00 89.75 352 ALA A CA 1
ATOM 2665 C C . ALA A 1 352 ? -8.706 9.872 32.408 1.00 89.75 352 ALA A C 1
ATOM 2667 O O . ALA A 1 352 ? -9.375 8.858 32.615 1.00 89.75 352 ALA A O 1
ATOM 2668 N N . MET A 1 353 ? -7.437 9.969 32.816 1.00 88.62 353 MET A N 1
ATOM 2669 C CA . MET A 1 353 ? -6.741 8.881 33.504 1.00 88.62 353 MET A CA 1
ATOM 2670 C C . MET A 1 353 ? -7.300 8.645 34.910 1.00 88.62 353 MET A C 1
ATOM 2672 O O . MET A 1 353 ? -7.528 7.495 35.283 1.00 88.62 353 MET A O 1
ATOM 2676 N N . ALA A 1 354 ? -7.573 9.709 35.670 1.00 89.12 354 ALA A N 1
ATOM 2677 C CA . ALA A 1 354 ? -8.167 9.604 36.999 1.00 89.12 354 ALA A CA 1
ATOM 2678 C C . ALA A 1 354 ? -9.531 8.922 36.967 1.00 89.12 354 ALA A C 1
ATOM 2680 O O . ALA A 1 354 ? -9.765 7.970 37.715 1.00 89.12 354 ALA A O 1
ATOM 2681 N N . LYS A 1 355 ? -10.395 9.324 36.031 1.00 87.94 355 LYS A N 1
ATOM 2682 C CA . LYS A 1 355 ? -11.708 8.706 35.858 1.00 87.94 355 LYS A CA 1
ATOM 2683 C C . LYS A 1 355 ? -11.610 7.246 35.426 1.00 87.94 355 LYS A C 1
ATOM 2685 O O . LYS A 1 355 ? -12.380 6.417 35.909 1.00 87.94 355 LYS A O 1
ATOM 2690 N N . LEU A 1 356 ? -10.665 6.920 34.543 1.00 89.56 356 LEU A N 1
ATOM 2691 C CA . LEU A 1 356 ? -10.445 5.548 34.088 1.00 89.56 356 LEU A CA 1
ATOM 2692 C C . LEU A 1 356 ? -10.052 4.624 35.250 1.00 89.56 356 LEU A C 1
ATOM 2694 O O . LEU A 1 356 ? -10.634 3.550 35.392 1.00 89.56 356 LEU A O 1
ATOM 2698 N N . VAL A 1 357 ? -9.105 5.053 36.091 1.00 88.25 357 VAL A N 1
ATOM 2699 C CA . VAL A 1 357 ? -8.630 4.280 37.251 1.00 88.25 357 VAL A CA 1
ATOM 2700 C C . VAL A 1 357 ? -9.726 4.134 38.306 1.00 88.25 357 VAL A C 1
ATOM 2702 O O . VAL A 1 357 ? -9.965 3.026 38.780 1.00 88.25 357 VAL A O 1
ATOM 2705 N N . ALA A 1 358 ? -10.438 5.217 38.624 1.00 87.12 358 ALA A N 1
ATOM 2706 C CA . ALA A 1 358 ? -11.520 5.212 39.607 1.00 87.12 358 ALA A CA 1
ATOM 2707 C C . ALA A 1 358 ? -12.645 4.230 39.242 1.00 87.12 358 ALA A C 1
ATOM 2709 O O . ALA A 1 358 ? -13.183 3.527 40.099 1.00 87.12 358 ALA A O 1
ATOM 2710 N N . VAL A 1 359 ? -12.992 4.141 37.956 1.00 86.25 359 VAL A N 1
ATOM 2711 C CA . VAL A 1 359 ? -13.979 3.168 37.469 1.00 86.25 359 VAL A CA 1
ATOM 2712 C C . VAL A 1 359 ? -13.434 1.748 37.541 1.00 86.25 359 VAL A C 1
ATOM 2714 O O . VAL A 1 359 ? -14.165 0.841 37.932 1.00 86.25 359 VAL A O 1
ATOM 2717 N N . ASP A 1 360 ? -12.176 1.538 37.151 1.00 86.25 360 ASP A N 1
ATOM 2718 C CA . ASP A 1 360 ? -11.559 0.210 37.160 1.00 86.25 360 ASP A CA 1
ATOM 2719 C C . ASP A 1 360 ? -11.481 -0.375 38.577 1.00 86.25 360 ASP A C 1
ATOM 2721 O O . ASP A 1 360 ? -11.781 -1.550 38.779 1.00 86.25 360 ASP A O 1
ATOM 2725 N N . GLN A 1 361 ? -11.181 0.471 39.567 1.00 87.56 361 GLN A N 1
ATOM 2726 C CA . GLN A 1 361 ? -11.131 0.097 40.983 1.00 87.56 361 GLN A CA 1
ATOM 2727 C C . GLN A 1 361 ? -12.491 0.157 41.694 1.00 87.56 361 GLN A C 1
ATOM 2729 O O . GLN A 1 361 ? -12.587 -0.218 42.864 1.00 87.56 361 GLN A O 1
ATOM 2734 N N . ASN A 1 362 ? -13.550 0.599 41.004 1.00 85.75 362 ASN A N 1
ATOM 2735 C CA . ASN A 1 362 ? -14.883 0.825 41.567 1.00 85.75 362 ASN A CA 1
ATOM 2736 C C . ASN A 1 362 ? -14.867 1.756 42.801 1.00 85.75 362 ASN A C 1
ATOM 2738 O O . ASN A 1 362 ? -15.536 1.502 43.806 1.00 85.75 362 ASN A O 1
ATOM 2742 N N . ARG A 1 363 ? -14.072 2.828 42.724 1.00 86.62 363 ARG A N 1
ATOM 2743 C CA . ARG A 1 363 ? -13.837 3.806 43.792 1.00 86.62 363 ARG A CA 1
ATOM 2744 C C . ARG A 1 363 ? -13.869 5.223 43.238 1.00 86.62 363 ARG A C 1
ATOM 2746 O O . ARG A 1 363 ? -12.889 5.732 42.704 1.00 86.62 363 ARG A O 1
ATOM 2753 N N . ALA A 1 364 ? -15.036 5.856 43.329 1.00 77.31 364 ALA A N 1
ATOM 2754 C CA . ALA A 1 364 ? -15.252 7.196 42.783 1.00 77.31 364 ALA A CA 1
ATOM 2755 C C . ALA A 1 364 ? -14.412 8.279 43.490 1.00 77.31 364 ALA A C 1
ATOM 2757 O O . ALA A 1 364 ? -14.023 9.262 42.860 1.00 77.31 364 ALA A O 1
ATOM 2758 N N . ASP A 1 365 ? -14.100 8.068 44.767 1.00 79.12 365 ASP A N 1
ATOM 2759 C CA . ASP A 1 365 ? -13.275 8.912 45.633 1.00 79.12 365 ASP A CA 1
ATOM 2760 C C . ASP A 1 365 ? -11.803 8.982 45.193 1.00 79.12 365 ASP A C 1
ATOM 2762 O O . ASP A 1 365 ? -11.155 10.016 45.364 1.00 79.12 365 ASP A O 1
ATOM 2766 N N . GLU A 1 366 ? -11.288 7.938 44.537 1.00 82.62 366 GLU A N 1
ATOM 2767 C CA . GLU A 1 366 ? -9.909 7.912 44.032 1.00 82.62 366 GLU A CA 1
ATOM 2768 C C . GLU A 1 366 ? -9.675 8.874 42.861 1.00 82.62 366 GLU A C 1
ATOM 2770 O O . GLU A 1 366 ? -8.536 9.289 42.646 1.00 82.62 366 GLU A O 1
ATOM 2775 N N . THR A 1 367 ? -10.733 9.289 42.149 1.00 84.19 367 THR A N 1
ATOM 2776 C CA . THR A 1 367 ? -10.631 10.254 41.037 1.00 84.19 367 THR A CA 1
ATOM 2777 C C . THR A 1 367 ? -9.920 11.527 41.505 1.00 84.19 367 THR A C 1
ATOM 2779 O O . THR A 1 367 ? -8.899 11.923 40.948 1.00 84.19 367 THR A O 1
ATOM 2782 N N . ARG A 1 368 ? -10.410 12.117 42.601 1.00 85.88 368 ARG A N 1
ATOM 2783 C CA . ARG A 1 368 ? -9.939 13.409 43.106 1.00 85.88 368 ARG A CA 1
ATOM 2784 C C . ARG A 1 368 ? -8.515 13.334 43.652 1.00 85.88 368 ARG A C 1
ATOM 2786 O O . ARG A 1 368 ? -7.718 14.251 43.471 1.00 85.88 368 ARG A O 1
ATOM 2793 N N . ILE A 1 369 ? -8.190 12.223 44.309 1.00 88.06 369 ILE A N 1
ATOM 2794 C CA . ILE A 1 369 ? -6.854 11.966 44.851 1.00 88.06 369 ILE A CA 1
ATOM 2795 C C . ILE A 1 369 ? -5.849 11.808 43.704 1.00 88.06 369 ILE A C 1
ATOM 2797 O O . ILE A 1 369 ? -4.755 12.366 43.769 1.00 88.06 369 ILE A O 1
ATOM 2801 N N . LEU A 1 370 ? -6.217 11.091 42.636 1.00 89.00 370 LEU A N 1
ATOM 2802 C CA . LEU A 1 370 ? -5.340 10.892 41.483 1.00 89.00 370 LEU A CA 1
ATOM 2803 C C . LEU A 1 370 ? -5.147 12.182 40.672 1.00 89.00 370 LEU A C 1
ATOM 2805 O O . LEU A 1 370 ? -4.048 12.422 40.175 1.00 89.00 370 LEU A O 1
ATOM 2809 N N . GLU A 1 371 ? -6.183 13.015 40.555 1.00 90.31 371 GLU A N 1
ATOM 2810 C CA . GLU A 1 371 ? -6.090 14.356 39.961 1.00 90.31 371 GLU A CA 1
ATOM 2811 C C . GLU A 1 371 ? -5.112 15.231 40.743 1.00 90.31 371 GLU A C 1
ATOM 2813 O O . GLU A 1 371 ? -4.143 15.737 40.176 1.00 90.31 371 GLU A O 1
ATOM 2818 N N . ALA A 1 372 ? -5.310 15.344 42.060 1.00 90.19 372 ALA A N 1
ATOM 2819 C CA . ALA A 1 372 ? -4.426 16.104 42.935 1.00 90.19 372 ALA A CA 1
ATOM 2820 C C . ALA A 1 372 ? -2.986 15.566 42.896 1.00 90.19 372 ALA A C 1
ATOM 2822 O O . ALA A 1 372 ? -2.039 16.347 42.849 1.00 90.19 372 ALA A O 1
ATOM 2823 N N . PHE A 1 373 ? -2.797 14.245 42.843 1.00 90.88 373 PHE A N 1
ATOM 2824 C CA . PHE A 1 373 ? -1.476 13.629 42.707 1.00 90.88 373 PHE A CA 1
ATOM 2825 C C . PHE A 1 373 ? -0.783 14.015 41.393 1.00 90.88 373 PHE A C 1
ATOM 2827 O O . PHE A 1 373 ? 0.365 14.454 41.409 1.00 90.88 373 PHE A O 1
ATOM 2834 N N . GLN A 1 374 ? -1.473 13.893 40.256 1.00 89.94 374 GLN A N 1
ATOM 2835 C CA . GLN A 1 374 ? -0.910 14.225 38.941 1.00 89.94 374 GLN A CA 1
ATOM 2836 C C . GLN A 1 374 ? -0.609 15.717 38.776 1.00 89.94 374 GLN A C 1
ATOM 2838 O O . GLN A 1 374 ? 0.304 16.084 38.040 1.00 89.94 374 GLN A O 1
ATOM 2843 N N . LEU A 1 375 ? -1.355 16.569 39.477 1.00 90.00 375 LEU A N 1
ATOM 2844 C CA . LEU A 1 375 ? -1.130 18.010 39.536 1.00 90.00 375 LEU A CA 1
ATOM 2845 C C . LEU A 1 375 ? -0.079 18.429 40.571 1.00 90.00 375 LEU A C 1
ATOM 2847 O O . LEU A 1 375 ? 0.187 19.621 40.704 1.00 90.00 375 LEU A O 1
ATOM 2851 N N . ASN A 1 376 ? 0.507 17.479 41.309 1.00 90.81 376 ASN A N 1
ATOM 2852 C CA . ASN A 1 376 ? 1.385 17.751 42.449 1.00 90.81 376 ASN A CA 1
ATOM 2853 C C . ASN A 1 376 ? 0.729 18.670 43.511 1.00 90.81 376 ASN A C 1
ATOM 2855 O O . ASN A 1 376 ? 1.394 19.479 44.151 1.00 90.81 376 ASN A O 1
ATOM 2859 N N . ALA A 1 377 ? -0.587 18.536 43.691 1.00 90.25 377 ALA A N 1
ATOM 2860 C CA . ALA A 1 377 ? -1.447 19.312 44.587 1.00 90.25 377 ALA A CA 1
ATOM 2861 C C . ALA A 1 377 ? -2.044 18.446 45.717 1.00 90.25 377 ALA A C 1
ATOM 2863 O O . ALA A 1 377 ? -3.115 18.734 46.249 1.00 90.25 377 ALA A O 1
ATOM 2864 N N . LEU A 1 378 ? -1.374 17.344 46.074 1.00 90.19 378 LEU A N 1
ATOM 2865 C CA . LEU A 1 378 ? -1.870 16.398 47.079 1.00 90.19 378 LEU A CA 1
ATOM 2866 C C . LEU A 1 378 ? -1.899 17.005 48.490 1.00 90.19 378 LEU A C 1
ATOM 2868 O O . LEU A 1 378 ? -2.790 16.696 49.273 1.00 90.19 378 LEU A O 1
ATOM 2872 N N . GLU A 1 379 ? -0.939 17.877 48.803 1.00 89.25 379 GLU A N 1
ATOM 2873 C CA . GLU A 1 379 ? -0.921 18.619 50.069 1.00 89.25 379 GLU A CA 1
ATOM 2874 C C . GLU A 1 379 ? -2.099 19.594 50.143 1.00 89.25 379 GLU A C 1
ATOM 2876 O O . GLU A 1 379 ? -2.807 19.619 51.146 1.00 89.25 379 GLU A O 1
ATOM 2881 N N . THR A 1 380 ? -2.364 20.294 49.037 1.00 86.69 380 THR A N 1
ATOM 2882 C CA . THR A 1 380 ? -3.471 21.243 48.879 1.00 86.69 380 THR A CA 1
ATOM 2883 C C . THR A 1 380 ? -4.834 20.586 49.050 1.00 86.69 380 THR A C 1
ATOM 2885 O O . THR A 1 380 ? -5.758 21.214 49.546 1.00 86.69 380 THR A O 1
ATOM 2888 N N . LEU A 1 381 ? -4.981 19.304 48.697 1.00 87.12 381 LEU A N 1
ATOM 2889 C CA . LEU A 1 381 ? -6.247 18.586 48.861 1.00 87.12 381 LEU A CA 1
ATOM 2890 C C . LEU A 1 381 ? -6.709 18.509 50.331 1.00 87.12 381 LEU A C 1
ATOM 2892 O O . LEU A 1 381 ? -7.907 18.385 50.575 1.00 87.12 381 LEU A O 1
ATOM 2896 N N . ASN A 1 382 ? -5.787 18.595 51.297 1.00 87.56 382 ASN A N 1
ATOM 2897 C CA . ASN A 1 382 ? -6.111 18.569 52.728 1.00 87.56 382 ASN A CA 1
ATOM 2898 C C . ASN A 1 382 ? -6.566 19.929 53.282 1.00 87.56 382 ASN A C 1
ATOM 2900 O O . ASN A 1 382 ? -7.016 19.990 54.429 1.00 87.56 382 ASN A O 1
ATOM 2904 N N . ASP A 1 383 ? -6.442 21.007 52.505 1.00 91.38 383 ASP A N 1
ATOM 2905 C CA . ASP A 1 383 ? -6.870 22.336 52.928 1.00 91.38 383 ASP A CA 1
ATOM 2906 C C . ASP A 1 383 ? -8.409 22.449 52.940 1.00 91.38 383 ASP A C 1
ATOM 2908 O O . ASP A 1 383 ? -9.093 21.748 52.187 1.00 91.38 383 ASP A O 1
ATOM 2912 N N . PRO A 1 384 ? -8.997 23.348 53.758 1.00 87.81 384 PRO A N 1
ATOM 2913 C CA . PRO A 1 384 ? -10.450 23.535 53.829 1.00 87.81 384 PRO A CA 1
ATOM 2914 C C . PRO A 1 384 ? -11.120 23.853 52.480 1.00 87.81 384 PRO A C 1
ATOM 2916 O O . PRO A 1 384 ? -12.293 23.539 52.289 1.00 87.81 384 PRO A O 1
ATOM 2919 N N . ASP A 1 385 ? -10.386 24.471 51.554 1.00 89.06 385 ASP A N 1
ATOM 2920 C CA . ASP A 1 385 ? -10.789 24.802 50.183 1.00 89.06 385 ASP A CA 1
ATOM 2921 C C . ASP A 1 385 ? -10.026 23.987 49.117 1.00 89.06 385 ASP A C 1
ATOM 2923 O O . ASP A 1 385 ? -10.113 24.275 47.920 1.00 89.06 385 ASP A O 1
ATOM 2927 N N . GLY A 1 386 ? -9.326 22.926 49.530 1.00 87.12 386 GLY A N 1
ATOM 2928 C CA . GLY A 1 386 ? -8.440 22.124 48.690 1.00 87.12 386 GLY A CA 1
ATOM 2929 C C . GLY A 1 386 ? -9.091 21.559 47.430 1.00 87.12 386 GLY A C 1
ATOM 2930 O O . GLY A 1 386 ? -8.498 21.584 46.354 1.00 87.12 386 GLY A O 1
ATOM 2931 N N . ALA A 1 387 ? -10.347 21.112 47.525 1.00 85.31 387 ALA A N 1
ATOM 2932 C CA . ALA A 1 387 ? -11.096 20.605 46.374 1.00 85.31 387 ALA A CA 1
ATOM 2933 C C . ALA A 1 387 ? -11.286 21.672 45.277 1.00 85.31 387 ALA A C 1
ATOM 2935 O O . ALA A 1 387 ? -11.053 21.396 44.101 1.00 85.31 387 ALA A O 1
ATOM 2936 N N . ALA A 1 388 ? -11.631 22.905 45.661 1.00 88.31 388 ALA A N 1
ATOM 2937 C CA . ALA A 1 388 ? -11.820 24.012 44.722 1.00 88.31 388 ALA A CA 1
ATOM 2938 C C . ALA A 1 388 ? -10.489 24.488 44.114 1.00 88.31 388 ALA A C 1
ATOM 2940 O O . ALA A 1 388 ? -10.437 24.904 42.951 1.00 88.31 388 ALA A O 1
ATOM 2941 N N . GLN A 1 389 ? -9.396 24.403 44.878 1.00 87.56 389 GLN A N 1
ATOM 2942 C CA . GLN A 1 389 ? -8.056 24.693 44.369 1.00 87.56 389 GLN A CA 1
ATOM 2943 C C . GLN A 1 389 ? -7.605 23.648 43.337 1.00 87.56 389 GLN A C 1
ATOM 2945 O O . GLN A 1 389 ? -7.095 24.021 42.281 1.00 87.56 389 GLN A O 1
ATOM 2950 N N . VAL A 1 390 ? -7.857 22.356 43.582 1.00 88.25 390 VAL A N 1
ATOM 2951 C CA . VAL A 1 390 ? -7.585 21.285 42.607 1.00 88.25 390 VAL A CA 1
ATOM 2952 C C . VAL A 1 390 ? -8.417 21.472 41.332 1.00 88.25 390 VAL A C 1
ATOM 2954 O O . VAL A 1 390 ? -7.857 21.372 40.243 1.00 88.25 390 VAL A O 1
ATOM 2957 N N . ASP A 1 391 ? -9.703 21.827 41.434 1.00 87.25 391 ASP A N 1
ATOM 2958 C CA . ASP A 1 391 ? -10.539 22.158 40.263 1.00 87.25 391 ASP A CA 1
ATOM 2959 C C . ASP A 1 391 ? -9.976 23.339 39.462 1.00 87.25 391 ASP A C 1
ATOM 2961 O O . ASP A 1 391 ? -9.917 23.305 38.231 1.00 87.25 391 ASP A O 1
ATOM 2965 N N . SER A 1 392 ? -9.502 24.374 40.155 1.00 89.44 392 SER A N 1
ATOM 2966 C CA . SER A 1 392 ? -8.888 25.540 39.513 1.00 89.44 392 SER A CA 1
ATOM 2967 C C . SER A 1 392 ? -7.600 25.170 38.771 1.00 89.44 392 SER A C 1
ATOM 2969 O O . SER A 1 392 ? -7.360 25.666 37.669 1.00 89.44 392 SER A O 1
ATOM 2971 N N . LEU A 1 393 ? -6.788 24.274 39.342 1.00 88.31 393 LEU A N 1
ATOM 2972 C CA . LEU A 1 393 ? -5.571 23.758 38.712 1.00 88.31 393 LEU A CA 1
ATOM 2973 C C . LEU A 1 393 ? -5.875 22.858 37.506 1.00 88.31 393 LEU A C 1
ATOM 2975 O O . LEU A 1 393 ? -5.200 22.974 36.481 1.00 88.31 393 LEU A O 1
ATOM 2979 N N . LEU A 1 394 ? -6.896 21.999 37.591 1.00 86.75 394 LEU A N 1
ATOM 2980 C CA . LEU A 1 394 ? -7.370 21.195 36.457 1.00 86.75 394 LEU A CA 1
ATOM 2981 C C . LEU A 1 394 ? -7.845 22.090 35.314 1.00 86.75 394 LEU A C 1
ATOM 2983 O O . LEU A 1 394 ? -7.406 21.925 34.175 1.00 86.75 394 LEU A O 1
ATOM 2987 N N . HIS A 1 395 ? -8.681 23.081 35.630 1.00 88.56 395 HIS A N 1
ATOM 2988 C CA . HIS A 1 395 ? -9.176 24.043 34.655 1.00 88.56 395 HIS A CA 1
ATOM 2989 C C . HIS A 1 395 ? -8.030 24.831 34.014 1.00 88.56 395 HIS A C 1
ATOM 2991 O O . HIS A 1 395 ? -7.992 24.956 32.795 1.00 88.56 395 HIS A O 1
ATOM 2997 N N . ALA A 1 396 ? -7.056 25.308 34.796 1.00 86.50 396 ALA A N 1
ATOM 2998 C CA . ALA A 1 396 ? -5.884 26.001 34.261 1.00 86.50 396 ALA A CA 1
ATOM 2999 C C . ALA A 1 396 ? -5.079 25.121 33.286 1.00 86.50 396 ALA A C 1
ATOM 3001 O O . ALA A 1 396 ? -4.677 25.597 32.226 1.00 86.50 396 ALA A O 1
ATOM 3002 N N . ASN A 1 397 ? -4.903 23.834 33.600 1.00 84.62 397 ASN A N 1
ATOM 3003 C CA . ASN A 1 397 ? -4.182 22.883 32.748 1.00 84.62 397 ASN A CA 1
ATOM 3004 C C . ASN A 1 397 ? -4.934 22.454 31.482 1.00 84.62 397 ASN A C 1
ATOM 3006 O O . ASN A 1 397 ? -4.325 21.858 30.593 1.00 84.62 397 ASN A O 1
ATOM 3010 N N . ALA A 1 398 ? -6.223 22.771 31.357 1.00 83.06 398 ALA A N 1
ATOM 3011 C CA . ALA A 1 398 ? -6.936 22.605 30.094 1.00 83.06 398 ALA A CA 1
ATOM 3012 C C . ALA A 1 398 ? -6.475 23.604 29.017 1.00 83.06 398 ALA A C 1
ATOM 3014 O O . ALA A 1 398 ? -6.717 23.390 27.828 1.00 83.06 398 ALA A O 1
ATOM 3015 N N . PHE A 1 399 ? -5.801 24.690 29.409 1.00 83.44 399 PHE A N 1
ATOM 3016 C CA . PHE A 1 399 ? -5.325 25.714 28.487 1.00 83.44 399 PHE A CA 1
ATOM 3017 C C . PHE A 1 399 ? -3.833 25.538 28.196 1.00 83.44 399 PHE A C 1
ATOM 3019 O O . PHE A 1 399 ? -2.993 25.542 29.091 1.00 83.44 399 PHE A O 1
ATOM 3026 N N . GLY A 1 400 ? -3.491 25.439 26.912 1.00 75.75 400 GLY A N 1
ATOM 3027 C CA . GLY A 1 400 ? -2.118 25.576 26.430 1.00 75.75 400 GLY A CA 1
ATOM 3028 C C . GLY A 1 400 ? -1.863 26.986 25.902 1.00 75.75 400 GLY A C 1
ATOM 3029 O O . GLY A 1 400 ? -2.766 27.624 25.359 1.00 75.75 400 GLY A O 1
ATOM 3030 N N . SER A 1 401 ? -0.627 27.471 26.014 1.00 76.94 401 SER A N 1
ATOM 3031 C CA . SER A 1 401 ? -0.186 28.656 25.281 1.00 76.94 401 SER A CA 1
ATOM 3032 C C . SER A 1 401 ? 0.487 28.241 23.974 1.00 76.94 401 SER A C 1
ATOM 3034 O O . SER A 1 401 ? 1.241 27.271 23.909 1.00 76.94 401 SER A O 1
ATOM 3036 N N . ILE A 1 402 ? 0.209 28.986 22.909 1.00 72.81 402 ILE A N 1
ATOM 3037 C CA . ILE A 1 402 ? 0.957 28.909 21.655 1.00 72.81 402 ILE A CA 1
ATOM 3038 C C . ILE A 1 402 ? 1.795 30.180 21.600 1.00 72.81 402 ILE A C 1
ATOM 3040 O O . ILE A 1 402 ? 1.271 31.269 21.839 1.00 72.81 402 ILE A O 1
ATOM 3044 N N . SER A 1 403 ? 3.092 30.055 21.312 1.00 71.00 403 SER A N 1
ATOM 3045 C CA . SER A 1 403 ? 3.924 31.237 21.085 1.00 71.00 403 SER A CA 1
ATOM 3046 C C . SER A 1 403 ? 3.346 32.008 19.899 1.00 71.00 403 SER A C 1
ATOM 3048 O O . SER A 1 403 ? 3.269 31.473 18.793 1.00 71.00 403 SER A O 1
ATOM 3050 N N . ALA A 1 404 ? 2.923 33.253 20.118 1.00 69.94 404 ALA A N 1
ATOM 3051 C CA . ALA A 1 404 ? 2.338 34.107 19.082 1.00 69.94 404 ALA A CA 1
ATOM 3052 C C . ALA A 1 404 ? 3.382 34.625 18.065 1.00 69.94 404 ALA A C 1
ATOM 3054 O O . ALA A 1 404 ? 3.089 35.521 17.275 1.00 69.94 404 ALA A O 1
ATOM 3055 N N . GLY A 1 405 ? 4.593 34.060 18.082 1.00 70.31 405 GLY A N 1
ATOM 3056 C CA . GLY A 1 405 ? 5.776 34.593 17.421 1.00 70.31 405 GLY A CA 1
ATOM 3057 C C . GLY A 1 405 ? 6.551 35.538 18.336 1.00 70.31 405 GLY A C 1
ATOM 3058 O O . GLY A 1 405 ? 6.057 35.993 19.366 1.00 70.31 405 GLY A O 1
ATOM 3059 N N . GLU A 1 406 ? 7.791 35.822 17.961 1.00 71.50 406 GLU A N 1
ATOM 3060 C CA . GLU A 1 406 ? 8.603 36.841 18.618 1.00 71.50 406 GLU A CA 1
ATOM 3061 C C . GLU A 1 406 ? 8.466 38.149 17.835 1.00 71.50 406 GLU A C 1
ATOM 3063 O O . GLU A 1 406 ? 8.605 38.168 16.611 1.00 71.50 406 GLU A O 1
ATOM 3068 N N . THR A 1 407 ? 8.190 39.249 18.535 1.00 62.66 407 THR A N 1
ATOM 3069 C CA . THR A 1 407 ? 8.320 40.598 17.981 1.00 62.66 407 THR A CA 1
ATOM 3070 C C . THR A 1 407 ? 9.414 41.323 18.741 1.00 62.66 407 THR A C 1
ATOM 3072 O O . THR A 1 407 ? 9.441 41.320 19.971 1.00 62.66 407 THR A O 1
ATOM 3075 N N . THR A 1 408 ? 10.333 41.949 18.014 1.00 70.69 408 THR A N 1
ATOM 3076 C CA . THR A 1 408 ? 11.337 42.813 18.627 1.00 70.69 408 THR A CA 1
ATOM 3077 C C . THR A 1 408 ? 10.661 44.129 18.991 1.00 70.69 408 THR A C 1
ATOM 3079 O O . THR A 1 408 ? 10.272 44.891 18.108 1.00 70.69 408 THR A O 1
ATOM 3082 N N . GLU A 1 409 ? 10.497 44.400 20.283 1.00 68.19 409 GLU A N 1
ATOM 3083 C CA . GLU A 1 409 ? 10.043 45.703 20.766 1.00 68.19 409 GLU A CA 1
ATOM 3084 C C . GLU A 1 409 ? 11.248 46.540 21.204 1.00 68.19 409 GLU A C 1
ATOM 3086 O O . GLU A 1 409 ? 12.095 46.097 21.983 1.00 68.19 409 GLU A O 1
ATOM 3091 N N . THR A 1 410 ? 11.334 47.773 20.707 1.00 75.06 410 THR A N 1
ATOM 3092 C CA . THR A 1 410 ? 12.332 48.735 21.175 1.00 75.06 410 THR A CA 1
ATOM 3093 C C . THR A 1 410 ? 11.828 49.379 22.460 1.00 75.06 410 THR A C 1
ATOM 3095 O O . THR A 1 410 ? 11.051 50.332 22.425 1.00 75.06 410 THR A O 1
ATOM 3098 N N . ILE A 1 411 ? 12.289 48.878 23.605 1.00 68.69 411 ILE A N 1
ATOM 3099 C CA . ILE A 1 411 ? 12.008 49.494 24.903 1.00 68.69 411 ILE A CA 1
ATOM 3100 C C . ILE A 1 411 ? 12.888 50.740 25.047 1.00 68.69 411 ILE A C 1
ATOM 3102 O O . ILE A 1 411 ? 14.116 50.650 25.073 1.00 68.69 411 ILE A O 1
ATOM 3106 N N . TRP A 1 412 ? 12.268 51.916 25.165 1.00 65.75 412 TRP A N 1
ATOM 3107 C CA . TRP A 1 412 ? 12.976 53.143 25.533 1.00 65.75 412 TRP A CA 1
ATOM 3108 C C . TRP A 1 412 ? 13.441 53.044 26.988 1.00 65.75 412 TRP A C 1
ATOM 3110 O O . TRP A 1 412 ? 12.682 53.310 27.919 1.00 65.75 412 TRP A O 1
ATOM 3120 N N . GLN A 1 413 ? 14.703 52.670 27.195 1.00 68.50 413 GLN A N 1
ATOM 3121 C CA . GLN A 1 413 ? 15.355 52.884 28.480 1.00 68.50 413 GLN A CA 1
ATOM 3122 C C . GLN A 1 413 ? 15.701 54.374 28.608 1.00 68.50 413 GLN A C 1
ATOM 3124 O O . GLN A 1 413 ? 16.417 54.902 27.750 1.00 68.50 413 GLN A O 1
ATOM 3129 N N . PRO A 1 414 ? 15.219 55.084 29.648 1.00 67.69 414 PRO A N 1
ATOM 3130 C CA . PRO A 1 414 ? 15.736 56.411 29.946 1.00 67.69 414 PRO A CA 1
ATOM 3131 C C . PRO A 1 414 ? 17.252 56.298 30.163 1.00 67.69 414 PRO A C 1
ATOM 3133 O O . PRO A 1 414 ? 17.697 55.287 30.713 1.00 67.69 414 PRO A O 1
ATOM 3136 N N . PRO A 1 415 ? 18.056 57.287 29.735 1.00 64.38 415 PRO A N 1
ATOM 3137 C CA . PRO A 1 415 ? 19.499 57.239 29.908 1.00 64.38 415 PRO A CA 1
ATOM 3138 C C . PRO A 1 415 ? 19.812 57.061 31.392 1.00 64.38 415 PRO A C 1
ATOM 3140 O O . PRO A 1 415 ? 19.648 57.982 32.193 1.00 64.38 415 PRO A O 1
ATOM 3143 N N . THR A 1 416 ? 20.243 55.859 31.772 1.00 57.81 416 THR A N 1
ATOM 3144 C CA . THR A 1 416 ? 20.811 55.626 33.092 1.00 57.81 416 THR A CA 1
ATOM 3145 C C . THR A 1 416 ? 22.044 56.506 33.185 1.00 57.81 416 THR A C 1
ATOM 3147 O O . THR A 1 416 ? 22.955 56.412 32.359 1.00 57.81 416 THR A O 1
ATOM 3150 N N . SER A 1 417 ? 22.042 57.421 34.149 1.00 56.72 417 SER A N 1
ATOM 3151 C CA . SER A 1 417 ? 23.185 58.272 34.448 1.00 56.72 417 SER A CA 1
ATOM 3152 C C . SER A 1 417 ? 24.443 57.413 34.593 1.00 56.72 417 SER A C 1
ATOM 3154 O O . SER A 1 417 ? 24.429 56.449 35.352 1.00 56.72 417 SER A O 1
ATOM 3156 N N . VAL A 1 418 ? 25.492 57.817 33.867 1.00 56.72 418 VAL A N 1
ATOM 3157 C CA . VAL A 1 418 ? 26.860 57.273 33.795 1.00 56.72 418 VAL A CA 1
ATOM 3158 C C . VAL A 1 418 ? 27.010 55.819 33.317 1.00 56.72 418 VAL A C 1
ATOM 3160 O O . VAL A 1 418 ? 26.823 54.867 34.064 1.00 56.72 418 VAL A O 1
ATOM 3163 N N . ASN A 1 419 ? 27.531 55.662 32.090 1.00 51.34 419 ASN A N 1
ATOM 3164 C CA . ASN A 1 419 ? 28.377 54.519 31.734 1.00 51.34 419 ASN A CA 1
ATOM 3165 C C . ASN A 1 419 ? 29.567 54.505 32.702 1.00 51.34 419 ASN A C 1
ATOM 3167 O O . ASN A 1 419 ? 30.571 55.186 32.485 1.00 51.34 419 ASN A O 1
ATOM 3171 N N . GLN A 1 420 ? 29.436 53.780 33.808 1.00 56.19 420 GLN A N 1
ATOM 3172 C CA . GLN A 1 420 ? 30.561 53.500 34.681 1.00 56.19 420 GLN A CA 1
ATOM 3173 C C . GLN A 1 420 ? 31.498 52.577 33.896 1.00 56.19 420 GLN A C 1
ATOM 3175 O O . GLN A 1 420 ? 31.107 51.479 33.501 1.00 56.19 420 GLN A O 1
ATOM 3180 N N . ALA A 1 421 ? 32.714 53.043 33.602 1.00 58.28 421 ALA A N 1
ATOM 3181 C CA . ALA A 1 421 ? 33.738 52.180 33.028 1.00 58.28 421 ALA A CA 1
ATOM 3182 C C . ALA A 1 421 ? 33.921 50.958 33.940 1.00 58.28 421 ALA A C 1
ATOM 3184 O O . ALA A 1 421 ? 33.904 51.097 35.167 1.00 58.28 421 ALA A O 1
ATOM 3185 N N . ALA A 1 422 ? 34.082 49.775 33.342 1.00 54.47 422 ALA A N 1
ATOM 3186 C CA . ALA A 1 422 ? 34.329 48.555 34.097 1.00 54.47 422 ALA A CA 1
ATOM 3187 C C . ALA A 1 422 ? 35.499 48.784 35.079 1.00 54.47 422 ALA A C 1
ATOM 3189 O O . ALA A 1 422 ? 36.516 49.363 34.678 1.00 54.47 422 ALA A O 1
ATOM 3190 N N . PRO A 1 423 ? 35.378 48.382 36.357 1.00 60.00 423 PRO A N 1
ATOM 3191 C CA . PRO A 1 423 ? 36.462 48.541 37.316 1.00 60.00 423 PRO A CA 1
ATOM 3192 C C . PRO A 1 423 ? 37.723 47.847 36.787 1.00 60.00 423 PRO A C 1
ATOM 3194 O O . PRO A 1 423 ? 37.652 46.732 36.274 1.00 60.00 423 PRO A O 1
ATOM 3197 N N . ALA A 1 424 ? 38.880 48.502 36.925 1.00 61.47 424 ALA A N 1
ATOM 3198 C CA . ALA A 1 424 ? 40.156 48.068 36.340 1.00 61.47 424 ALA A CA 1
ATOM 3199 C C . ALA A 1 424 ? 40.644 46.680 36.811 1.00 61.47 424 ALA A C 1
ATOM 3201 O O . ALA A 1 424 ? 41.592 46.150 36.245 1.00 61.47 424 ALA A O 1
ATOM 3202 N N . ASN A 1 425 ? 39.993 46.092 37.819 1.00 67.31 425 ASN A N 1
ATOM 3203 C CA . ASN A 1 425 ? 40.173 44.714 38.261 1.00 67.31 425 ASN A CA 1
ATOM 3204 C C . ASN A 1 425 ? 38.817 44.149 38.720 1.00 67.31 425 ASN A C 1
ATOM 3206 O O . ASN A 1 425 ? 38.431 44.375 39.871 1.00 67.31 425 ASN A O 1
ATOM 3210 N N . PRO A 1 426 ? 38.069 43.428 37.868 1.00 61.53 426 PRO A N 1
ATOM 3211 C CA . PRO A 1 426 ? 36.939 42.647 38.348 1.00 61.53 426 PRO A CA 1
ATOM 3212 C C . PRO A 1 426 ? 37.462 41.556 39.304 1.00 61.53 426 PRO A C 1
ATOM 3214 O O . PRO A 1 426 ? 38.434 40.875 38.966 1.00 61.53 426 PRO A O 1
ATOM 3217 N N . PRO A 1 427 ? 36.872 41.375 40.501 1.00 60.44 427 PRO A N 1
ATOM 3218 C CA . PRO A 1 427 ? 37.247 40.273 41.377 1.00 60.44 427 PRO A CA 1
ATOM 3219 C C . PRO A 1 427 ? 37.007 38.950 40.644 1.00 60.44 427 PRO A C 1
ATOM 3221 O O . PRO A 1 427 ? 35.905 38.692 40.156 1.00 60.44 427 PRO A O 1
ATOM 3224 N N . ALA A 1 428 ? 38.052 38.127 40.532 1.00 62.19 428 ALA A N 1
ATOM 3225 C CA . ALA A 1 428 ? 37.939 36.813 39.916 1.00 62.19 428 ALA A CA 1
ATOM 3226 C C . ALA A 1 428 ? 36.926 35.972 40.715 1.00 62.19 428 ALA A C 1
ATOM 3228 O O . ALA A 1 428 ? 37.035 35.910 41.945 1.00 62.19 428 ALA A O 1
ATOM 3229 N N . PRO A 1 429 ? 35.939 35.337 40.058 1.00 60.47 429 PRO A N 1
ATOM 3230 C CA . PRO A 1 429 ? 35.009 34.463 40.752 1.00 60.47 429 PRO A CA 1
ATOM 3231 C C . PRO A 1 429 ? 35.792 33.337 41.447 1.00 60.47 429 PRO A C 1
ATOM 3233 O O . PRO A 1 429 ? 36.761 32.825 40.875 1.00 60.47 429 PRO A O 1
ATOM 3236 N N . PRO A 1 430 ? 35.413 32.949 42.678 1.00 61.59 430 PRO A N 1
ATOM 3237 C CA . PRO A 1 430 ? 36.062 31.844 43.368 1.00 61.59 430 PRO A CA 1
ATOM 3238 C C . PRO A 1 430 ? 35.980 30.578 42.511 1.00 61.59 430 PRO A C 1
ATOM 3240 O O . PRO A 1 430 ? 35.005 30.362 41.788 1.00 61.59 430 PRO A O 1
ATOM 3243 N N . ALA A 1 431 ? 37.023 29.750 42.579 1.00 64.88 431 ALA A N 1
ATOM 3244 C CA . ALA A 1 431 ? 37.130 28.532 41.790 1.00 64.88 431 ALA A CA 1
ATOM 3245 C C . ALA A 1 431 ? 35.860 27.678 41.959 1.00 64.88 431 ALA A C 1
ATOM 3247 O O . ALA A 1 431 ? 35.543 27.230 43.061 1.00 64.88 431 ALA A O 1
ATOM 3248 N N . GLY A 1 432 ? 35.119 27.480 40.865 1.00 59.19 432 GLY A N 1
ATOM 3249 C CA . GLY A 1 432 ? 33.882 26.704 40.880 1.00 59.19 432 GLY A CA 1
ATOM 3250 C C . GLY A 1 432 ? 34.106 25.286 41.415 1.00 59.19 432 GLY A C 1
ATOM 3251 O O . GLY A 1 432 ? 35.224 24.767 41.407 1.00 59.19 432 GLY A O 1
ATOM 3252 N N . VAL A 1 433 ? 33.028 24.628 41.844 1.00 57.53 433 VAL A N 1
ATOM 3253 C CA . VAL A 1 433 ? 33.029 23.295 42.494 1.00 57.53 433 VAL A CA 1
ATOM 3254 C C . VAL A 1 433 ? 33.704 22.195 41.642 1.00 57.53 433 VAL A C 1
ATOM 3256 O O . VAL A 1 433 ? 34.064 21.130 42.146 1.00 57.53 433 VAL A O 1
ATOM 3259 N N . PHE A 1 434 ? 33.939 22.470 40.356 1.00 52.06 434 PHE A N 1
ATOM 3260 C CA . PHE A 1 434 ? 34.598 21.590 39.389 1.00 52.06 434 PHE A CA 1
ATOM 3261 C C . PHE A 1 434 ? 36.071 21.928 39.102 1.00 52.06 434 PHE A C 1
ATOM 3263 O O . PHE A 1 434 ? 36.691 21.271 38.272 1.00 52.06 434 PHE A O 1
ATOM 3270 N N . SER A 1 435 ? 36.664 22.899 39.800 1.00 58.41 435 SER A N 1
ATOM 3271 C CA . SER A 1 435 ? 38.087 23.269 39.666 1.00 58.41 435 SER A CA 1
ATOM 3272 C C . SER A 1 435 ? 39.046 22.098 39.912 1.00 58.41 435 SER A C 1
ATOM 3274 O O . SER A 1 435 ? 40.093 22.009 39.282 1.00 58.41 435 SER A O 1
ATOM 3276 N N . ARG A 1 436 ? 38.638 21.126 40.736 1.00 55.75 436 ARG A N 1
ATOM 3277 C CA . ARG A 1 436 ? 39.343 19.851 40.954 1.00 55.75 436 ARG A CA 1
ATOM 3278 C C . ARG A 1 436 ? 39.440 18.936 39.721 1.00 55.75 436 ARG A C 1
ATOM 3280 O O . ARG A 1 436 ? 40.207 17.982 39.753 1.00 55.75 436 ARG A O 1
ATOM 3287 N N . TYR A 1 437 ? 38.683 19.211 38.656 1.00 55.00 437 TYR A N 1
ATOM 3288 C CA . TYR A 1 437 ? 38.725 18.462 37.392 1.00 55.00 437 TYR A CA 1
ATOM 3289 C C . TYR A 1 437 ? 39.457 19.211 36.270 1.00 55.00 437 TYR A C 1
ATOM 3291 O O . TYR A 1 437 ? 39.633 18.663 35.185 1.00 55.00 437 TYR A O 1
ATOM 3299 N N . GLN A 1 438 ? 39.910 20.445 36.511 1.00 49.56 438 GLN A N 1
ATOM 3300 C CA . GLN A 1 438 ? 40.737 21.187 35.561 1.00 49.56 438 GLN A CA 1
ATOM 3301 C C . GLN A 1 438 ? 42.209 20.842 35.802 1.00 49.56 438 GLN A C 1
ATOM 3303 O O . GLN A 1 438 ? 42.940 21.553 36.486 1.00 49.56 438 GLN A O 1
ATOM 3308 N N . SER A 1 439 ? 42.654 19.706 35.268 1.00 44.06 439 SER A N 1
ATOM 3309 C CA . SER A 1 439 ? 44.082 19.396 35.210 1.00 44.06 439 SER A CA 1
ATOM 3310 C C . SER A 1 439 ? 44.757 20.305 34.182 1.00 44.06 439 SER A C 1
ATOM 3312 O O . SER A 1 439 ? 44.357 20.347 33.020 1.00 44.06 439 SER A O 1
ATOM 3314 N N . ALA A 1 440 ? 45.774 21.041 34.633 1.00 41.88 440 ALA A N 1
ATOM 3315 C CA . ALA A 1 440 ? 46.603 21.912 33.813 1.00 41.88 440 ALA A CA 1
ATOM 3316 C C . ALA A 1 440 ? 47.149 21.160 32.588 1.00 41.88 440 ALA A C 1
ATOM 3318 O O . ALA A 1 440 ? 47.808 20.127 32.726 1.00 41.88 440 ALA A O 1
ATOM 3319 N N . SER A 1 441 ? 46.899 21.694 31.390 1.00 38.12 441 SER A N 1
ATOM 3320 C CA . SER A 1 441 ? 47.561 21.263 30.162 1.00 38.12 441 SER A CA 1
ATOM 3321 C C . SER A 1 441 ? 49.048 21.588 30.280 1.00 38.12 441 SER A C 1
ATOM 3323 O O . SER A 1 441 ? 49.484 22.706 30.003 1.00 38.12 441 SER A O 1
ATOM 3325 N N . ASN A 1 442 ? 49.818 20.620 30.762 1.00 36.38 442 ASN A N 1
ATOM 3326 C CA . ASN A 1 442 ? 51.254 20.743 30.904 1.00 36.38 442 ASN A CA 1
ATOM 3327 C C . ASN A 1 442 ? 51.870 20.731 29.497 1.00 36.38 442 ASN A C 1
ATOM 3329 O O . ASN A 1 442 ? 51.871 19.708 28.811 1.00 36.38 442 ASN A O 1
ATOM 3333 N N . THR A 1 443 ? 52.359 21.885 29.048 1.00 37.19 443 THR A N 1
ATOM 3334 C CA . THR A 1 443 ? 53.199 22.035 27.856 1.00 37.19 443 THR A CA 1
ATOM 3335 C C . THR A 1 443 ? 54.528 21.321 28.091 1.00 37.19 443 THR A C 1
ATOM 3337 O O . THR A 1 443 ? 55.481 21.908 28.599 1.00 37.19 443 THR A O 1
ATOM 3340 N N . GLY A 1 444 ? 54.575 20.035 27.745 1.00 31.66 444 GLY A N 1
ATOM 3341 C CA . GLY A 1 444 ? 55.781 19.216 27.722 1.00 31.66 444 GLY A CA 1
ATOM 3342 C C . GLY A 1 444 ? 56.212 18.938 26.286 1.00 31.66 444 GLY A C 1
ATOM 3343 O O . GLY A 1 444 ? 55.539 18.217 25.556 1.00 31.66 444 GLY A O 1
ATOM 3344 N N . ILE A 1 445 ? 57.343 19.518 25.891 1.00 33.22 445 ILE A N 1
ATOM 3345 C CA . ILE A 1 445 ? 58.059 19.227 24.647 1.00 33.22 445 ILE A CA 1
ATOM 3346 C C . ILE A 1 445 ? 58.499 17.757 24.676 1.00 33.22 445 ILE A C 1
ATOM 3348 O O . ILE A 1 445 ? 59.338 17.388 25.494 1.00 33.22 445 ILE A O 1
ATOM 3352 N N . VAL A 1 446 ? 57.986 16.932 23.760 1.00 32.41 446 VAL A N 1
ATOM 3353 C CA . VAL A 1 446 ? 58.584 15.636 23.409 1.00 32.41 446 VAL A CA 1
ATOM 3354 C C . VAL A 1 446 ? 58.588 15.519 21.889 1.00 32.41 446 VAL A C 1
ATOM 3356 O O . VAL A 1 446 ? 57.546 15.537 21.237 1.00 32.41 446 VAL A O 1
ATOM 3359 N N . GLY A 1 447 ? 59.793 15.482 21.324 1.00 27.62 447 GLY A N 1
ATOM 3360 C CA . GLY A 1 447 ? 60.018 15.359 19.894 1.00 27.62 447 GLY A CA 1
ATOM 3361 C C . GLY A 1 447 ? 59.769 13.944 19.377 1.00 27.62 447 GLY A C 1
ATOM 3362 O O . GLY A 1 447 ? 60.007 12.961 20.071 1.00 27.62 447 GLY A O 1
ATOM 3363 N N . GLY A 1 448 ? 59.376 13.882 18.105 1.00 31.33 448 GLY A N 1
ATOM 3364 C CA . GLY A 1 448 ? 59.479 12.688 17.274 1.00 31.33 448 GLY A CA 1
ATOM 3365 C C . GLY A 1 448 ? 58.179 11.912 17.101 1.00 31.33 448 GLY A C 1
ATOM 3366 O O . GLY A 1 448 ? 57.940 10.962 17.826 1.00 31.33 448 GLY A O 1
ATOM 3367 N N . LEU A 1 449 ? 57.389 12.288 16.090 1.00 31.17 449 LEU A N 1
ATOM 3368 C CA . LEU A 1 449 ? 56.748 11.399 15.104 1.00 31.17 449 LEU A CA 1
ATOM 3369 C C . LEU A 1 449 ? 55.850 12.257 14.202 1.00 31.17 449 LEU A C 1
ATOM 3371 O O . LEU A 1 449 ? 54.860 12.840 14.634 1.00 31.17 449 LEU A O 1
ATOM 3375 N N . ARG A 1 450 ? 56.248 12.384 12.933 1.00 34.66 450 ARG A N 1
ATOM 3376 C CA . ARG A 1 450 ? 55.477 13.067 11.892 1.00 34.66 450 ARG A CA 1
ATOM 3377 C C . ARG A 1 450 ? 54.275 12.199 11.522 1.00 34.66 450 ARG A C 1
ATOM 3379 O O . ARG A 1 450 ? 54.450 11.144 10.923 1.00 34.66 450 ARG A O 1
ATOM 3386 N N . GLY A 1 451 ? 53.078 12.678 11.831 1.00 31.42 451 GLY A N 1
ATOM 3387 C CA . GLY A 1 451 ? 51.819 12.158 11.312 1.00 31.42 451 GLY A CA 1
ATOM 3388 C C . GLY A 1 451 ? 50.764 13.252 11.406 1.00 31.42 451 GLY A C 1
ATOM 3389 O O . GLY A 1 451 ? 50.390 13.647 12.505 1.00 31.42 451 GLY A O 1
ATOM 3390 N N . ASN A 1 452 ? 50.329 13.781 10.261 1.00 30.67 452 ASN A N 1
ATOM 3391 C CA . ASN A 1 452 ? 49.226 14.736 10.184 1.00 30.67 452 ASN A CA 1
ATOM 3392 C C . ASN A 1 452 ? 47.936 14.041 10.629 1.00 30.67 452 ASN A C 1
ATOM 3394 O O . ASN A 1 452 ? 47.324 13.318 9.845 1.00 30.67 452 ASN A O 1
ATOM 3398 N N . VAL A 1 453 ? 47.516 14.275 11.870 1.00 30.69 453 VAL A N 1
ATOM 3399 C CA . VAL A 1 453 ? 46.165 13.953 12.329 1.00 30.69 453 VAL A CA 1
ATOM 3400 C C . VAL A 1 453 ? 45.398 15.267 12.396 1.00 30.69 453 VAL A C 1
ATOM 3402 O O . VAL A 1 453 ? 45.6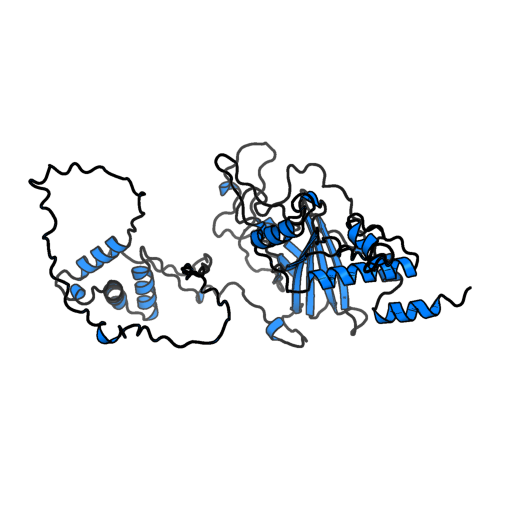14 16.088 13.285 1.00 30.69 453 VAL A O 1
ATOM 3405 N N . ASN A 1 454 ? 44.542 15.489 11.400 1.00 30.73 454 ASN A N 1
ATOM 3406 C CA . ASN A 1 454 ? 43.581 16.585 11.391 1.00 30.73 454 ASN A CA 1
ATOM 3407 C C . ASN A 1 454 ? 42.583 16.351 12.536 1.00 30.73 454 ASN A C 1
ATOM 3409 O O . ASN A 1 454 ? 41.719 15.480 12.441 1.00 30.73 454 ASN A O 1
ATOM 3413 N N . LEU A 1 455 ? 42.707 17.116 13.622 1.00 32.12 455 LEU A N 1
ATOM 3414 C CA . LEU A 1 455 ? 41.673 17.229 14.649 1.00 32.12 455 LEU A CA 1
ATOM 3415 C C . LEU A 1 455 ? 40.525 18.052 14.055 1.00 32.12 455 LEU A C 1
ATOM 3417 O O . LEU A 1 455 ? 40.536 19.282 14.086 1.00 32.12 455 LEU A O 1
ATOM 3421 N N . GLY A 1 456 ? 39.575 17.349 13.437 1.00 28.36 456 GLY A N 1
ATOM 3422 C CA . GLY A 1 456 ? 38.340 17.926 12.923 1.00 28.36 456 GLY A CA 1
ATOM 3423 C C . GLY A 1 456 ? 37.555 18.627 14.031 1.00 28.36 456 GLY A C 1
ATOM 3424 O O . GLY A 1 456 ? 37.463 18.138 15.156 1.00 28.36 456 GLY A O 1
ATOM 3425 N N . ALA A 1 457 ? 37.004 19.790 13.688 1.00 30.52 457 ALA A N 1
ATOM 3426 C CA . ALA A 1 457 ? 36.100 20.565 14.521 1.00 30.52 457 ALA A CA 1
ATOM 3427 C C . ALA A 1 457 ? 34.969 19.684 15.079 1.00 30.52 457 ALA A C 1
ATOM 3429 O O . ALA A 1 457 ? 34.344 18.922 14.341 1.00 30.52 457 ALA A O 1
ATOM 3430 N N . ALA A 1 458 ? 34.691 19.808 16.378 1.00 29.00 458 ALA A N 1
ATOM 3431 C CA . ALA A 1 458 ? 33.544 19.169 17.005 1.00 29.00 458 ALA A CA 1
ATOM 3432 C C . ALA A 1 458 ? 32.248 19.697 16.362 1.00 29.00 458 ALA A C 1
ATOM 3434 O O . ALA A 1 458 ? 31.839 20.832 16.606 1.00 29.00 458 ALA A O 1
ATOM 3435 N N . GLN A 1 459 ? 31.607 18.878 15.525 1.00 28.45 459 GLN A N 1
ATOM 3436 C CA . GLN A 1 459 ? 30.237 19.115 15.083 1.00 28.45 459 GLN A CA 1
ATOM 3437 C C . GLN A 1 459 ? 29.294 18.884 16.267 1.00 28.45 459 GLN A C 1
ATOM 3439 O O . GLN A 1 459 ? 29.184 17.773 16.787 1.00 28.45 459 GLN A O 1
ATOM 3444 N N . LEU A 1 460 ? 28.584 19.936 16.674 1.00 31.88 460 LEU A N 1
ATOM 3445 C CA . LEU A 1 460 ? 27.391 19.815 17.505 1.00 31.88 460 LEU A CA 1
ATOM 3446 C C . LEU A 1 460 ? 26.366 18.971 16.734 1.00 31.88 460 LEU A C 1
ATOM 3448 O O . LEU A 1 460 ? 25.889 19.379 15.677 1.00 31.88 460 LEU A O 1
ATOM 3452 N N . SER A 1 461 ? 26.062 17.775 17.236 1.00 29.53 461 SER A N 1
ATOM 3453 C CA . SER A 1 461 ? 25.003 16.930 16.678 1.00 29.53 461 SER A CA 1
ATOM 3454 C C . SER A 1 461 ? 23.636 17.424 17.170 1.00 29.53 461 SER A C 1
ATOM 3456 O O . SER A 1 461 ? 23.490 17.652 18.373 1.00 29.53 461 SER A O 1
ATOM 3458 N N . PRO A 1 462 ? 22.617 17.570 16.304 1.00 30.38 462 PRO A N 1
ATOM 3459 C CA . PRO A 1 462 ? 21.250 17.803 16.751 1.00 30.38 462 PRO A CA 1
ATOM 3460 C C . PRO A 1 462 ? 20.703 16.559 17.462 1.00 30.38 462 PRO A C 1
ATOM 3462 O O . PRO A 1 462 ? 20.918 15.428 17.021 1.00 30.38 462 PRO A O 1
ATOM 3465 N N . ILE A 1 463 ? 19.959 16.768 18.547 1.00 30.20 463 ILE A N 1
ATOM 3466 C CA . ILE A 1 463 ? 19.184 15.723 19.221 1.00 30.20 463 ILE A CA 1
ATOM 3467 C C . ILE A 1 463 ? 18.101 15.229 18.250 1.00 30.20 463 ILE A C 1
ATOM 3469 O O . ILE A 1 463 ? 17.212 15.982 17.857 1.00 30.20 463 ILE A O 1
ATOM 3473 N N . VAL A 1 464 ? 18.177 13.957 17.858 1.00 30.56 464 VAL A N 1
ATOM 3474 C CA . VAL A 1 464 ? 17.153 13.286 17.047 1.00 30.56 464 VAL A CA 1
ATOM 3475 C C . VAL A 1 464 ? 15.997 12.878 17.961 1.00 30.56 464 VAL A C 1
ATOM 3477 O O . VAL A 1 464 ? 16.075 11.865 18.656 1.00 30.56 464 VAL A O 1
ATOM 3480 N N . ASN A 1 465 ? 14.906 13.644 17.951 1.00 33.31 465 ASN A N 1
ATOM 3481 C CA . ASN A 1 465 ? 13.638 13.181 18.512 1.00 33.31 465 ASN A CA 1
ATOM 3482 C C . ASN A 1 465 ? 13.021 12.147 17.562 1.00 33.31 465 ASN A C 1
ATOM 3484 O O . ASN A 1 465 ? 12.743 12.437 16.399 1.00 33.31 465 ASN A O 1
ATOM 3488 N N . LYS A 1 466 ? 12.806 10.925 18.058 1.00 31.56 466 LYS A N 1
ATOM 3489 C CA . LYS A 1 466 ? 12.049 9.896 17.333 1.00 31.56 466 LYS A CA 1
ATOM 3490 C C . LYS A 1 466 ? 10.571 10.312 17.258 1.00 31.56 466 LYS A C 1
ATOM 3492 O O . LYS A 1 466 ? 10.010 10.643 18.303 1.00 31.56 466 LYS A O 1
ATOM 3497 N N . PRO A 1 467 ? 9.909 10.253 16.090 1.00 32.00 467 PRO A N 1
ATOM 3498 C CA . PRO A 1 467 ? 8.472 10.477 16.013 1.00 32.00 467 PRO A CA 1
ATOM 3499 C C . PRO A 1 467 ? 7.727 9.302 16.660 1.00 32.00 467 PRO A C 1
ATOM 3501 O O . PRO A 1 467 ? 7.858 8.148 16.244 1.00 32.00 467 PRO A O 1
ATOM 3504 N N . VAL A 1 468 ? 6.954 9.599 17.703 1.00 31.34 468 VAL A N 1
ATOM 3505 C CA . VAL A 1 468 ? 6.010 8.663 18.321 1.00 31.34 468 VAL A CA 1
ATOM 3506 C C . VAL A 1 468 ? 4.784 8.568 17.411 1.00 31.34 468 VAL A C 1
ATOM 3508 O O . VAL A 1 468 ? 4.185 9.582 17.063 1.00 31.34 468 VAL A O 1
ATOM 3511 N N . ARG A 1 469 ? 4.430 7.346 16.998 1.00 30.23 469 ARG A N 1
ATOM 3512 C CA . ARG A 1 469 ? 3.220 7.058 16.217 1.00 30.23 469 ARG A CA 1
ATOM 3513 C C . ARG A 1 469 ? 1.976 7.250 17.088 1.00 30.23 469 ARG A C 1
ATOM 3515 O O . ARG A 1 469 ? 1.882 6.652 18.157 1.00 30.23 469 ARG A O 1
ATOM 3522 N N . THR A 1 470 ? 1.011 8.018 16.603 1.00 33.44 470 THR A N 1
ATOM 3523 C CA . THR A 1 470 ? -0.333 8.145 17.183 1.00 33.44 470 THR A CA 1
ATOM 3524 C C . THR A 1 470 ? -1.182 6.918 16.825 1.00 33.44 470 THR A C 1
ATOM 3526 O O . THR A 1 470 ? -1.210 6.546 15.649 1.00 33.44 470 THR A O 1
ATOM 3529 N N . PRO A 1 471 ? -1.902 6.281 17.767 1.00 36.38 471 PRO A N 1
ATOM 3530 C CA . PRO A 1 471 ? -2.928 5.307 17.430 1.00 36.38 471 PRO A CA 1
ATOM 3531 C C . PRO A 1 471 ? -4.285 5.964 17.141 1.00 36.38 471 PRO A C 1
ATOM 3533 O O . PRO A 1 471 ? -4.616 7.038 17.639 1.00 36.38 471 PRO A O 1
ATOM 3536 N N . ALA A 1 472 ? -5.033 5.267 16.289 1.00 31.31 472 ALA A N 1
ATOM 3537 C CA . ALA A 1 472 ? -6.276 5.648 15.641 1.00 31.31 472 ALA A CA 1
ATOM 3538 C C . ALA A 1 472 ? -7.497 5.753 16.573 1.00 31.31 472 ALA A C 1
ATOM 3540 O O . ALA A 1 472 ? -7.580 5.107 17.616 1.00 31.31 472 ALA A O 1
ATOM 3541 N N . PHE A 1 473 ? -8.484 6.524 16.113 1.00 30.56 473 PHE A N 1
ATOM 3542 C CA . PHE A 1 473 ? -9.820 6.648 16.691 1.00 30.56 473 PHE A CA 1
ATOM 3543 C C . PHE A 1 473 ? -10.621 5.342 16.531 1.00 30.56 473 PHE A C 1
ATOM 3545 O O . PHE A 1 473 ? -10.732 4.813 15.424 1.00 30.56 473 PHE A O 1
ATOM 3552 N N . LEU A 1 474 ? -11.214 4.845 17.621 1.00 31.31 474 LEU A N 1
ATOM 3553 C CA . LEU A 1 474 ? -12.122 3.692 17.635 1.00 31.31 474 LEU A CA 1
ATOM 3554 C C . LEU A 1 474 ? -13.417 4.025 18.387 1.00 31.31 474 LEU A C 1
ATOM 3556 O O . LEU A 1 474 ? -13.414 4.727 19.395 1.00 31.31 474 LEU A O 1
ATOM 3560 N N . ASN A 1 475 ? -14.520 3.492 17.863 1.00 34.59 475 ASN A N 1
ATOM 3561 C CA . ASN A 1 475 ? -15.876 3.636 18.386 1.00 34.59 475 ASN A CA 1
ATOM 3562 C C . ASN A 1 475 ? -16.080 2.958 19.746 1.00 34.59 475 ASN A C 1
ATOM 3564 O O . ASN A 1 475 ? -15.716 1.797 19.923 1.00 34.59 475 ASN A O 1
ATOM 3568 N N . GLN A 1 476 ? -16.748 3.671 20.655 1.00 36.78 476 GLN A N 1
ATOM 3569 C CA . GLN A 1 476 ? -17.062 3.265 22.028 1.00 36.78 476 GLN A CA 1
ATOM 3570 C C . GLN A 1 476 ? -18.404 2.538 22.154 1.00 36.78 476 GLN A C 1
ATOM 3572 O O . GLN A 1 476 ? -19.386 2.885 21.501 1.00 36.78 476 GLN A O 1
ATOM 3577 N N . THR A 1 477 ? -18.479 1.599 23.101 1.00 44.62 477 THR A N 1
ATOM 3578 C CA . THR A 1 477 ? -19.755 1.103 23.656 1.00 44.62 477 THR A CA 1
ATOM 3579 C C . THR A 1 477 ? -19.899 1.374 25.160 1.00 44.62 477 THR A C 1
ATOM 3581 O O . THR A 1 477 ? -20.950 1.094 25.723 1.00 44.62 477 THR A O 1
ATOM 3584 N N . GLN A 1 478 ? -18.930 2.025 25.815 1.00 41.69 478 GLN A N 1
ATOM 3585 C CA . GLN A 1 478 ? -19.135 2.646 27.129 1.00 41.69 478 GLN A CA 1
ATOM 3586 C C . GLN A 1 478 ? -18.360 3.961 27.214 1.00 41.69 478 GLN A C 1
ATOM 3588 O O . GLN A 1 478 ? -17.131 3.980 27.250 1.00 41.69 478 GLN A O 1
ATOM 3593 N N . VAL A 1 479 ? -19.100 5.068 27.190 1.00 43.50 479 VAL A N 1
ATOM 3594 C CA . VAL A 1 479 ? -18.563 6.409 27.430 1.00 43.50 479 VAL A CA 1
ATOM 3595 C C . VAL A 1 479 ? -18.682 6.681 28.919 1.00 43.50 479 VAL A C 1
ATOM 3597 O O . VAL A 1 479 ? -19.785 6.650 29.463 1.00 43.50 479 VAL A O 1
ATOM 3600 N N . ILE A 1 480 ? -17.557 6.954 29.571 1.00 48.00 480 ILE A N 1
ATOM 3601 C CA . ILE A 1 480 ? -17.541 7.437 30.948 1.00 48.00 480 ILE A CA 1
ATOM 3602 C C . ILE A 1 480 ? -17.185 8.912 30.882 1.00 48.00 480 ILE A C 1
ATOM 3604 O O . ILE A 1 480 ? -16.049 9.265 30.568 1.00 48.00 480 ILE A O 1
ATOM 3608 N N . ALA A 1 481 ? -18.177 9.764 31.120 1.00 39.31 481 ALA A N 1
ATOM 3609 C CA . ALA A 1 481 ? -17.969 11.199 31.193 1.00 39.31 481 ALA A CA 1
ATOM 3610 C C . ALA A 1 481 ? -17.227 11.558 32.492 1.00 39.31 481 ALA A C 1
ATOM 3612 O O . ALA A 1 481 ? -17.553 11.046 33.570 1.00 39.31 481 ALA A O 1
ATOM 3613 N N . GLY A 1 482 ? -16.231 12.440 32.393 1.00 36.84 482 GLY A N 1
ATOM 3614 C CA . GLY A 1 482 ? -15.779 13.228 33.536 1.00 36.84 482 GLY A CA 1
ATOM 3615 C C . GLY A 1 482 ? -16.860 14.255 33.871 1.00 36.84 482 GLY A C 1
ATOM 3616 O O . GLY A 1 482 ? -17.227 15.056 33.013 1.00 36.84 482 GLY A O 1
ATOM 3617 N N . ASN A 1 483 ? -17.417 14.195 35.082 1.00 39.00 483 ASN A N 1
ATOM 3618 C CA . ASN A 1 483 ? -18.363 15.205 35.552 1.00 39.00 483 ASN A CA 1
ATOM 3619 C C . ASN A 1 483 ? -17.574 16.407 36.068 1.00 39.00 483 ASN A C 1
ATOM 3621 O O . ASN A 1 483 ? -16.718 16.244 36.932 1.00 39.00 483 ASN A O 1
ATOM 3625 N N . LEU A 1 484 ? -17.925 17.596 35.579 1.00 35.31 484 LEU A N 1
ATOM 3626 C CA . LEU A 1 484 ? -17.562 18.877 36.193 1.00 35.31 484 LEU A CA 1
ATOM 3627 C C . LEU A 1 484 ? -18.754 19.554 36.887 1.00 35.31 484 LEU A C 1
ATOM 3629 O O . LEU A 1 484 ? -18.627 20.687 37.332 1.00 35.31 484 LEU A O 1
ATOM 3633 N N . LEU A 1 485 ? -19.907 18.884 36.993 1.00 33.41 485 LEU A N 1
ATOM 3634 C CA . LEU A 1 485 ? -21.077 19.386 37.714 1.00 33.41 485 LEU A CA 1
ATOM 3635 C C . LEU A 1 485 ? -21.881 18.215 38.297 1.00 33.41 485 LEU A C 1
ATOM 3637 O O . LEU A 1 485 ? -22.533 17.494 37.546 1.00 33.41 485 LEU A O 1
ATOM 3641 N N . ASP A 1 486 ? -21.797 18.054 39.615 1.00 31.98 486 ASP A N 1
ATOM 3642 C CA . ASP A 1 486 ? -22.905 17.722 40.522 1.00 31.98 486 ASP A CA 1
ATOM 3643 C C . ASP A 1 486 ? -22.657 18.446 41.853 1.00 31.98 486 ASP A C 1
ATOM 3645 O O . ASP A 1 486 ? -21.499 18.390 42.337 1.00 31.98 486 ASP A O 1
#

Secondary structure (DSSP, 8-state):
--TTHHHHHHHHHHTT--HHHHHTS-TTS-----EEEE--EEEEEE-SS----B--PPPPPPTT-----HHHHSPPTTPBPSSPPPSEEEEEEPPPGGGT--B--TTSPPB--B--SEEEEEEEEE-SS-TTSEEEEEEEEETTSSS--PEETTT-----SPPTT--S--BTTTTT-TTGGG-TGGGBTTTEEEE--TT--SS-EEEEEEEE-SSTTTSTTSTTT--SHHHHHHHHHHHT----TTHHHHHHHHHHHHHHHHHHTT-----TT--HHHHHHTT-S-EETTTTEEPPPPP-----EEEEEEEEEE-SSSS----S-GGGTSPP--PPPGGG--EEE-SSHHHHHHHHHHHHTT-TTHHHHHHHHHTT-TTGGGSTTHHHHHHHHHHHHTPPP---------------S--PPPPSSPPPPPPPTTGGG-----------------------PPP-PPPPPPPPP---S-EEEPPS--

Solvent-accessible surface area (backbone atoms only — not comparable to full-atom values): 30395 Å² total; per-residue (Å²): 140,70,91,72,66,66,68,55,51,56,61,34,50,75,73,70,54,45,74,66,59,55,69,73,50,61,72,79,60,62,75,67,56,57,47,78,40,77,33,58,47,49,73,51,74,34,71,62,62,77,60,86,45,73,43,65,46,58,52,78,80,67,91,84,73,68,92,70,64,68,74,78,31,42,55,59,87,91,33,62,43,92,70,57,62,68,44,26,39,39,37,33,41,50,76,48,69,55,41,66,52,65,50,63,56,93,95,50,75,73,45,66,40,48,48,59,35,31,33,40,41,36,39,39,32,58,26,94,88,42,85,93,40,71,37,76,50,48,30,36,25,44,35,63,45,96,79,38,57,82,38,52,45,94,79,60,73,88,81,90,64,82,69,88,92,68,94,66,77,50,36,44,33,74,96,74,37,88,61,33,57,79,32,54,69,55,22,57,34,50,49,14,47,78,45,64,54,83,91,57,86,55,41,44,32,29,40,41,40,39,30,32,52,88,51,52,72,56,32,85,45,2,73,74,70,31,89,46,59,70,46,43,54,53,48,31,54,76,47,72,49,83,78,67,90,62,52,65,60,51,44,51,52,50,44,46,51,48,54,52,54,38,50,76,72,72,44,78,80,56,53,84,75,62,53,72,42,60,72,44,44,84,68,42,90,49,72,38,88,88,76,75,45,77,66,74,79,61,88,74,72,59,48,40,58,34,40,34,30,60,46,59,44,42,32,32,78,46,73,65,46,98,52,97,54,58,80,65,36,56,86,80,81,74,85,74,60,59,91,75,53,82,54,55,53,45,84,36,74,54,52,17,51,18,48,46,50,14,59,74,71,74,34,76,74,48,21,60,54,46,37,20,50,77,68,76,34,54,74,48,52,74,43,100,60,12,67,62,52,46,50,52,52,53,58,54,64,54,58,81,87,73,85,90,69,88,77,92,75,87,76,84,71,74,85,70,82,72,89,71,73,78,66,98,69,72,81,75,79,76,80,55,98,61,52,91,70,63,73,78,86,76,89,70,94,76,84,89,80,95,68,96,74,83,82,71,79,86,75,86,76,81,85,81,79,78,87,79,84,81,83,80,92,76,90,79,83,51,83,48,78,65,79,94,79,134

Mean predicted aligned error: 17.23 Å

Sequence (486 aa):
MSTFGTFNVAMLGAHGLTDRTIRTWNPTIPRDPRVMVPVVVDALVVRQAGAKWADTLMKRTPSTGDLVPAKDLLPKPFALREETRAPGVYLHWSLPDALTRGTQAAGAQASSPAVPDRWLITRLSPSATTPSRRAMRGWILQAHDDNPQPLDLDTWTEPGVPPAGIKGPLNALGYGDLSWAGFFDNTQNRLAFYDDLKDVKAGPVAYLVCGWYSEPSQDPLGPAAVHSLAEFYARMQELGWALPDGDLDQAQNAAANHVVAAKAVGLPVSTLRAHPAINRMVATSAFDPQSLTFSSAPSWWPQMSILHGSVVGIGWPTNATNVWNPKLAEPVGGPPDPSTIKVAIGNTVTEAMAKLVAVDQNRADETRILEAFQLNALETLNDPDGAAQVDSLLHANAFGSISAGETTETIWQPPTSVNQAAPANPPAPPAGVFSRYQSASNTGIVGGLRGNVNLGAAQLSPIVNKPVRTPAFLNQTQVIAGNLLD

Foldseek 3Di:
DDPPPPVVVVVCVVVPADPVNVVLDDLPDQPADAAEAEWDKDKDFALDWDDWAFDAAFADDDPPPDDDDSVVRGDDVRHIDPGTDAGFIKMFIADQPLQLDWDDDVPGDIDGAFDFQKKKKKKWAQDPVDRVDTDIWIWIWRQQDPDIDTDGPVPDDQPLDRDPPGDDGDGCCHNNHSCQSVDQNSRDSRRMYTDNCPVHPWAKMKMKMKGWHSDLCRALLACVQDDFPVSNVVSCVSSVHDDPPCPFVVSLVVLLVVVVVCVVVVRDDPSVDDDVQSVCVVVDVDCPPVVNDGDDRPTDDHSIHMYMYMQTQATPSDLDHPDPDSVSSPDDDDDDDLVPDDFFDDLDPQQRVLLSVCVVVVHPPSSQCSLCVVLVNNVLCPDPCSSVVSVVSSVVVSDDDDPPDDDDDDDDDDPDPDPPDDPPDDPDPPQPPCNVVPDDPDPDDDDDDDDDDPPDDDDDDDDDDDDDDDDDDDDHPDYDYRDPDD